Protein AF-A0A523DHH0-F1 (afdb_monomer_lite)

Sequence (484 aa):
MTRQGLTVSTLSPICWRSLSLRFAGPFLETVYRDSFADPANSFDGFRHACVVSRSNTAGMLPRHAVQGPGAASISTVLGATREFDHRLLAGPEDLRHDRSSENAHLGVVEGIPCTRWSRGPLRRRMSPSAVPADHASESRHPSPSVCGHRQGWRAGHGTGLAGPRHWVRPRHGGPPVGGQAMTSPEAEALKGKLAEMLAQLSGTEEHPVLVDEMRGLYGLFADITAEPDEVTWTEVDAGGIPAIWADPDAGATDRVVQYVHGGGYVIGNAHYYKRLTGHIAKAVGCRVLSVDYRLAPEHPHPAAVEDSTTAYRWLLGQGYAPAHLAISGDSAGGGLTLATLLALRDAGTALPAAAVPISPWVDMEATGDTMTTNADNDALVHAPMLLAMAGMFLGGHNPKDPLVAPIHADFTGIAPLYIQVGGHETLLDDAKRVAAAARRDGVDVTLEVFPEMQHVFQIGAGHVPESDDAIAKIGAFLRPCLGL

pLDDT: mean 71.78, std 32.14, range [24.0, 98.94]

Foldseek 3Di:
DDDYDDDDDDDDDDDDDDDDDDDDDDDDDDDDDDDDDDDDDDDDDDDDDDDDDDDDDDDDDDDDDDDDDDDDDDDDDDDDDDDDDDDDDDDDDDDDDDDDDDDDDDDDDDDDDDDDDDDDDDDDDDDDDDDDDDDDDDDDDDDDDDDDDDDDDDDDDDDDDDDDDDDDDDPDDDDDPDDDDDFDPLLVVVLVVQLVLQPQQQDDPVDGADLVRNQVSVLVLLVLFDADPQWDKDWDDLQVWTKIKTFGNQADALAEEEEEEADLLRHDARVSCSRLQNLLCVLQRHMYIYTGWHGWLVDAPPRRLVRSLSSVVSSVVVVRDLLRYEYEYFACRLLSSLLNLVVCVVVVHRHHLEYERELYDQQLQLPFPLLPVLQVQASHDHPVVSNVSSCGRCVPPDSLDCNNHVLNDQLAPGHAYEYEYEPSESSPVVQVSNQVRNVVNPHHYHYDYHYSGYGCSLSNHPRGVVNSVVSNVSSVVVNVSNVD

Secondary structure (DSSP, 8-state):
-----------------------------------------------------------------------------------------------------------------------------------------------------------------PPP-------PPPPPS-------HHHHHHHHHHHHHHHHHH--SSSPPPHHHHHHHHGGGGGGSPPPSSEEEEEEESSSSEEEEEEETTSEEEEEEEEE--STTTS--TTTTHHHHHHHHHHHTEEEEEE-PPPTTTS-TTHHHHHHHHHHHHHHHTT--GGGEEEEEETHHHHHHHHHHHHHHHTTPPPPSEEEEES----TT---THHHHTTTT-SS--HHHHHHHHHHHHTTS-TT-TTT-GGGS--TTPPPEEEEEETT-TTHHHHHHHHHHHHHTT--EEEEEETT--TTGGGGTTT-HHHHHHHHHHHHHHHHHHT-

Radius of gyration: 35.69 Å; chains: 1; bounding box: 144×88×125 Å

Structure (mmCIF, N/CA/C/O backbone):
data_AF-A0A523DHH0-F1
#
_entry.id   AF-A0A523DHH0-F1
#
loop_
_atom_site.group_PDB
_atom_site.id
_atom_site.type_symbol
_atom_site.label_atom_id
_atom_site.label_alt_id
_atom_site.label_comp_id
_atom_site.label_asym_id
_atom_site.label_entity_id
_atom_site.label_seq_id
_atom_site.pdbx_PDB_ins_code
_atom_site.Cartn_x
_atom_site.Cartn_y
_atom_site.Cartn_z
_atom_site.occupancy
_atom_site.B_iso_or_equiv
_atom_site.auth_seq_id
_atom_site.auth_comp_id
_atom_site.auth_asym_id
_atom_site.auth_atom_id
_atom_site.pdbx_PDB_model_num
ATOM 1 N N . MET A 1 1 ? 82.458 3.803 18.228 1.00 33.72 1 MET A N 1
ATOM 2 C CA . MET A 1 1 ? 82.601 4.800 17.136 1.00 33.72 1 MET A CA 1
ATOM 3 C C . MET A 1 1 ? 81.635 4.433 16.008 1.00 33.72 1 MET A C 1
ATOM 5 O O . MET A 1 1 ? 81.166 3.308 16.046 1.00 33.72 1 MET A O 1
ATOM 9 N N . THR A 1 2 ? 81.334 5.363 15.082 1.00 34.06 2 THR A N 1
ATOM 10 C CA . THR A 1 2 ? 80.694 5.153 13.744 1.00 34.06 2 THR A CA 1
ATOM 11 C C . THR A 1 2 ? 79.481 4.195 13.676 1.00 34.06 2 THR A C 1
ATOM 13 O O . THR A 1 2 ? 79.656 2.987 13.748 1.00 34.06 2 THR A O 1
ATOM 16 N N . ARG A 1 3 ? 78.207 4.629 13.627 1.00 31.86 3 ARG A N 1
ATOM 17 C CA . ARG A 1 3 ? 77.471 5.424 12.597 1.00 31.86 3 ARG A CA 1
ATOM 18 C C . ARG A 1 3 ? 77.528 4.884 11.154 1.00 31.86 3 ARG A C 1
ATOM 20 O O . ARG A 1 3 ? 78.590 4.954 10.556 1.00 31.86 3 ARG A O 1
ATOM 27 N N . GLN A 1 4 ? 76.323 4.620 10.614 1.00 34.38 4 GLN A N 1
ATOM 28 C CA . GLN A 1 4 ? 75.863 4.800 9.212 1.00 34.38 4 GLN A CA 1
ATOM 29 C C . GLN A 1 4 ? 76.554 3.943 8.117 1.00 34.38 4 GLN A C 1
ATOM 31 O O . GLN A 1 4 ? 77.691 3.528 8.270 1.00 34.38 4 GLN A O 1
ATOM 36 N N . GLY A 1 5 ? 75.926 3.621 6.977 1.00 29.02 5 GLY A N 1
ATOM 37 C CA . GLY A 1 5 ? 74.526 3.813 6.557 1.00 29.02 5 GLY A CA 1
ATOM 38 C C . GLY A 1 5 ? 74.383 3.885 5.023 1.00 29.02 5 GLY A C 1
ATOM 39 O O . GLY A 1 5 ? 75.006 4.738 4.403 1.00 29.02 5 GLY A O 1
ATOM 40 N N . LEU A 1 6 ? 73.552 3.022 4.425 1.00 30.48 6 LEU A N 1
ATOM 41 C CA . LEU A 1 6 ? 73.251 2.929 2.981 1.00 30.48 6 LEU A CA 1
ATOM 42 C C . LEU A 1 6 ? 71.756 2.569 2.860 1.00 30.48 6 LEU A C 1
ATOM 44 O O . LEU A 1 6 ? 71.364 1.549 3.416 1.00 30.48 6 LEU A O 1
ATOM 48 N N . THR A 1 7 ? 70.812 3.403 2.408 1.00 30.53 7 THR A N 1
ATOM 49 C CA . THR A 1 7 ? 70.562 4.144 1.139 1.00 30.53 7 THR A CA 1
ATOM 50 C C . THR A 1 7 ? 69.276 3.597 0.508 1.00 30.53 7 THR A C 1
ATOM 52 O O . THR A 1 7 ? 69.062 2.390 0.461 1.00 30.53 7 THR A O 1
ATOM 55 N N . VAL A 1 8 ? 68.406 4.499 0.053 1.00 28.12 8 VAL A N 1
ATOM 56 C CA . VAL A 1 8 ? 67.044 4.203 -0.423 1.00 28.12 8 VAL A CA 1
ATOM 57 C C . VAL A 1 8 ? 67.049 3.772 -1.894 1.00 28.12 8 VAL A C 1
ATOM 59 O O . VAL A 1 8 ? 67.819 4.307 -2.687 1.00 28.12 8 VAL A O 1
ATOM 62 N N . SER A 1 9 ? 66.140 2.867 -2.267 1.00 29.53 9 SER A N 1
ATOM 63 C CA . SER A 1 9 ? 65.702 2.675 -3.658 1.00 29.53 9 SER A CA 1
ATOM 64 C C . SER A 1 9 ? 64.204 2.986 -3.791 1.00 29.53 9 SER A C 1
ATOM 66 O O . SER A 1 9 ? 63.466 2.994 -2.805 1.00 29.53 9 SER A O 1
ATOM 68 N N . THR A 1 10 ? 63.783 3.369 -4.993 1.00 28.72 10 THR A N 1
ATOM 69 C CA . THR A 1 10 ? 62.571 4.166 -5.238 1.00 28.72 10 THR A CA 1
ATOM 70 C C . THR A 1 10 ? 61.315 3.342 -5.525 1.00 28.72 10 THR A C 1
ATOM 72 O O . THR A 1 10 ? 61.329 2.470 -6.391 1.00 28.72 10 THR A O 1
ATOM 75 N N . LEU A 1 11 ? 60.197 3.715 -4.895 1.00 27.72 11 LEU A N 1
ATOM 76 C CA . LEU A 1 11 ? 58.845 3.329 -5.320 1.00 27.72 11 LEU A CA 1
ATOM 77 C C . LEU A 1 11 ? 58.384 4.167 -6.526 1.00 27.72 11 LEU A C 1
ATOM 79 O O . LEU A 1 11 ? 58.725 5.344 -6.625 1.00 27.72 11 LEU A O 1
ATOM 83 N N . SER A 1 12 ? 57.565 3.580 -7.403 1.00 25.33 12 SER A N 1
ATOM 84 C CA . SER A 1 12 ? 56.873 4.280 -8.496 1.00 25.33 12 SER A CA 1
ATOM 85 C C . SER A 1 12 ? 55.504 3.627 -8.768 1.00 25.33 12 SER A C 1
ATOM 87 O O . SER A 1 12 ? 55.476 2.421 -9.022 1.00 25.33 12 SER A O 1
ATOM 89 N N . PRO A 1 13 ? 54.374 4.360 -8.688 1.00 32.75 13 PRO A N 1
ATOM 90 C CA . PRO A 1 13 ? 53.034 3.818 -8.925 1.00 32.75 13 PRO A CA 1
ATOM 91 C C . PRO A 1 13 ? 52.487 4.165 -10.324 1.00 32.75 13 PRO A C 1
ATOM 93 O O . PRO A 1 13 ? 52.407 5.333 -10.698 1.00 32.75 13 PRO A O 1
ATOM 96 N N . ILE A 1 14 ? 52.057 3.150 -11.081 1.00 27.97 14 ILE A N 1
ATOM 97 C CA . ILE A 1 14 ? 51.409 3.257 -12.405 1.00 27.97 14 ILE A CA 1
ATOM 98 C C . ILE A 1 14 ? 50.422 2.082 -12.533 1.00 27.97 14 ILE A C 1
ATOM 100 O O . ILE A 1 14 ? 50.801 0.962 -12.212 1.00 27.97 14 ILE A O 1
ATOM 104 N N . CYS A 1 15 ? 49.187 2.198 -13.030 1.00 25.41 15 CYS A N 1
ATOM 105 C CA . CYS A 1 15 ? 48.256 3.330 -13.144 1.00 25.41 15 CYS A CA 1
ATOM 106 C C . CYS A 1 15 ? 46.843 2.730 -13.259 1.00 25.41 15 CYS A C 1
ATOM 108 O O . CYS A 1 15 ? 46.664 1.750 -13.983 1.00 25.41 15 CYS A O 1
ATOM 110 N N . TRP A 1 16 ? 45.827 3.346 -12.652 1.00 25.09 16 TRP A N 1
ATOM 111 C CA . TRP A 1 16 ? 44.442 3.095 -13.072 1.00 25.09 16 TRP A CA 1
ATOM 112 C C . TRP A 1 16 ? 44.188 3.801 -14.412 1.00 25.09 16 TRP A C 1
ATOM 114 O O . TRP A 1 16 ? 44.635 4.931 -14.611 1.00 25.09 16 TRP A O 1
ATOM 124 N N . ARG A 1 17 ? 43.473 3.148 -15.336 1.00 25.72 17 ARG A N 1
ATOM 125 C CA . ARG A 1 17 ? 42.977 3.773 -16.572 1.00 25.72 17 ARG A CA 1
ATOM 126 C C . ARG A 1 17 ? 41.463 3.915 -16.500 1.00 25.72 17 ARG A C 1
ATOM 128 O O . ARG A 1 17 ? 40.741 2.941 -16.675 1.00 25.72 17 ARG A O 1
ATOM 135 N N . SER A 1 18 ? 41.005 5.140 -16.280 1.00 28.44 18 SER A N 1
ATOM 136 C CA . SER A 1 18 ? 39.630 5.546 -16.550 1.00 28.44 18 SER A CA 1
ATOM 137 C C . SER A 1 18 ? 39.376 5.625 -18.059 1.00 28.44 18 SER A C 1
ATOM 139 O O . SER A 1 18 ? 40.272 5.956 -18.841 1.00 28.44 18 SER A O 1
ATOM 141 N N . LEU A 1 19 ? 38.135 5.356 -18.467 1.00 25.38 19 LEU A N 1
ATOM 142 C CA . LEU A 1 19 ? 37.629 5.708 -19.789 1.00 25.38 19 LEU A CA 1
ATOM 143 C C . LEU A 1 19 ? 36.753 6.956 -19.628 1.00 25.38 19 LEU A C 1
ATOM 145 O O . LEU A 1 19 ? 35.705 6.898 -18.995 1.00 25.38 19 LEU A O 1
ATOM 149 N N . SER A 1 20 ? 37.204 8.095 -20.152 1.00 26.94 20 SER A N 1
ATOM 150 C CA . SER A 1 20 ? 36.499 9.376 -20.021 1.00 26.94 20 SER A CA 1
ATOM 151 C C . SER A 1 20 ? 35.997 9.842 -21.383 1.00 26.94 20 SER A C 1
ATOM 153 O O . SER A 1 20 ? 36.773 10.355 -22.192 1.00 26.94 20 SER A O 1
ATOM 155 N N . LEU A 1 21 ? 34.695 9.680 -21.628 1.00 27.09 21 LEU A N 1
ATOM 156 C CA . LEU A 1 21 ? 34.012 10.410 -22.695 1.00 27.09 21 LEU A CA 1
ATOM 157 C C . LEU A 1 21 ? 33.892 11.890 -22.309 1.00 27.09 21 LEU A C 1
ATOM 159 O O . LEU A 1 21 ? 33.852 12.241 -21.130 1.00 27.09 21 LEU A O 1
ATOM 163 N N . ARG A 1 22 ? 33.911 12.766 -23.316 1.00 28.34 22 ARG A N 1
ATOM 164 C CA . ARG A 1 22 ? 33.930 14.220 -23.134 1.00 28.34 22 ARG A CA 1
ATOM 165 C C . ARG A 1 22 ? 32.596 14.820 -23.548 1.00 28.34 22 ARG A C 1
ATOM 167 O O . ARG A 1 22 ? 32.214 14.663 -24.701 1.00 28.34 22 ARG A O 1
ATOM 174 N N . PHE A 1 23 ? 32.025 15.643 -22.679 1.00 26.11 23 PHE A N 1
ATOM 175 C CA . PHE A 1 23 ? 31.219 16.788 -23.091 1.00 26.11 23 PHE A CA 1
ATOM 176 C C . PHE A 1 23 ? 31.755 18.046 -22.408 1.00 26.11 23 PHE A C 1
ATOM 178 O O . PHE A 1 23 ? 32.329 17.978 -21.321 1.00 26.11 23 PHE A O 1
ATOM 185 N N . ALA A 1 24 ? 31.652 19.183 -23.094 1.00 31.75 24 ALA A N 1
ATOM 186 C CA . ALA A 1 24 ? 32.154 20.467 -22.625 1.00 31.75 24 ALA A CA 1
ATOM 187 C C . ALA A 1 24 ? 31.266 21.597 -23.163 1.00 31.75 24 ALA A C 1
ATOM 189 O O . ALA A 1 24 ? 31.124 21.753 -24.373 1.00 31.75 24 ALA A O 1
ATOM 190 N N . GLY A 1 25 ? 30.701 22.384 -22.251 1.00 26.48 25 GLY A N 1
ATOM 191 C CA . GLY A 1 25 ? 29.839 23.533 -22.525 1.00 26.48 25 GLY A CA 1
ATOM 192 C C . GLY A 1 25 ? 29.651 24.315 -21.218 1.00 26.48 25 GLY A C 1
ATOM 193 O O . GLY A 1 25 ? 29.102 23.739 -20.283 1.00 26.48 25 GLY A O 1
ATOM 194 N N . PRO A 1 26 ? 30.174 25.549 -21.080 1.00 39.91 26 PRO A N 1
ATOM 195 C CA . PRO A 1 26 ? 30.279 26.211 -19.777 1.00 39.91 26 PRO A CA 1
ATOM 196 C C . PRO A 1 26 ? 29.238 27.317 -19.554 1.00 39.91 26 PRO A C 1
ATOM 198 O O . PRO A 1 26 ? 28.957 28.082 -20.471 1.00 39.91 26 PRO A O 1
ATOM 201 N N . PHE A 1 27 ? 28.788 27.488 -18.306 1.00 27.05 27 PHE A N 1
ATOM 202 C CA . PHE A 1 27 ? 28.379 28.780 -17.728 1.00 27.05 27 PHE A CA 1
ATOM 203 C C . PHE A 1 27 ? 28.387 28.708 -16.181 1.00 27.05 27 PHE A C 1
ATOM 205 O O . PHE A 1 27 ? 28.321 27.610 -15.637 1.00 27.05 27 PHE A O 1
ATOM 212 N N . LEU A 1 28 ? 28.422 29.875 -15.509 1.00 28.69 28 LEU A N 1
ATOM 213 C CA . LEU A 1 28 ? 28.349 30.122 -14.042 1.00 28.69 28 LEU A CA 1
ATOM 214 C C . LEU A 1 28 ? 29.661 30.290 -13.231 1.00 28.69 28 LEU A C 1
ATOM 216 O O . LEU A 1 28 ? 29.879 29.644 -12.213 1.00 28.69 28 LEU A O 1
ATOM 220 N N . GLU A 1 29 ? 30.433 31.319 -13.584 1.00 28.33 29 GLU A N 1
ATOM 221 C CA . GLU A 1 29 ? 30.956 32.319 -12.626 1.00 28.33 29 GLU A CA 1
ATOM 222 C C . GLU A 1 29 ? 30.644 33.707 -13.228 1.00 28.33 29 GLU A C 1
ATOM 224 O O . GLU A 1 29 ? 30.604 33.831 -14.450 1.00 28.33 29 GLU A O 1
ATOM 229 N N . THR A 1 30 ? 30.408 34.809 -12.510 1.00 27.83 30 THR A N 1
ATOM 230 C CA . THR A 1 30 ? 30.250 35.102 -11.062 1.00 27.83 30 THR A CA 1
ATOM 231 C C . THR A 1 30 ? 28.838 35.718 -10.840 1.00 27.83 30 THR A C 1
ATOM 233 O O . THR A 1 30 ? 28.029 35.670 -11.760 1.00 27.83 30 THR A O 1
ATOM 236 N N . VAL A 1 31 ? 28.376 36.291 -9.716 1.00 28.48 31 VAL A N 1
ATOM 237 C CA . VAL A 1 31 ? 28.907 36.753 -8.400 1.00 28.48 31 VAL A CA 1
ATOM 238 C C . VAL A 1 31 ? 27.823 36.425 -7.323 1.00 28.48 31 VAL A C 1
ATOM 240 O O . VAL A 1 31 ? 26.834 35.790 -7.669 1.00 28.48 31 VAL A O 1
ATOM 243 N N . TYR A 1 32 ? 27.865 36.760 -6.023 1.00 25.28 32 TYR A N 1
ATOM 244 C CA . TYR A 1 32 ? 28.655 37.704 -5.208 1.00 25.28 32 TYR A CA 1
ATOM 245 C C . TYR A 1 32 ? 28.988 37.060 -3.844 1.00 25.28 32 TYR A C 1
ATOM 247 O O . TYR A 1 32 ? 28.343 36.096 -3.438 1.00 25.28 32 TYR A O 1
ATOM 255 N N . ARG A 1 33 ? 29.982 37.588 -3.122 1.00 26.20 33 ARG A N 1
ATOM 256 C CA . ARG A 1 33 ? 30.439 37.074 -1.817 1.00 26.20 33 ARG A CA 1
ATOM 257 C C . ARG A 1 33 ? 30.406 38.195 -0.779 1.00 26.20 33 ARG A C 1
ATOM 259 O O . ARG A 1 33 ? 31.055 39.199 -1.027 1.00 26.20 33 ARG A O 1
ATOM 266 N N . ASP A 1 34 ? 29.660 38.004 0.312 1.00 26.44 34 ASP A N 1
ATOM 267 C CA . ASP A 1 34 ? 29.692 38.704 1.619 1.00 26.44 34 ASP A CA 1
ATOM 268 C C . ASP A 1 34 ? 28.353 38.437 2.346 1.00 26.44 34 ASP A C 1
ATOM 270 O O . ASP A 1 34 ? 27.323 38.349 1.686 1.00 26.44 34 ASP A O 1
ATOM 274 N N . SER A 1 35 ? 28.253 38.289 3.672 1.00 26.50 35 SER A N 1
ATOM 275 C CA . SER A 1 35 ? 29.276 38.156 4.724 1.00 26.50 35 SER A CA 1
ATOM 276 C C . SER A 1 35 ? 28.670 37.421 5.948 1.00 26.50 35 SER A C 1
ATOM 278 O O . SER A 1 35 ? 27.452 37.293 6.051 1.00 26.50 35 SER A O 1
ATOM 280 N N . PHE A 1 36 ? 29.492 36.923 6.882 1.00 30.78 36 PHE A N 1
ATOM 281 C CA . PHE A 1 36 ? 29.018 36.276 8.125 1.00 30.78 36 PHE A CA 1
ATOM 282 C C . PHE A 1 36 ? 28.502 37.304 9.154 1.00 30.78 36 PHE A C 1
ATOM 284 O O . PHE A 1 36 ? 29.274 38.192 9.509 1.00 30.78 36 PHE A O 1
ATOM 291 N N . ALA A 1 37 ? 27.299 37.108 9.722 1.00 27.94 37 ALA A N 1
ATOM 292 C CA . ALA A 1 37 ? 26.983 37.342 11.149 1.00 27.94 37 ALA A CA 1
ATOM 293 C C . ALA A 1 37 ? 25.523 36.978 11.522 1.00 27.94 37 ALA A C 1
ATOM 295 O O . ALA A 1 37 ? 24.580 37.419 10.875 1.00 27.94 37 ALA A O 1
ATOM 296 N N . ASP A 1 38 ? 25.370 36.253 12.630 1.00 27.73 38 ASP A N 1
ATOM 297 C CA . ASP A 1 38 ? 24.177 36.171 13.503 1.00 27.73 38 ASP A CA 1
ATOM 298 C C . ASP A 1 38 ? 24.478 37.088 14.740 1.00 27.73 38 ASP A C 1
ATOM 300 O O . ASP A 1 38 ? 25.670 37.372 14.936 1.00 27.73 38 ASP A O 1
ATOM 304 N N . PRO A 1 39 ? 23.538 37.564 15.605 1.00 45.28 39 PRO A N 1
ATOM 305 C CA . PRO A 1 39 ? 22.155 37.107 15.758 1.00 45.28 39 PRO A CA 1
ATOM 306 C C . PRO A 1 39 ? 21.043 38.154 16.060 1.00 45.28 39 PRO A C 1
ATOM 308 O O . PRO A 1 39 ? 21.287 39.290 16.462 1.00 45.28 39 PRO A O 1
ATOM 311 N N . ALA A 1 40 ? 19.810 37.628 16.060 1.00 27.55 40 ALA A N 1
ATOM 312 C CA . ALA A 1 40 ? 18.680 37.951 16.953 1.00 27.55 40 ALA A CA 1
ATOM 313 C C . ALA A 1 40 ? 17.730 39.162 16.716 1.00 27.55 40 ALA A C 1
ATOM 315 O O . ALA A 1 40 ? 18.117 40.308 16.527 1.00 27.55 40 ALA A O 1
ATOM 316 N N . ASN A 1 41 ? 16.453 38.856 17.011 1.00 28.16 41 ASN A N 1
ATOM 317 C CA . ASN A 1 41 ? 15.403 39.689 17.629 1.00 28.16 41 ASN A CA 1
ATOM 318 C C . ASN A 1 41 ? 14.424 40.549 16.773 1.00 28.16 41 ASN A C 1
ATOM 320 O O . ASN A 1 41 ? 14.589 41.754 16.617 1.00 28.16 41 ASN A O 1
ATOM 324 N N . SER A 1 42 ? 13.238 39.958 16.543 1.00 27.08 42 SER A N 1
ATOM 325 C CA . SER A 1 42 ? 11.904 40.493 16.932 1.00 27.08 42 SER A CA 1
ATOM 326 C C . SER A 1 42 ? 11.106 41.489 16.051 1.00 27.08 42 SER A C 1
ATOM 328 O O . SER A 1 42 ? 11.653 42.429 15.492 1.00 27.08 42 SER A O 1
ATOM 330 N N . PHE A 1 43 ? 9.769 41.306 16.100 1.00 27.03 43 PHE A N 1
ATOM 331 C CA . PHE A 1 43 ? 8.653 42.112 15.542 1.00 27.03 43 PHE A CA 1
ATOM 332 C C . PHE A 1 43 ? 8.568 42.250 13.999 1.00 27.03 43 PHE A C 1
ATOM 334 O O . PHE A 1 43 ? 9.578 42.177 13.315 1.00 27.03 43 PHE A O 1
ATOM 341 N N . ASP A 1 44 ? 7.413 42.518 13.365 1.00 28.14 44 ASP A N 1
ATOM 342 C CA . ASP A 1 44 ? 5.990 42.167 13.615 1.00 28.14 44 ASP A CA 1
ATOM 343 C C . ASP A 1 44 ? 5.135 42.601 12.392 1.00 28.14 44 ASP A C 1
ATOM 345 O O . ASP A 1 44 ? 5.458 43.591 11.738 1.00 28.14 44 ASP A O 1
ATOM 349 N N . GLY A 1 45 ? 4.002 41.932 12.150 1.00 25.17 45 GLY A N 1
ATOM 350 C CA . GLY A 1 45 ? 2.830 42.538 11.499 1.00 25.17 45 GLY A CA 1
ATOM 351 C C . GLY A 1 45 ? 2.685 42.511 9.962 1.00 25.17 45 GLY A C 1
ATOM 352 O O . GLY A 1 45 ? 3.610 42.767 9.209 1.00 25.17 45 GLY A O 1
ATOM 353 N N . PHE A 1 46 ? 1.417 42.337 9.548 1.00 25.89 46 PHE A N 1
ATOM 354 C CA . PHE A 1 46 ? 0.790 42.609 8.232 1.00 25.89 46 PHE A CA 1
ATOM 355 C C . PHE A 1 46 ? 1.294 41.812 7.001 1.00 25.89 46 PHE A C 1
ATOM 357 O O . PHE A 1 46 ? 2.467 41.833 6.671 1.00 25.89 46 PHE A O 1
ATOM 364 N N . ARG A 1 47 ? 0.494 40.995 6.286 1.00 27.45 47 ARG A N 1
ATOM 365 C CA . ARG A 1 47 ? -0.901 41.039 5.750 1.00 27.45 47 ARG A CA 1
ATOM 366 C C . ARG A 1 47 ? -1.029 41.636 4.336 1.00 27.45 47 ARG A C 1
ATOM 368 O O . ARG A 1 47 ? -0.880 42.839 4.179 1.00 27.45 47 ARG A O 1
ATOM 375 N N . HIS A 1 48 ? -1.593 40.813 3.437 1.00 28.86 48 HIS A N 1
ATOM 376 C CA . HIS A 1 48 ? -2.276 41.166 2.173 1.00 28.86 48 HIS A CA 1
ATOM 377 C C . HIS A 1 48 ? -1.399 41.772 1.050 1.00 28.86 48 HIS A C 1
ATOM 379 O O . HIS A 1 48 ? -0.429 42.464 1.315 1.00 28.86 48 HIS A O 1
ATOM 385 N N . ALA A 1 49 ? -1.695 41.562 -0.239 1.00 27.23 49 ALA A N 1
ATOM 386 C CA . ALA A 1 49 ? -2.638 40.631 -0.883 1.00 27.23 49 ALA A CA 1
ATOM 387 C C . ALA A 1 49 ? -2.175 40.313 -2.320 1.00 27.23 49 ALA A C 1
ATOM 389 O O . ALA A 1 49 ? -1.394 41.061 -2.905 1.00 27.23 49 ALA A O 1
ATOM 390 N N . CYS A 1 50 ? -2.707 39.240 -2.914 1.00 24.00 50 CYS A N 1
ATOM 391 C CA . CYS A 1 50 ? -2.587 39.007 -4.352 1.00 24.00 50 CYS A CA 1
ATOM 392 C C . CYS A 1 50 ? -3.282 40.120 -5.151 1.00 24.00 50 CYS A C 1
ATOM 394 O O . CYS A 1 50 ? -4.421 40.481 -4.855 1.00 24.00 50 CYS A O 1
ATOM 396 N N . VAL A 1 51 ? -2.637 40.576 -6.225 1.00 25.19 51 VAL A N 1
ATOM 397 C CA . VAL A 1 51 ? -3.278 41.332 -7.307 1.00 25.19 51 VAL A CA 1
ATOM 398 C C . VAL A 1 51 ? -2.958 40.621 -8.614 1.00 25.19 51 VAL A C 1
ATOM 400 O O . VAL A 1 51 ? -1.809 40.587 -9.045 1.00 25.19 51 VAL A O 1
ATOM 403 N N . VAL A 1 52 ? -3.980 40.044 -9.245 1.00 27.42 52 VAL A N 1
ATOM 404 C CA . VAL A 1 52 ? -3.878 39.503 -10.605 1.00 27.42 52 VAL A CA 1
ATOM 405 C C . VAL A 1 52 ? -4.023 40.660 -11.588 1.00 27.42 52 VAL A C 1
ATOM 407 O O . VAL A 1 52 ? -5.059 41.324 -11.606 1.00 27.42 52 VAL A O 1
ATOM 410 N N . SER A 1 53 ? -3.024 40.880 -12.442 1.00 24.50 53 SER A N 1
ATOM 411 C CA . SER A 1 53 ? -3.122 41.796 -13.579 1.00 24.50 53 SER A CA 1
ATOM 412 C C . SER A 1 53 ? -3.205 41.017 -14.896 1.00 24.50 53 SER A C 1
ATOM 414 O O . SER A 1 53 ? -2.273 40.333 -15.308 1.00 24.50 53 SER A O 1
ATOM 416 N N . ARG A 1 54 ? -4.334 41.155 -15.599 1.00 27.89 54 ARG A N 1
ATOM 417 C CA . ARG A 1 54 ? -4.402 40.932 -17.050 1.00 27.89 54 ARG A CA 1
ATOM 418 C C . ARG A 1 54 ? -4.298 42.287 -17.741 1.00 27.89 54 ARG A C 1
ATOM 420 O O . ARG A 1 54 ? -5.045 43.198 -17.395 1.00 27.89 54 ARG A O 1
ATOM 427 N N . SER A 1 55 ? -3.458 42.400 -18.764 1.00 29.06 55 SER A N 1
ATOM 428 C CA . SER A 1 55 ? -3.467 43.548 -19.677 1.00 29.06 55 SER A CA 1
ATOM 429 C C . SER A 1 55 ? -3.079 43.111 -21.085 1.00 29.06 55 SER A C 1
ATOM 431 O O . SER A 1 55 ? -1.961 42.652 -21.304 1.00 29.06 55 SER A O 1
ATOM 433 N N . ASN A 1 56 ? -4.001 43.270 -22.036 1.00 28.08 56 ASN A N 1
ATOM 434 C CA . ASN A 1 56 ? -3.714 43.080 -23.456 1.00 28.08 56 ASN A CA 1
ATOM 435 C C . ASN A 1 56 ? -2.766 44.173 -23.963 1.00 28.08 56 ASN A C 1
ATOM 437 O O . ASN A 1 56 ? -2.975 45.349 -23.668 1.00 28.08 56 ASN A O 1
ATOM 441 N N . THR A 1 57 ? -1.884 43.810 -24.889 1.00 30.31 57 THR A N 1
ATOM 442 C CA . THR A 1 57 ? -1.452 44.697 -25.976 1.00 30.31 57 THR A CA 1
ATOM 443 C C . THR A 1 57 ? -1.351 43.889 -27.266 1.00 30.31 57 THR A C 1
ATOM 445 O O . THR A 1 57 ? -0.885 42.755 -27.268 1.00 30.31 57 THR A O 1
ATOM 448 N N . ALA A 1 58 ? -1.818 44.470 -28.370 1.00 28.56 58 ALA A N 1
ATOM 449 C CA . ALA A 1 58 ? -1.709 43.898 -29.709 1.00 28.56 58 ALA A CA 1
ATOM 450 C C . ALA A 1 58 ? -0.783 44.776 -30.560 1.00 28.56 58 ALA A C 1
ATOM 452 O O . ALA A 1 58 ? -0.808 45.999 -30.418 1.00 28.56 58 ALA A O 1
ATOM 453 N N . GLY A 1 59 ? 0.002 44.184 -31.467 1.00 26.69 59 GLY A N 1
ATOM 454 C CA . GLY A 1 59 ? 0.876 44.970 -32.338 1.00 26.69 59 GLY A CA 1
ATOM 455 C C . GLY A 1 59 ? 1.662 44.179 -33.387 1.00 26.69 59 GLY A C 1
ATOM 456 O O . GLY A 1 59 ? 2.506 43.365 -33.048 1.00 26.69 59 GLY A O 1
ATOM 457 N N . MET A 1 60 ? 1.426 44.536 -34.654 1.00 27.53 60 MET A N 1
ATOM 458 C CA . MET A 1 60 ? 2.366 44.478 -35.789 1.00 27.53 60 MET A CA 1
ATOM 459 C C . MET A 1 60 ? 2.907 43.111 -36.268 1.00 27.53 60 MET A C 1
ATOM 461 O O . MET A 1 60 ? 3.938 42.615 -35.828 1.00 27.53 60 MET A O 1
ATOM 465 N N . LEU A 1 61 ? 2.293 42.621 -37.352 1.00 31.69 61 LEU A N 1
ATOM 466 C CA . LEU A 1 61 ? 2.976 41.848 -38.401 1.00 31.69 61 LEU A CA 1
ATOM 467 C C . LEU A 1 61 ? 3.961 42.739 -39.187 1.00 31.69 61 LEU A C 1
ATOM 469 O O . LEU A 1 61 ? 3.741 43.949 -39.298 1.00 31.69 61 LEU A O 1
ATOM 473 N N . PRO A 1 62 ? 4.904 42.123 -39.915 1.00 40.56 62 PRO A N 1
ATOM 474 C CA . PRO A 1 62 ? 5.073 42.450 -41.332 1.00 40.56 62 PRO A CA 1
ATOM 475 C C . PRO A 1 62 ? 4.781 41.246 -42.245 1.00 40.56 62 PRO A C 1
ATOM 477 O O . PRO A 1 62 ? 4.866 40.087 -41.846 1.00 40.56 62 PRO A O 1
ATOM 480 N N . ARG A 1 63 ? 4.421 41.529 -43.502 1.00 29.52 63 ARG A N 1
ATOM 481 C CA . ARG A 1 63 ? 4.173 40.522 -44.548 1.00 29.52 63 ARG A CA 1
ATOM 482 C C . ARG A 1 63 ? 5.433 40.297 -45.379 1.00 29.52 63 ARG A C 1
ATOM 484 O O . ARG A 1 63 ? 6.063 41.274 -45.764 1.00 29.52 63 ARG A O 1
ATOM 491 N N . HIS A 1 64 ? 5.658 39.067 -45.830 1.00 31.23 64 HIS A N 1
ATOM 492 C CA . HIS A 1 64 ? 6.266 38.812 -47.139 1.00 31.23 6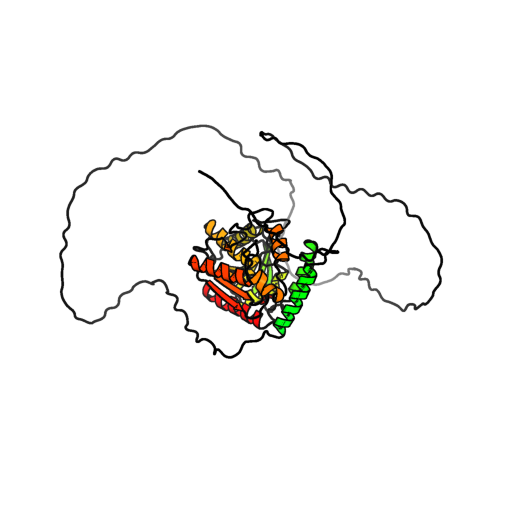4 HIS A CA 1
ATOM 493 C C . HIS A 1 64 ? 5.536 37.660 -47.833 1.00 31.23 64 HIS A C 1
ATOM 495 O O . HIS A 1 64 ? 5.077 36.726 -47.183 1.00 31.23 64 HIS A O 1
ATOM 501 N N . ALA A 1 65 ? 5.400 37.756 -49.155 1.00 28.62 65 ALA A N 1
ATOM 502 C CA . ALA A 1 65 ? 4.776 36.745 -49.997 1.00 28.62 65 ALA A CA 1
ATOM 503 C C . ALA A 1 65 ? 5.534 36.654 -51.327 1.00 28.62 65 ALA A C 1
ATOM 505 O O . ALA A 1 65 ? 5.890 37.680 -51.907 1.00 28.62 65 ALA A O 1
ATOM 506 N N . VAL A 1 66 ? 5.752 35.430 -51.802 1.00 32.91 66 VAL A N 1
ATOM 507 C CA . VAL A 1 66 ? 6.272 35.096 -53.135 1.00 32.91 66 VAL A CA 1
ATOM 508 C C . VAL A 1 66 ? 5.410 33.949 -53.677 1.00 32.91 66 VAL A C 1
ATOM 510 O O . VAL A 1 66 ? 4.833 33.186 -52.903 1.00 32.91 66 VAL A O 1
ATOM 513 N N . GLN A 1 67 ? 5.230 33.889 -54.994 1.00 29.31 67 GLN A N 1
ATOM 514 C CA . GLN A 1 67 ? 4.259 33.011 -55.658 1.00 29.31 67 GLN A CA 1
ATOM 515 C C . GLN A 1 67 ? 4.826 31.598 -55.927 1.00 29.31 67 GLN A C 1
ATOM 517 O O . GLN A 1 67 ? 6.034 31.393 -55.854 1.00 29.31 67 GLN A O 1
ATOM 522 N N . GLY A 1 68 ? 3.939 30.630 -56.209 1.00 26.52 68 GLY A N 1
ATOM 523 C CA . GLY A 1 68 ? 4.284 29.225 -56.508 1.00 26.52 68 GLY A CA 1
ATOM 524 C C . GLY A 1 68 ? 4.752 28.993 -57.963 1.00 26.52 68 GLY A C 1
ATOM 525 O O . GLY A 1 68 ? 5.526 29.816 -58.451 1.00 26.52 68 GLY A O 1
ATOM 526 N N . PRO A 1 69 ? 4.309 27.939 -58.696 1.00 45.34 69 PRO A N 1
ATOM 527 C CA . PRO A 1 69 ? 3.085 27.142 -58.500 1.00 45.34 69 PRO A CA 1
ATOM 528 C C . PRO A 1 69 ? 3.287 25.606 -58.438 1.00 45.34 69 PRO A C 1
ATOM 530 O O . PRO A 1 69 ? 4.340 25.074 -58.771 1.00 45.34 69 PRO A O 1
ATOM 533 N N . GLY A 1 70 ? 2.213 24.883 -58.104 1.00 27.06 70 GLY A N 1
ATOM 534 C CA . GLY A 1 70 ? 2.073 23.428 -58.259 1.00 27.06 70 GLY A CA 1
ATOM 535 C C . GLY A 1 70 ? 0.641 23.015 -57.901 1.00 27.06 70 GLY A C 1
ATOM 536 O O . GLY A 1 70 ? 0.114 23.512 -56.910 1.00 27.06 70 GLY A O 1
ATOM 537 N N . ALA A 1 71 ? -0.027 22.196 -58.722 1.00 27.95 71 ALA A N 1
ATOM 538 C CA . ALA A 1 71 ? -1.482 22.015 -58.643 1.00 27.95 71 ALA A CA 1
ATOM 539 C C . ALA A 1 71 ? -1.935 20.548 -58.652 1.00 27.95 71 ALA A C 1
ATOM 541 O O . ALA A 1 71 ? -1.480 19.759 -59.475 1.00 27.95 71 ALA A O 1
ATOM 542 N N . ALA A 1 72 ? -2.922 20.241 -57.807 1.00 29.41 72 ALA A N 1
ATOM 543 C CA . ALA A 1 72 ? -3.902 19.170 -57.989 1.00 29.41 72 ALA A CA 1
ATOM 544 C C . ALA A 1 72 ? -5.156 19.504 -57.158 1.00 29.41 72 ALA A C 1
ATOM 546 O O . ALA A 1 72 ? -5.037 20.052 -56.063 1.00 29.41 72 ALA A O 1
ATOM 547 N N . SER A 1 73 ? -6.351 19.195 -57.665 1.00 27.20 73 SER A N 1
ATOM 548 C CA . SER A 1 73 ? -7.623 19.461 -56.982 1.00 27.20 73 SER A CA 1
ATOM 549 C C . SER A 1 73 ? -8.557 18.254 -57.039 1.00 27.20 73 SER A C 1
ATOM 551 O O . SER A 1 73 ? -8.678 17.599 -58.071 1.00 27.20 73 SER A O 1
ATOM 553 N N . ILE A 1 74 ? -9.272 18.004 -55.941 1.00 27.34 74 ILE A N 1
ATOM 554 C CA . ILE A 1 74 ? -10.522 17.231 -55.910 1.00 27.34 74 ILE A CA 1
ATOM 555 C C . ILE A 1 74 ? -11.508 18.020 -55.039 1.00 27.34 74 ILE A C 1
ATOM 557 O O . ILE A 1 74 ? -11.101 18.660 -54.071 1.00 27.34 74 ILE A O 1
ATOM 561 N N . SER A 1 75 ? -12.791 18.026 -55.411 1.00 29.14 75 SER A N 1
ATOM 562 C CA . SER A 1 75 ? -13.824 18.847 -54.772 1.00 29.14 75 SER A CA 1
ATOM 563 C C . SER A 1 75 ? -15.112 18.058 -54.522 1.00 29.14 75 SER A C 1
ATOM 565 O O . SER A 1 75 ? -15.661 17.471 -55.447 1.00 29.14 75 SER A O 1
ATOM 567 N N . THR A 1 76 ? -15.576 18.124 -53.272 1.00 28.56 76 THR A N 1
ATOM 568 C CA . THR A 1 76 ? -16.979 18.267 -52.830 1.00 28.56 76 THR A CA 1
ATOM 569 C C . THR A 1 76 ? -18.086 17.387 -53.438 1.00 28.56 76 THR A C 1
ATOM 571 O O . THR A 1 76 ? -18.504 17.596 -54.573 1.00 28.56 76 THR A O 1
ATOM 574 N N . VAL A 1 77 ? -18.754 16.606 -52.574 1.00 28.42 77 VAL A N 1
ATOM 575 C CA . VAL A 1 77 ? -20.223 16.413 -52.602 1.00 28.42 77 VAL A CA 1
ATOM 576 C C . VAL A 1 77 ? -20.778 16.565 -51.171 1.00 28.42 77 VAL A C 1
ATOM 578 O O . VAL A 1 77 ? -20.076 16.306 -50.198 1.00 28.42 77 VAL A O 1
ATOM 581 N N . LEU A 1 78 ? -22.023 17.046 -51.069 1.00 28.45 78 LEU A N 1
ATOM 582 C CA . LEU A 1 78 ? -22.806 17.309 -49.847 1.00 28.45 78 LEU A CA 1
ATOM 583 C C . LEU A 1 78 ? -23.042 16.043 -48.982 1.00 28.45 78 LEU A C 1
ATOM 585 O O . LEU A 1 78 ? -22.944 14.933 -49.491 1.00 28.45 78 LEU A O 1
ATOM 589 N N . GLY A 1 79 ? -23.425 16.106 -47.698 1.00 25.72 79 GLY A N 1
ATOM 590 C CA . GLY A 1 79 ? -23.705 17.256 -46.821 1.00 25.72 79 GLY A CA 1
ATOM 591 C C . GLY A 1 79 ? -25.108 17.206 -46.183 1.00 25.72 79 GLY A C 1
ATOM 592 O O . GLY A 1 79 ? -26.098 17.153 -46.906 1.00 25.72 79 GLY A O 1
ATOM 593 N N . ALA A 1 80 ? -25.195 17.253 -44.844 1.00 27.48 80 ALA A N 1
ATOM 594 C CA . ALA A 1 80 ? -26.432 17.481 -44.079 1.00 27.48 80 ALA A CA 1
ATOM 595 C C . ALA A 1 80 ? -26.128 17.828 -42.605 1.00 27.48 80 ALA A C 1
ATOM 597 O O . ALA A 1 80 ? -25.543 17.017 -41.890 1.00 27.48 80 ALA A O 1
ATOM 598 N N . THR A 1 81 ? -26.565 18.995 -42.129 1.00 29.39 81 THR A N 1
ATOM 599 C CA . THR A 1 81 ? -26.659 19.326 -40.694 1.00 29.39 81 THR A CA 1
ATOM 600 C C . THR A 1 81 ? -28.110 19.213 -40.221 1.00 29.39 81 THR A C 1
ATOM 602 O O . THR A 1 81 ? -29.045 19.365 -41.009 1.00 29.39 81 THR A O 1
ATOM 605 N N . ARG A 1 82 ? -28.317 18.961 -38.923 1.00 29.09 82 ARG A N 1
ATOM 606 C CA . ARG A 1 82 ? -29.619 19.121 -38.259 1.00 29.09 82 ARG A CA 1
ATOM 607 C C . ARG A 1 82 ? -29.449 19.833 -36.926 1.00 29.09 82 ARG A C 1
ATOM 609 O O . ARG A 1 82 ? -28.859 19.289 -35.999 1.00 29.09 82 ARG A O 1
ATOM 616 N N . GLU A 1 83 ? -30.007 21.030 -36.854 1.00 28.66 83 GLU A N 1
ATOM 617 C CA . GLU A 1 83 ? -30.331 21.707 -35.602 1.00 28.66 83 GLU A CA 1
ATOM 618 C C . GLU A 1 83 ? -31.598 21.074 -34.994 1.00 28.66 83 GLU A C 1
ATOM 620 O O . GLU A 1 83 ? -32.394 20.452 -35.705 1.00 28.66 83 GLU A O 1
ATOM 625 N N . PHE A 1 84 ? -31.804 21.253 -33.689 1.00 26.62 84 PHE A N 1
ATOM 626 C CA . PHE A 1 84 ? -33.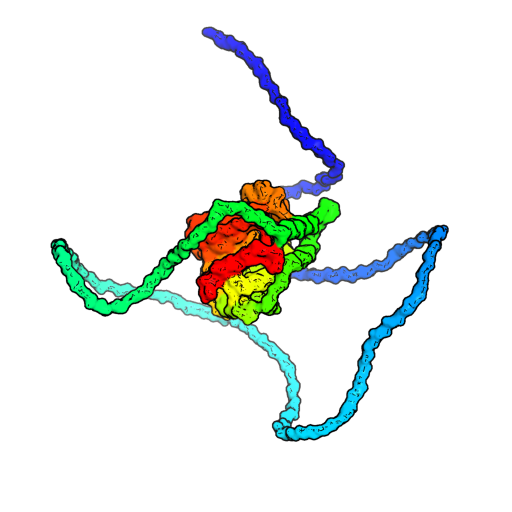071 20.966 -33.012 1.00 26.62 84 PHE A CA 1
ATOM 627 C C . PHE A 1 84 ? -33.599 22.266 -32.394 1.00 26.62 84 PHE A C 1
ATOM 629 O O . PHE A 1 84 ? -32.915 22.877 -31.577 1.00 26.62 84 PHE A O 1
ATOM 636 N N . ASP A 1 85 ? -34.802 22.683 -32.798 1.00 28.81 85 ASP A N 1
ATOM 637 C CA . ASP A 1 85 ? -35.484 23.884 -32.293 1.00 28.81 85 ASP A CA 1
ATOM 638 C C . ASP A 1 85 ? -36.562 23.517 -31.254 1.00 28.81 85 ASP A C 1
ATOM 640 O O . ASP A 1 85 ? -37.167 22.443 -31.304 1.00 28.81 85 ASP A O 1
ATOM 644 N N . HIS A 1 86 ? -36.825 24.431 -30.320 1.00 32.50 86 HIS A N 1
ATOM 645 C CA . HIS A 1 86 ? -37.890 24.318 -29.325 1.00 32.50 86 HIS A CA 1
ATOM 646 C C . HIS A 1 86 ? -39.207 24.906 -29.852 1.00 32.50 86 HIS A C 1
ATOM 648 O O . HIS A 1 86 ? -39.231 26.040 -30.329 1.00 32.50 86 HIS A O 1
ATOM 654 N N . ARG A 1 87 ? -40.344 24.236 -29.604 1.00 29.00 87 ARG A N 1
ATOM 655 C CA . ARG A 1 87 ? -41.657 24.906 -29.474 1.00 29.00 87 ARG A CA 1
ATOM 656 C C . ARG A 1 87 ? -42.672 24.094 -28.673 1.00 29.00 87 ARG A C 1
ATOM 658 O O . ARG A 1 87 ? -42.655 22.869 -28.680 1.00 29.00 87 ARG A O 1
ATOM 665 N N . LEU A 1 88 ? -43.563 24.821 -27.997 1.00 30.52 88 LEU A N 1
ATOM 666 C CA . LEU A 1 88 ? -44.707 24.287 -27.257 1.00 30.52 88 LEU A CA 1
ATOM 667 C C . LEU A 1 88 ? -45.934 24.124 -28.166 1.00 30.52 88 LEU A C 1
ATOM 669 O O . LEU A 1 88 ? -46.135 24.939 -29.064 1.00 30.52 88 LEU A O 1
ATOM 673 N N . LEU A 1 89 ? -46.820 23.191 -27.810 1.00 29.69 89 LEU A N 1
ATOM 674 C CA . LEU A 1 89 ? -48.283 23.310 -27.931 1.00 29.69 89 LEU A CA 1
ATOM 675 C C . LEU A 1 89 ? -48.940 22.592 -26.733 1.00 29.69 89 LEU A C 1
ATOM 677 O O . LEU A 1 89 ? -48.258 21.848 -26.028 1.00 29.69 89 LEU A O 1
ATOM 681 N N . ALA A 1 90 ? -50.223 22.857 -26.450 1.00 28.83 90 ALA A N 1
ATOM 682 C CA . ALA A 1 90 ? -50.837 22.525 -25.157 1.00 28.83 90 ALA A CA 1
ATOM 683 C C . ALA A 1 90 ? -52.296 22.024 -25.225 1.00 28.83 90 ALA A C 1
ATOM 685 O O . ALA A 1 90 ? -53.115 22.618 -25.922 1.00 28.83 90 ALA A O 1
ATOM 686 N N . GLY A 1 91 ? -52.604 21.027 -24.379 1.00 25.59 91 GLY A N 1
ATOM 687 C CA . GLY A 1 91 ? -53.943 20.663 -23.874 1.00 25.59 91 GLY A CA 1
ATOM 688 C C . GLY A 1 91 ? -54.951 20.043 -24.863 1.00 25.59 91 GLY A C 1
ATOM 689 O O . GLY A 1 91 ? -54.635 19.909 -26.046 1.00 25.59 91 GLY A O 1
ATOM 690 N N . PRO A 1 92 ? -56.179 19.706 -24.399 1.00 48.56 92 PRO A N 1
ATOM 691 C CA . PRO A 1 92 ? -56.686 19.772 -23.012 1.00 48.56 92 PRO A CA 1
ATOM 692 C C . PRO A 1 92 ? -57.370 18.467 -22.499 1.00 48.56 92 PRO A C 1
ATOM 694 O O . PRO A 1 92 ? -57.488 17.502 -23.244 1.00 48.56 92 PRO A O 1
ATOM 697 N N . GLU A 1 93 ? -57.894 18.521 -21.258 1.00 31.81 93 GLU A N 1
ATOM 698 C CA . GLU A 1 93 ? -59.024 17.712 -20.716 1.00 31.81 93 GLU A CA 1
ATOM 699 C C . GLU A 1 93 ? -58.804 16.180 -20.470 1.00 31.81 93 GLU A C 1
ATOM 701 O O . GLU A 1 93 ? -57.958 15.550 -21.092 1.00 31.81 93 GLU A O 1
ATOM 706 N N . ASP A 1 94 ? -59.468 15.501 -19.510 1.00 28.20 94 ASP A N 1
ATOM 707 C CA . ASP A 1 94 ? -60.548 15.922 -18.589 1.00 28.20 94 ASP A CA 1
ATOM 708 C C . ASP A 1 94 ? -60.608 15.114 -17.252 1.00 28.20 94 ASP A C 1
ATOM 710 O O . ASP A 1 94 ? -60.273 13.934 -17.250 1.00 28.20 94 ASP A O 1
ATOM 714 N N . LEU A 1 95 ? -61.157 15.726 -16.175 1.00 29.86 95 LEU A N 1
ATOM 715 C CA . LEU A 1 95 ? -61.707 15.144 -14.903 1.00 29.86 95 LEU A CA 1
ATOM 716 C C . LEU A 1 95 ? -60.797 14.237 -14.016 1.00 29.86 95 LEU A C 1
ATOM 718 O O . LEU A 1 95 ? -59.992 13.472 -14.519 1.00 29.86 95 LEU A O 1
ATOM 722 N N . ARG A 1 96 ? -60.878 14.120 -12.672 1.00 29.45 96 ARG A N 1
ATOM 723 C CA . ARG A 1 96 ? -61.598 14.669 -11.471 1.00 29.45 96 ARG A CA 1
ATOM 724 C C . ARG A 1 96 ? -60.843 14.082 -10.235 1.00 29.45 96 ARG A C 1
ATOM 726 O O . ARG A 1 96 ? -60.006 13.214 -10.445 1.00 29.45 96 ARG A O 1
ATOM 733 N N . HIS A 1 97 ? -61.023 14.351 -8.933 1.00 30.70 97 HIS A N 1
ATOM 734 C CA . HIS A 1 97 ? -61.800 15.185 -7.977 1.00 30.70 97 HIS A CA 1
ATOM 735 C C . HIS A 1 97 ? -60.970 15.074 -6.648 1.00 30.70 97 HIS A C 1
ATOM 737 O O . HIS A 1 97 ? -60.307 14.056 -6.475 1.00 30.70 97 HIS A O 1
ATOM 743 N N . ASP A 1 98 ? -60.949 15.937 -5.622 1.00 28.38 98 ASP A N 1
ATOM 744 C CA . ASP A 1 98 ? -61.470 17.285 -5.323 1.00 28.38 98 ASP A CA 1
ATOM 745 C C . ASP A 1 98 ? -60.734 17.794 -4.027 1.00 28.38 98 ASP A C 1
ATOM 747 O O . ASP A 1 98 ? -59.714 17.226 -3.648 1.00 28.38 98 ASP A O 1
ATOM 751 N N . ARG A 1 99 ? -61.249 18.842 -3.361 1.00 30.20 99 ARG A N 1
ATOM 752 C CA . ARG A 1 99 ? -61.136 19.281 -1.935 1.00 30.20 99 ARG A CA 1
ATOM 753 C C . ARG A 1 99 ? -60.332 18.420 -0.927 1.00 30.20 99 ARG A C 1
ATOM 755 O O . ARG A 1 99 ? -60.497 17.209 -0.879 1.00 30.20 99 ARG A O 1
ATOM 762 N N . SER A 1 100 ? -59.586 18.989 0.037 1.00 29.03 100 SER A N 1
ATOM 763 C CA . SER A 1 100 ? -59.493 20.375 0.581 1.00 29.03 100 SER A CA 1
ATOM 764 C C . SER A 1 100 ? -58.157 20.569 1.354 1.00 29.03 100 SER A C 1
ATOM 766 O O . SER A 1 100 ? -57.502 19.571 1.625 1.00 29.03 100 SER A O 1
ATOM 768 N N . SER A 1 101 ? -57.696 21.750 1.798 1.00 32.31 101 SER A N 1
ATOM 769 C CA . SER A 1 101 ? -58.334 23.070 1.987 1.00 32.31 101 SER A CA 1
ATOM 770 C C . SER A 1 101 ? -57.356 24.246 1.788 1.00 32.31 101 SER A C 1
ATOM 772 O O . SER A 1 101 ? -56.144 24.068 1.733 1.00 32.31 101 SER A O 1
ATOM 774 N N . GLU A 1 102 ? -57.903 25.462 1.754 1.00 30.42 102 GLU A N 1
ATOM 775 C CA . GLU A 1 102 ? -57.190 26.750 1.831 1.00 30.42 102 GLU A CA 1
ATOM 776 C C . GLU A 1 102 ? -56.503 26.926 3.223 1.00 30.42 102 GLU A C 1
ATOM 778 O O . GLU A 1 102 ? -56.742 26.123 4.127 1.00 30.42 102 GLU A O 1
ATOM 783 N N . ASN A 1 103 ? -55.653 27.926 3.506 1.00 30.16 103 ASN A N 1
ATOM 784 C CA . ASN A 1 103 ? -55.424 29.214 2.833 1.00 30.16 103 ASN A CA 1
ATOM 785 C C . ASN A 1 103 ? -53.982 29.740 3.061 1.00 30.16 103 ASN A C 1
ATOM 787 O O . ASN A 1 103 ? -53.280 29.250 3.945 1.00 30.16 103 ASN A O 1
ATOM 791 N N . ALA A 1 104 ? -53.554 30.766 2.319 1.00 29.95 104 ALA A N 1
ATOM 792 C CA . ALA A 1 104 ? -52.236 31.405 2.464 1.00 29.95 104 ALA A CA 1
ATOM 793 C C . ALA A 1 104 ? -52.345 32.939 2.537 1.00 29.95 104 ALA A C 1
ATOM 795 O O . ALA A 1 104 ? -53.314 33.488 2.032 1.00 29.95 104 ALA A O 1
ATOM 796 N N . HIS A 1 105 ? -51.345 33.609 3.136 1.00 29.25 105 HIS A N 1
ATOM 797 C CA . HIS A 1 105 ? -50.751 34.901 2.713 1.00 29.25 105 HIS A CA 1
ATOM 798 C C . HIS A 1 105 ? -49.719 35.384 3.763 1.00 29.25 105 HIS A C 1
ATOM 800 O O . HIS A 1 105 ? -50.012 35.459 4.949 1.00 29.25 105 HIS A O 1
ATOM 806 N N . LEU A 1 106 ? -48.444 35.498 3.366 1.00 30.19 106 LEU A N 1
ATOM 807 C CA . LEU A 1 106 ? -47.697 36.750 3.117 1.00 30.19 106 LEU A CA 1
ATOM 808 C C . LEU A 1 106 ? -47.342 37.602 4.356 1.00 30.19 106 LEU A C 1
ATOM 810 O O . LEU A 1 106 ? -48.197 38.230 4.970 1.00 30.19 106 LEU A O 1
ATOM 814 N N . GLY A 1 107 ? -46.034 37.722 4.618 1.00 25.56 107 GLY A N 1
ATOM 815 C CA . GLY A 1 107 ? -45.437 38.662 5.572 1.00 25.56 107 GLY A CA 1
ATOM 816 C C . GLY A 1 107 ? -43.905 38.634 5.484 1.00 25.56 107 GLY A C 1
ATOM 817 O O . GLY A 1 107 ? -43.293 37.612 5.773 1.00 25.56 107 GLY A O 1
ATOM 818 N N . VAL A 1 108 ? -43.294 39.735 5.041 1.00 28.48 108 VAL A N 1
ATOM 819 C CA . VAL A 1 108 ? -41.831 39.915 4.894 1.00 28.48 108 VAL A CA 1
ATOM 820 C C . VAL A 1 108 ? -41.260 40.587 6.148 1.00 28.48 108 VAL A C 1
ATOM 822 O O . VAL A 1 108 ? -41.955 41.427 6.711 1.00 28.48 108 VAL A O 1
ATOM 825 N N . VAL A 1 109 ? -40.010 40.285 6.539 1.00 28.98 109 VAL A N 1
ATOM 826 C CA . VAL A 1 109 ? -39.014 41.251 7.079 1.00 28.98 109 VAL A CA 1
ATOM 827 C C . VAL A 1 109 ? -37.632 40.589 7.252 1.00 28.98 109 VAL A C 1
ATOM 829 O O . VAL A 1 109 ? -37.506 39.366 7.247 1.00 28.98 109 VAL A O 1
ATOM 832 N N . GLU A 1 110 ? -36.592 41.421 7.305 1.00 27.88 110 GLU A N 1
ATOM 833 C CA . GLU A 1 110 ? -35.164 41.083 7.234 1.00 27.88 110 GLU A CA 1
ATOM 834 C C . GLU A 1 110 ? -34.551 40.620 8.577 1.00 27.88 110 GLU A C 1
ATOM 836 O O . GLU A 1 110 ? -35.145 40.766 9.645 1.00 27.88 110 GLU A O 1
ATOM 841 N N . GLY A 1 111 ? -33.334 40.060 8.531 1.00 26.91 111 GLY A N 1
ATOM 842 C CA . GLY A 1 111 ? -32.591 39.601 9.716 1.00 26.91 111 GLY A CA 1
ATOM 843 C C . GLY A 1 111 ? -31.629 40.638 10.318 1.00 26.91 111 GLY A C 1
ATOM 844 O O . GLY A 1 111 ? -31.398 41.694 9.738 1.00 26.91 111 GLY A O 1
ATOM 845 N N . ILE A 1 112 ? -31.021 40.308 11.468 1.00 30.39 112 ILE A N 1
ATOM 846 C CA . ILE A 1 112 ? -29.833 40.966 12.062 1.00 30.39 112 ILE A CA 1
ATOM 847 C C . ILE A 1 112 ? -29.218 40.031 13.148 1.00 30.39 112 ILE A C 1
ATOM 849 O O . ILE A 1 112 ? -29.926 39.137 13.617 1.00 30.39 112 ILE A O 1
ATOM 853 N N . PRO A 1 113 ? -27.906 40.109 13.483 1.00 42.31 113 PRO A N 1
ATOM 854 C CA . PRO A 1 113 ? -27.139 38.899 13.833 1.00 42.31 113 PRO A CA 1
ATOM 855 C C . PRO A 1 113 ? -26.760 38.705 15.320 1.00 42.31 113 PRO A C 1
ATOM 857 O O . PRO A 1 113 ? -26.983 39.555 16.180 1.00 42.31 113 PRO A O 1
ATOM 860 N N . CYS A 1 114 ? -26.105 37.567 15.593 1.00 28.94 114 CYS A N 1
ATOM 861 C CA . CYS A 1 114 ? -25.526 37.178 16.883 1.00 28.94 114 CYS A CA 1
ATOM 862 C C . CYS A 1 114 ? -24.597 38.238 17.503 1.00 28.94 114 CYS A C 1
ATOM 864 O O . CYS A 1 114 ? -23.743 38.815 16.827 1.00 28.94 114 CYS A O 1
ATOM 866 N N . THR A 1 115 ? -24.678 38.403 18.827 1.00 30.31 115 THR A N 1
ATOM 867 C CA . THR A 1 115 ? -23.775 39.255 19.618 1.00 30.31 115 THR A CA 1
ATOM 868 C C . THR A 1 115 ? -22.770 38.445 20.450 1.00 30.31 115 THR A C 1
ATOM 870 O O . THR A 1 115 ? -22.834 37.221 20.561 1.00 30.31 115 THR A O 1
ATOM 873 N N . ARG A 1 116 ? -21.744 39.140 20.953 1.00 27.52 116 ARG A N 1
ATOM 874 C CA . ARG A 1 116 ? -20.425 38.594 21.311 1.00 27.52 116 ARG A CA 1
ATOM 875 C C . ARG A 1 116 ? -20.219 38.547 22.830 1.00 27.52 116 ARG A C 1
ATOM 877 O O . ARG A 1 116 ? -20.570 39.497 23.522 1.00 27.52 116 ARG A O 1
ATOM 884 N N . TRP A 1 117 ? -19.580 37.490 23.337 1.00 28.42 117 TRP A N 1
ATOM 885 C CA . TRP A 1 117 ? -19.193 37.384 24.754 1.00 28.42 117 TRP A CA 1
ATOM 886 C C . TRP A 1 117 ? -18.177 38.466 25.174 1.00 28.42 117 TRP A C 1
ATOM 888 O O . TRP A 1 117 ? -17.271 38.814 24.413 1.00 28.42 117 TRP A O 1
ATOM 898 N N . SER A 1 118 ? -18.285 38.938 26.420 1.00 28.19 118 SER A N 1
ATOM 899 C CA . SER A 1 118 ? -17.369 39.886 27.078 1.00 28.19 118 SER A CA 1
ATOM 900 C C . SER A 1 118 ? -16.870 39.334 28.432 1.00 28.19 118 SER A C 1
ATOM 902 O O . SER A 1 118 ? -17.413 38.360 28.951 1.00 28.19 118 SER A O 1
ATOM 904 N N . ARG A 1 119 ? -15.760 39.868 28.976 1.00 31.92 119 ARG A N 1
ATOM 905 C CA . ARG A 1 119 ? -14.956 39.205 30.033 1.00 31.92 119 ARG A CA 1
ATOM 906 C C . ARG A 1 119 ? -15.021 39.854 31.432 1.00 31.92 119 ARG A C 1
ATOM 908 O O . ARG A 1 119 ? -14.554 40.975 31.598 1.00 31.92 119 ARG A O 1
ATOM 915 N N . GLY A 1 120 ? -15.328 39.026 32.441 1.00 25.81 120 GLY A N 1
ATOM 916 C CA . GLY A 1 120 ? -14.765 39.067 33.811 1.00 25.81 120 GLY A CA 1
ATOM 917 C C . GLY A 1 120 ? -15.299 40.133 34.791 1.00 25.81 120 GLY A C 1
ATOM 918 O O . GLY A 1 120 ? -16.257 40.822 34.453 1.00 25.81 120 GLY A O 1
ATOM 919 N N . PRO A 1 121 ? -14.661 40.321 35.978 1.00 49.81 121 PRO A N 1
ATOM 920 C CA . PRO A 1 121 ? -13.520 39.553 36.526 1.00 49.81 121 PRO A CA 1
ATOM 921 C C . PRO A 1 121 ? -13.523 39.288 38.077 1.00 49.81 121 PRO A C 1
ATOM 923 O O . PRO A 1 121 ? -14.389 39.752 38.803 1.00 49.81 121 PRO A O 1
ATOM 926 N N . LEU A 1 122 ? -12.446 38.640 38.580 1.00 31.39 122 LEU A N 1
ATOM 927 C CA . LEU A 1 122 ? -11.873 38.665 39.964 1.00 31.39 122 LEU A CA 1
ATOM 928 C C . LEU A 1 122 ? -12.328 37.696 41.110 1.00 31.39 122 LEU A C 1
ATOM 930 O O . LEU A 1 122 ? -13.240 37.985 41.869 1.00 31.39 122 LEU A O 1
ATOM 934 N N . ARG A 1 123 ? -11.401 36.757 41.423 1.00 29.84 123 ARG A N 1
ATOM 935 C CA . ARG A 1 123 ? -10.694 36.522 42.730 1.00 29.84 123 ARG A CA 1
ATOM 936 C C . ARG A 1 123 ? -11.177 35.509 43.812 1.00 29.84 123 ARG A C 1
ATOM 938 O O . ARG A 1 123 ? -12.056 35.816 44.600 1.00 29.84 123 ARG A O 1
ATOM 945 N N . ARG A 1 124 ? -10.250 34.552 44.078 1.00 30.28 124 ARG A N 1
ATOM 946 C CA . ARG A 1 124 ? -9.832 33.936 45.384 1.00 30.28 124 ARG A CA 1
ATOM 947 C C . ARG A 1 124 ? -10.813 32.919 46.032 1.00 30.28 124 ARG A C 1
ATOM 949 O O . ARG A 1 124 ? -12.010 33.094 45.919 1.00 30.28 124 ARG A O 1
ATOM 956 N N . ARG A 1 125 ? -10.373 31.857 46.744 1.00 28.89 125 ARG A N 1
ATOM 957 C CA . ARG A 1 125 ? -9.015 31.327 47.076 1.00 28.89 125 ARG A CA 1
ATOM 958 C C . ARG A 1 125 ? -9.065 29.802 47.384 1.00 28.89 125 ARG A C 1
ATOM 960 O O . ARG A 1 125 ? -10.121 29.297 47.728 1.00 28.89 125 ARG A O 1
ATOM 967 N N . MET A 1 126 ? -7.916 29.116 47.315 1.00 29.08 126 MET A N 1
ATOM 968 C CA . MET A 1 126 ? -7.650 27.757 47.867 1.00 29.08 126 MET A CA 1
ATOM 969 C C . MET A 1 126 ? -7.435 27.836 49.419 1.00 29.08 126 MET A C 1
ATOM 971 O O . MET A 1 126 ? -7.420 28.958 49.933 1.00 29.08 126 MET A O 1
ATOM 975 N N . SER A 1 127 ? -7.280 26.788 50.260 1.00 35.31 127 SER A N 1
ATOM 976 C CA . SER A 1 127 ? -6.608 25.466 50.106 1.00 35.31 127 SER A CA 1
ATOM 977 C C . SER A 1 127 ? -7.194 24.348 51.062 1.00 35.31 127 SER A C 1
ATOM 979 O O . SER A 1 127 ? -8.419 24.326 51.148 1.00 35.31 127 SER A O 1
ATOM 981 N N . PRO A 1 128 ? -6.479 23.354 51.683 1.00 47.97 128 PRO A N 1
ATOM 982 C CA . PRO A 1 128 ? -6.851 21.931 51.493 1.00 47.97 128 PRO A CA 1
ATOM 983 C C . PRO A 1 128 ? -6.920 20.998 52.750 1.00 47.97 128 PRO A C 1
ATOM 985 O O . PRO A 1 128 ? -6.654 21.409 53.871 1.00 47.97 128 PRO A O 1
ATOM 988 N N . SER A 1 129 ? -7.241 19.714 52.502 1.00 31.11 129 SER A N 1
ATOM 989 C CA . SER A 1 129 ? -6.764 18.451 53.142 1.00 31.11 129 SER A CA 1
ATOM 990 C C . SER A 1 129 ? -6.418 18.341 54.647 1.00 31.11 129 SER A C 1
ATOM 992 O O . SER A 1 129 ? -5.503 19.017 55.110 1.00 31.11 129 SER A O 1
ATOM 994 N N . ALA A 1 130 ? -6.926 17.286 55.313 1.00 30.62 130 ALA A N 1
ATOM 995 C CA . ALA A 1 130 ? -6.140 16.391 56.195 1.00 30.62 130 ALA A CA 1
ATOM 996 C C . ALA A 1 130 ? -6.904 15.092 56.569 1.00 30.62 130 ALA A C 1
ATOM 998 O O . ALA A 1 130 ? -8.132 15.064 56.554 1.00 30.62 130 ALA A O 1
ATOM 999 N N . VAL A 1 131 ? -6.159 14.045 56.949 1.00 36.25 131 VAL A N 1
ATOM 1000 C CA . VAL A 1 131 ? -6.617 12.770 57.548 1.00 36.25 131 VAL A CA 1
ATOM 1001 C C . VAL A 1 131 ? -5.763 12.503 58.799 1.00 36.25 131 VAL A C 1
ATOM 1003 O O . VAL A 1 131 ? -4.581 12.847 58.777 1.00 36.25 131 VAL A O 1
ATOM 1006 N N . PRO A 1 132 ? -6.298 11.860 59.852 1.00 43.66 132 PRO A N 1
ATOM 1007 C CA . PRO A 1 132 ? -5.498 11.079 60.796 1.00 43.66 132 PRO A CA 1
ATOM 1008 C C . PRO A 1 132 ? -5.875 9.583 60.777 1.00 43.66 132 PRO A C 1
ATOM 1010 O O . PRO A 1 132 ? -6.985 9.217 60.394 1.00 43.66 132 PRO A O 1
ATOM 1013 N N . ALA A 1 133 ? -4.955 8.721 61.212 1.00 33.50 133 ALA A N 1
ATOM 1014 C CA . ALA A 1 133 ? -5.128 7.270 61.278 1.00 33.50 133 ALA A CA 1
ATOM 1015 C C . ALA A 1 133 ? -4.457 6.697 62.537 1.00 33.50 133 ALA A C 1
ATOM 1017 O O . ALA A 1 133 ? -3.466 7.259 62.986 1.00 33.50 133 ALA A O 1
ATOM 1018 N N . ASP A 1 134 ? -4.993 5.588 63.055 1.00 31.98 134 ASP A N 1
ATOM 1019 C CA . ASP A 1 134 ? -4.419 4.663 64.052 1.00 31.98 134 ASP A CA 1
ATOM 1020 C C . ASP A 1 134 ? -5.357 3.431 64.136 1.00 31.98 134 ASP A C 1
ATOM 1022 O O . ASP A 1 134 ? -6.520 3.536 63.748 1.00 31.98 134 ASP A O 1
ATOM 1026 N N . HIS A 1 135 ? -4.978 2.222 64.566 1.00 31.41 135 HIS A N 1
ATOM 1027 C CA . HIS A 1 135 ? -3.734 1.678 65.144 1.00 31.41 135 HIS A CA 1
ATOM 1028 C C . HIS A 1 135 ? -3.564 0.206 64.659 1.00 31.41 135 HIS A C 1
ATOM 1030 O O . HIS A 1 135 ? -4.459 -0.333 64.007 1.00 31.41 135 HIS A O 1
ATOM 1036 N N . ALA A 1 136 ? -2.453 -0.472 64.985 1.00 31.38 136 ALA A N 1
ATOM 1037 C CA . ALA A 1 136 ? -2.140 -1.834 64.507 1.00 31.38 136 ALA A CA 1
ATOM 1038 C C . ALA A 1 136 ? -2.117 -2.921 65.610 1.00 31.38 136 ALA A C 1
ATOM 1040 O O . ALA A 1 136 ? -1.926 -2.616 66.786 1.00 31.38 136 ALA A O 1
ATOM 1041 N N . SER A 1 137 ? -2.213 -4.199 65.215 1.00 29.23 137 SER A N 1
ATOM 1042 C CA . SER A 1 137 ? -1.737 -5.358 65.996 1.00 29.23 137 SER A CA 1
ATOM 1043 C C . SER A 1 137 ? -1.401 -6.564 65.092 1.00 29.23 137 SER A C 1
ATOM 1045 O O . SER A 1 137 ? -1.798 -6.616 63.928 1.00 29.23 137 SER A O 1
ATOM 1047 N N . GLU A 1 138 ? -0.600 -7.507 65.599 1.00 30.14 138 GLU A N 1
ATOM 1048 C CA . GLU A 1 138 ? 0.032 -8.597 64.833 1.00 30.14 138 GLU A CA 1
ATOM 1049 C C . GLU A 1 138 ? -0.647 -9.968 65.054 1.00 30.14 138 GLU A C 1
ATOM 1051 O O . GLU A 1 138 ? -1.196 -10.204 66.129 1.00 30.14 138 GLU A O 1
ATOM 1056 N N . SER A 1 139 ? -0.478 -10.942 64.136 1.00 28.16 139 SER A N 1
ATOM 1057 C CA . SER A 1 139 ? 0.296 -12.183 64.432 1.00 28.16 139 SER A CA 1
ATOM 1058 C C . SER A 1 139 ? 0.260 -13.313 63.366 1.00 28.16 139 SER A C 1
ATOM 1060 O O . SER A 1 139 ? -0.779 -13.854 63.019 1.00 28.16 139 SER A O 1
ATOM 1062 N N . ARG A 1 140 ? 1.472 -13.722 62.947 1.00 28.78 140 ARG A N 1
ATOM 1063 C CA . ARG A 1 140 ? 2.019 -15.102 62.798 1.00 28.78 140 ARG A CA 1
ATOM 1064 C C . ARG A 1 140 ? 1.248 -16.212 62.033 1.00 28.78 140 ARG A C 1
ATOM 1066 O O . ARG A 1 140 ? 0.240 -16.734 62.489 1.00 28.78 140 ARG A O 1
ATOM 1073 N N . HIS A 1 141 ? 1.904 -16.739 60.986 1.00 30.12 141 HIS A N 1
ATOM 1074 C CA . HIS A 1 141 ? 1.732 -18.115 60.470 1.00 30.12 141 HIS A CA 1
ATOM 1075 C C . HIS A 1 141 ? 2.121 -19.192 61.521 1.00 30.12 141 HIS A C 1
ATOM 1077 O O . HIS A 1 141 ? 2.859 -18.877 62.461 1.00 30.12 141 HIS A O 1
ATOM 1083 N N . PRO A 1 142 ? 1.700 -20.468 61.350 1.00 43.19 142 PRO A N 1
ATOM 1084 C CA . PRO A 1 142 ? 2.528 -21.422 60.586 1.00 43.19 142 PRO A CA 1
ATOM 1085 C C . PRO A 1 142 ? 1.752 -22.386 59.653 1.00 43.19 142 PRO A C 1
ATOM 1087 O O . PRO A 1 142 ? 0.579 -22.682 59.862 1.00 43.19 142 PRO A O 1
ATOM 1090 N N . SER A 1 143 ? 2.452 -22.935 58.654 1.00 30.69 143 SER A N 1
ATOM 1091 C CA . SER A 1 143 ? 2.017 -24.097 57.850 1.00 30.69 143 SER A CA 1
ATOM 1092 C C . SER A 1 143 ? 2.266 -25.426 58.587 1.00 30.69 143 SER A C 1
ATOM 1094 O O . SER A 1 143 ? 3.065 -25.462 59.525 1.00 30.69 143 SER A O 1
ATOM 1096 N N . PRO A 1 144 ? 1.683 -26.546 58.114 1.00 41.22 144 PRO A N 1
ATOM 1097 C CA . PRO A 1 144 ? 2.536 -27.722 57.874 1.00 41.22 144 PRO A CA 1
ATOM 1098 C C . PRO A 1 144 ? 2.173 -28.548 56.618 1.00 41.22 144 PRO A C 1
ATOM 1100 O O . PRO A 1 144 ? 1.218 -28.270 55.897 1.00 41.22 144 PRO A O 1
ATOM 1103 N N . SER A 1 145 ? 2.963 -29.597 56.383 1.00 29.64 145 SER A N 1
ATOM 1104 C CA . SER A 1 145 ? 2.875 -30.601 55.307 1.00 29.64 145 SER A CA 1
ATOM 1105 C C . SER A 1 145 ? 3.357 -31.968 55.869 1.00 29.64 145 SER A C 1
ATOM 1107 O O . SER A 1 145 ? 3.742 -32.027 57.034 1.00 29.64 145 SER A O 1
ATOM 1109 N N . VAL A 1 146 ? 3.323 -33.129 55.197 1.00 31.16 146 VAL A N 1
ATOM 1110 C CA . VAL A 1 146 ? 3.268 -33.480 53.761 1.00 31.16 146 VAL A CA 1
ATOM 1111 C C . VAL A 1 146 ? 2.540 -34.836 53.567 1.00 31.16 146 VAL A C 1
ATOM 1113 O O . VAL A 1 146 ? 2.408 -35.595 54.521 1.00 31.16 146 VAL A O 1
ATOM 1116 N N . CYS A 1 147 ? 2.275 -35.205 52.303 1.00 26.27 147 CYS A N 1
ATOM 1117 C CA . CYS A 1 147 ? 2.183 -36.593 51.788 1.00 26.27 147 CYS A CA 1
ATOM 1118 C C . CYS A 1 147 ? 0.827 -37.335 51.910 1.00 26.27 147 CYS A C 1
ATOM 1120 O O . CYS A 1 147 ? 0.079 -37.110 52.853 1.00 26.27 147 CYS A O 1
ATOM 1122 N N . GLY A 1 148 ? 0.526 -38.259 50.968 1.00 26.27 148 GLY A N 1
ATOM 1123 C CA . GLY A 1 148 ? -0.609 -39.193 51.144 1.00 26.27 148 GLY A CA 1
ATOM 1124 C C . GLY A 1 148 ? -1.326 -39.861 49.944 1.00 26.27 148 GLY A C 1
ATOM 1125 O O . GLY A 1 148 ? -2.544 -39.961 49.990 1.00 26.27 148 GLY A O 1
ATOM 1126 N N . HIS A 1 149 ? -0.632 -40.426 48.943 1.00 29.14 149 HIS A N 1
ATOM 1127 C CA . HIS A 1 149 ? -1.174 -41.477 48.033 1.00 29.14 149 HIS A CA 1
ATOM 1128 C C . HIS A 1 149 ? -2.330 -41.158 47.031 1.00 29.14 149 HIS A C 1
ATOM 1130 O O . HIS A 1 149 ? -2.665 -40.011 46.762 1.00 29.14 149 HIS A O 1
ATOM 1136 N N . ARG A 1 150 ? -2.783 -42.207 46.309 1.00 31.03 150 ARG A N 1
ATOM 1137 C CA . ARG A 1 150 ? -3.561 -42.209 45.045 1.00 31.03 150 ARG A CA 1
ATOM 1138 C C . ARG A 1 150 ? -4.939 -42.894 45.195 1.00 31.03 150 ARG A C 1
ATOM 1140 O O . ARG A 1 150 ? -5.144 -43.623 46.158 1.00 31.03 150 ARG A O 1
ATOM 1147 N N . GLN A 1 151 ? -5.734 -42.828 44.112 1.00 30.59 151 GLN A N 1
ATOM 1148 C CA . GLN A 1 151 ? -7.079 -43.407 43.861 1.00 30.59 151 GLN A CA 1
ATOM 1149 C C . GLN A 1 151 ? -8.238 -42.490 44.311 1.00 30.59 151 GLN A C 1
ATOM 1151 O O . GLN A 1 151 ? -8.138 -41.855 45.349 1.00 30.59 151 GLN A O 1
ATOM 1156 N N . GLY A 1 152 ? -9.351 -42.363 43.573 1.00 27.53 152 GLY A N 1
ATOM 1157 C CA . GLY A 1 152 ? -9.635 -42.850 42.213 1.00 27.53 152 GLY A CA 1
ATOM 1158 C C . GLY A 1 152 ? -11.077 -42.550 41.749 1.00 27.53 152 GLY A C 1
ATOM 1159 O O . GLY A 1 152 ? -11.997 -42.626 42.548 1.00 27.53 152 GLY A O 1
ATOM 1160 N N . TRP A 1 153 ? -11.249 -42.215 40.460 1.00 28.44 153 TRP A N 1
ATOM 1161 C CA . TRP A 1 153 ? -12.493 -42.228 39.654 1.00 28.44 153 TRP A CA 1
ATOM 1162 C C . TRP A 1 153 ? -13.871 -42.085 40.354 1.00 28.44 153 TRP A C 1
ATOM 1164 O O . TRP A 1 153 ? -14.430 -43.078 40.818 1.00 28.44 153 TRP A O 1
ATOM 1174 N N . ARG A 1 154 ? -14.545 -40.936 40.154 1.00 28.95 154 ARG A N 1
ATOM 1175 C CA . ARG A 1 154 ? -15.780 -40.827 39.327 1.00 28.95 154 ARG A CA 1
ATOM 1176 C C . ARG A 1 154 ? -16.205 -39.361 39.114 1.00 28.95 154 ARG A C 1
ATOM 1178 O O . ARG A 1 154 ? -15.554 -38.453 39.616 1.00 28.95 154 ARG A O 1
ATOM 1185 N N . ALA A 1 155 ? -17.207 -39.148 38.258 1.00 32.12 155 ALA A N 1
ATOM 1186 C CA . ALA A 1 155 ? -17.519 -37.861 37.629 1.00 32.12 155 ALA A CA 1
ATOM 1187 C C . ALA A 1 155 ? -18.593 -37.023 38.353 1.00 32.12 155 ALA A C 1
ATOM 1189 O O . ALA A 1 155 ? -19.434 -37.559 39.071 1.00 32.12 155 ALA A O 1
ATOM 1190 N N . GLY A 1 156 ? -18.603 -35.719 38.060 1.00 27.27 156 GLY A N 1
ATOM 1191 C CA . GLY A 1 156 ? -19.661 -34.758 38.385 1.00 27.27 156 GLY A CA 1
ATOM 1192 C C . GLY A 1 156 ? -19.573 -33.545 37.448 1.00 27.27 156 GLY A C 1
ATOM 1193 O O . GLY A 1 156 ? -18.477 -33.180 37.026 1.00 27.27 156 GLY A O 1
ATOM 1194 N N . HIS A 1 157 ? -20.711 -32.955 37.070 1.00 31.62 157 HIS A N 1
ATOM 1195 C CA . HIS A 1 157 ? -20.759 -31.810 36.147 1.00 31.62 157 HIS A CA 1
ATOM 1196 C C . HIS A 1 157 ? -20.440 -30.485 36.862 1.00 31.62 157 HIS A C 1
ATOM 1198 O O . HIS A 1 157 ? -20.866 -30.282 37.997 1.00 31.62 157 HIS A O 1
ATOM 1204 N N . GLY A 1 158 ? -19.762 -29.558 36.176 1.00 27.31 158 GLY A N 1
ATOM 1205 C CA . GLY A 1 158 ? -19.478 -28.214 36.689 1.00 27.31 158 GLY A CA 1
ATOM 1206 C C . GLY A 1 158 ? -19.041 -27.243 35.588 1.00 27.31 158 GLY A C 1
ATOM 1207 O O . GLY A 1 158 ? -18.099 -27.510 34.851 1.00 27.31 158 GLY A O 1
ATOM 1208 N N . THR A 1 159 ? -19.753 -26.125 35.474 1.00 32.84 159 THR A N 1
ATOM 1209 C CA . THR A 1 159 ? -19.522 -25.000 34.549 1.00 32.84 159 THR A CA 1
ATOM 1210 C C . THR A 1 159 ? -18.143 -24.343 34.701 1.00 32.84 159 THR A C 1
ATOM 1212 O O . THR A 1 159 ? -17.725 -24.099 35.832 1.00 32.84 159 THR A O 1
ATOM 1215 N N . GLY A 1 160 ? -17.499 -23.918 33.603 1.00 26.86 160 GLY A N 1
ATOM 1216 C CA . GLY A 1 160 ? -16.272 -23.111 33.693 1.00 26.86 160 GLY A CA 1
ATOM 1217 C C . GLY A 1 160 ? -15.730 -22.544 32.373 1.00 26.86 160 GLY A C 1
ATOM 1218 O O . GLY A 1 160 ? -15.071 -23.263 31.640 1.00 26.86 160 GLY A O 1
ATOM 1219 N N . LEU A 1 161 ? -15.988 -21.246 32.152 1.00 32.69 161 LEU A N 1
ATOM 1220 C CA . LEU A 1 161 ? -15.158 -20.212 31.492 1.00 32.69 161 LEU A CA 1
ATOM 1221 C C . LEU A 1 161 ? -14.403 -20.517 30.174 1.00 32.69 161 LEU A C 1
ATOM 1223 O O . LEU A 1 161 ? -13.610 -21.446 30.058 1.00 32.69 161 LEU A O 1
ATOM 1227 N N . ALA A 1 162 ? -14.542 -19.608 29.202 1.00 35.19 162 ALA A N 1
ATOM 1228 C CA . ALA A 1 162 ? -13.743 -19.610 27.977 1.00 35.19 162 ALA A CA 1
ATOM 1229 C C . ALA A 1 162 ? -12.298 -19.136 28.234 1.00 35.19 162 ALA A C 1
ATOM 1231 O O . ALA A 1 162 ? -12.081 -18.018 28.699 1.00 35.19 162 ALA A O 1
ATOM 1232 N N . GLY A 1 163 ? -11.316 -19.970 27.881 1.00 31.19 163 GLY A N 1
ATOM 1233 C CA . GLY A 1 163 ? -9.916 -19.559 27.729 1.00 31.19 163 GLY A CA 1
ATOM 1234 C C . GLY A 1 163 ? -9.632 -18.955 26.342 1.00 31.19 163 GLY A C 1
ATOM 1235 O O . GLY A 1 163 ? -10.459 -19.091 25.434 1.00 31.19 163 GLY A O 1
ATOM 1236 N N . PRO A 1 164 ? -8.468 -18.306 26.146 1.00 34.97 164 PRO A N 1
ATOM 1237 C CA . PRO A 1 164 ? -8.081 -17.756 24.849 1.00 34.97 164 PRO A CA 1
ATOM 1238 C C . PRO A 1 164 ? -7.954 -18.864 23.794 1.00 34.97 164 PRO A C 1
ATOM 1240 O O . PRO A 1 164 ? -7.385 -19.929 24.045 1.00 34.97 164 PRO A O 1
ATOM 1243 N N . ARG A 1 165 ? -8.479 -18.612 22.589 1.00 35.34 165 ARG A N 1
ATOM 1244 C CA . ARG A 1 165 ? -8.385 -19.556 21.468 1.00 35.34 165 ARG A CA 1
ATOM 1245 C C . ARG A 1 165 ? -6.957 -19.561 20.921 1.00 35.34 165 ARG A C 1
ATOM 1247 O O . ARG A 1 165 ? -6.576 -18.663 20.178 1.00 35.34 165 ARG A O 1
ATOM 1254 N N . HIS A 1 166 ? -6.176 -20.583 21.266 1.00 31.91 166 HIS A N 1
ATOM 1255 C CA . HIS A 1 166 ? -4.903 -20.833 20.593 1.00 31.91 166 HIS A CA 1
ATOM 1256 C C . HIS A 1 166 ? -5.140 -21.114 19.103 1.00 31.91 166 HIS A C 1
ATOM 1258 O O . HIS A 1 166 ? -5.915 -22.004 18.751 1.00 31.91 166 HIS A O 1
ATOM 1264 N N . TRP A 1 167 ? -4.441 -20.377 18.238 1.00 35.75 167 TRP A N 1
ATOM 1265 C CA . TRP A 1 167 ? -4.437 -20.605 16.796 1.00 35.75 167 TRP A CA 1
ATOM 1266 C C . TRP A 1 167 ? -3.819 -21.970 16.469 1.00 35.75 167 TRP A C 1
ATOM 1268 O O . TRP A 1 167 ? -2.603 -22.159 16.533 1.00 35.75 167 TRP A O 1
ATOM 1278 N N . VAL A 1 168 ? -4.658 -22.933 16.088 1.00 33.00 168 VAL A N 1
ATOM 1279 C CA . VAL A 1 168 ? -4.203 -24.209 15.526 1.00 33.00 168 VAL A CA 1
ATOM 1280 C C . VAL A 1 168 ? -4.023 -24.016 14.023 1.00 33.00 168 VAL A C 1
ATOM 1282 O O . VAL A 1 168 ? -4.998 -24.049 13.276 1.00 33.00 168 VAL A O 1
ATOM 1285 N N . ARG A 1 169 ? -2.775 -23.813 13.577 1.00 37.56 169 ARG A N 1
ATOM 1286 C CA . ARG A 1 169 ? -2.437 -23.768 12.143 1.00 37.56 169 ARG A CA 1
ATOM 1287 C C . ARG A 1 169 ? -2.977 -25.019 11.428 1.00 37.56 169 ARG A C 1
ATOM 1289 O O . ARG A 1 169 ? -2.604 -26.128 11.828 1.00 37.56 169 ARG A O 1
ATOM 1296 N N . PRO A 1 170 ? -3.769 -24.880 10.349 1.00 31.72 170 PRO A N 1
ATOM 1297 C CA . PRO A 1 170 ? -4.080 -26.003 9.478 1.00 31.72 170 PRO A CA 1
ATOM 1298 C C . PRO A 1 170 ? -2.787 -26.580 8.892 1.00 31.72 170 PRO A C 1
ATOM 1300 O O . PRO A 1 170 ? -1.950 -25.854 8.353 1.00 31.72 170 PRO A O 1
ATOM 1303 N N . ARG A 1 171 ? -2.604 -27.901 8.986 1.00 32.94 171 ARG A N 1
ATOM 1304 C CA . ARG A 1 171 ? -1.518 -28.592 8.279 1.00 32.94 171 ARG A CA 1
ATOM 1305 C C . ARG A 1 171 ? -1.910 -28.791 6.818 1.00 32.94 171 ARG A C 1
ATOM 1307 O O . ARG A 1 171 ? -2.341 -29.877 6.439 1.00 32.94 171 ARG A O 1
ATOM 1314 N N . HIS A 1 172 ? -1.744 -27.753 6.006 1.00 39.19 172 HIS A N 1
ATOM 1315 C CA . HIS A 1 172 ? -1.731 -27.926 4.557 1.00 39.19 172 HIS A CA 1
ATOM 1316 C C . HIS A 1 172 ? -0.549 -28.828 4.184 1.00 39.19 172 HIS A C 1
ATOM 1318 O O . HIS A 1 172 ? 0.592 -28.565 4.571 1.00 39.19 172 HIS A O 1
ATOM 1324 N N . GLY A 1 173 ? -0.826 -29.921 3.472 1.00 32.25 173 GLY A N 1
ATOM 1325 C CA . GLY A 1 173 ? 0.224 -30.693 2.816 1.00 32.25 173 GLY A CA 1
ATOM 1326 C C . GLY A 1 173 ? 0.816 -29.841 1.699 1.00 32.25 173 GLY A C 1
ATOM 1327 O O . GLY A 1 173 ? 0.063 -29.310 0.885 1.00 32.25 173 GLY A O 1
ATOM 1328 N N . GLY A 1 174 ? 2.139 -29.677 1.682 1.00 33.59 174 GLY A N 1
ATOM 1329 C CA . GLY A 1 174 ? 2.804 -28.926 0.619 1.00 33.59 174 GLY A CA 1
ATOM 1330 C C . GLY A 1 174 ? 2.587 -29.585 -0.751 1.00 33.59 174 GLY A C 1
ATOM 1331 O O . GLY A 1 174 ? 2.501 -30.817 -0.814 1.00 33.59 174 GLY A O 1
ATOM 1332 N N . PRO A 1 175 ? 2.503 -28.801 -1.841 1.00 39.56 175 PRO A N 1
ATOM 1333 C CA . PRO A 1 175 ? 2.442 -29.349 -3.191 1.00 39.56 175 PRO A CA 1
ATOM 1334 C C . PRO A 1 175 ? 3.719 -30.149 -3.515 1.00 39.56 175 PRO A C 1
ATOM 1336 O O . PRO A 1 175 ? 4.765 -29.931 -2.893 1.00 39.56 175 PRO A O 1
ATOM 1339 N N . PRO A 1 176 ? 3.668 -31.084 -4.481 1.00 35.38 176 PRO A N 1
ATOM 1340 C CA . PRO A 1 176 ? 4.851 -31.823 -4.902 1.00 35.38 176 PRO A CA 1
ATOM 1341 C C . PRO A 1 176 ? 5.901 -30.871 -5.489 1.00 35.38 176 PRO A C 1
ATOM 1343 O O . PRO A 1 176 ? 5.613 -30.088 -6.391 1.00 35.38 176 PRO A O 1
ATOM 1346 N N . VAL A 1 177 ? 7.141 -30.970 -5.005 1.00 45.66 177 VAL A N 1
ATOM 1347 C CA . VAL A 1 177 ? 8.282 -30.233 -5.564 1.00 45.66 177 VAL A CA 1
ATOM 1348 C C . VAL A 1 177 ? 8.662 -30.877 -6.900 1.00 45.66 177 VAL A C 1
ATOM 1350 O O . VAL A 1 177 ? 9.374 -31.880 -6.928 1.00 45.66 177 VAL A O 1
ATOM 1353 N N . GLY A 1 178 ? 8.147 -30.337 -8.006 1.00 37.53 178 GLY A N 1
ATOM 1354 C CA . GLY A 1 178 ? 8.329 -30.924 -9.334 1.00 37.53 178 GLY A CA 1
ATOM 1355 C C . GLY A 1 178 ? 7.796 -30.047 -10.464 1.00 37.53 178 GLY A C 1
ATOM 1356 O O . GLY A 1 178 ? 6.694 -30.275 -10.950 1.00 37.53 178 GLY A O 1
ATOM 1357 N N . GLY A 1 179 ? 8.611 -29.080 -10.889 1.00 35.91 179 GLY A N 1
ATOM 1358 C CA . GLY A 1 179 ? 8.307 -28.127 -11.960 1.00 35.91 179 GLY A CA 1
ATOM 1359 C C . GLY A 1 179 ? 8.447 -26.686 -11.475 1.00 35.91 179 GLY A C 1
ATOM 1360 O O . GLY A 1 179 ? 7.835 -26.309 -10.479 1.00 35.91 179 GLY A O 1
ATOM 1361 N N . GLN A 1 180 ? 9.255 -25.883 -12.170 1.00 46.31 180 GLN A N 1
ATOM 1362 C CA . GLN A 1 180 ? 9.132 -24.429 -12.080 1.00 46.31 180 GLN A CA 1
ATOM 1363 C C . GLN A 1 180 ? 7.857 -24.048 -12.835 1.00 46.31 180 GLN A C 1
ATOM 1365 O O . GLN A 1 180 ? 7.695 -24.437 -13.993 1.00 46.31 180 GLN A O 1
ATOM 1370 N N . ALA A 1 181 ? 6.944 -23.340 -12.173 1.00 56.72 181 ALA A N 1
ATOM 1371 C CA . ALA A 1 181 ? 5.867 -22.658 -12.872 1.00 56.72 181 ALA A CA 1
ATOM 1372 C C . ALA A 1 181 ? 6.498 -21.476 -13.614 1.00 56.72 181 ALA A C 1
ATOM 1374 O O . ALA A 1 181 ? 7.041 -20.589 -12.963 1.00 56.72 181 ALA A O 1
ATOM 1375 N N . MET A 1 182 ? 6.480 -21.533 -14.945 1.00 72.00 182 MET A N 1
ATOM 1376 C CA . MET A 1 182 ? 6.837 -20.407 -15.810 1.00 72.00 182 MET A CA 1
ATOM 1377 C C . MET A 1 182 ? 5.779 -19.307 -15.664 1.00 72.00 182 MET A C 1
ATOM 1379 O O . MET A 1 182 ? 4.597 -19.650 -15.554 1.00 72.00 182 MET A O 1
ATOM 1383 N N . THR A 1 183 ? 6.175 -18.035 -15.766 1.00 86.62 183 THR A N 1
ATOM 1384 C CA . THR A 1 183 ? 5.262 -16.897 -15.990 1.00 86.62 183 THR A CA 1
ATOM 1385 C C . THR A 1 183 ? 4.170 -17.224 -17.023 1.00 86.62 183 THR A C 1
ATOM 1387 O O . THR A 1 183 ? 4.462 -17.797 -18.081 1.00 86.62 183 THR A O 1
ATOM 1390 N N . SER A 1 184 ? 2.917 -16.830 -16.770 1.00 94.62 184 SER A N 1
ATOM 1391 C CA . SER A 1 184 ? 1.863 -16.896 -17.788 1.00 94.62 184 SER A CA 1
ATOM 1392 C C . SER A 1 184 ? 2.160 -15.966 -18.982 1.00 94.62 184 SER A C 1
ATOM 13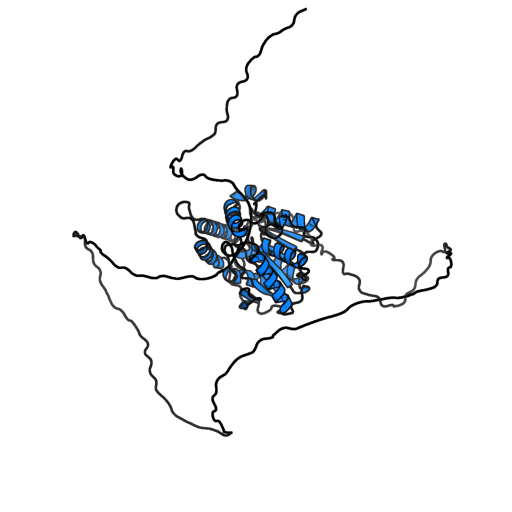94 O O . SER A 1 184 ? 2.775 -14.906 -18.814 1.00 94.62 184 SER A O 1
ATOM 1396 N N . PRO A 1 185 ? 1.712 -16.304 -20.210 1.00 96.44 185 PRO A N 1
ATOM 1397 C CA . PRO A 1 185 ? 1.769 -15.382 -21.349 1.00 96.44 185 PRO A CA 1
ATOM 1398 C C . PRO A 1 185 ? 1.121 -14.022 -21.054 1.00 96.44 185 PRO A C 1
ATOM 1400 O O . PRO A 1 185 ? 1.565 -12.994 -21.563 1.00 96.44 185 PRO A O 1
ATOM 1403 N N . GLU A 1 186 ? 0.090 -14.015 -20.212 1.00 96.88 186 GLU A N 1
ATOM 1404 C CA . GLU A 1 186 ? -0.635 -12.836 -19.755 1.00 96.88 186 GLU A CA 1
ATOM 1405 C C . GLU A 1 186 ? 0.216 -11.963 -18.811 1.00 96.88 186 GLU A C 1
ATOM 1407 O O . GLU A 1 186 ? 0.229 -10.739 -18.959 1.00 96.88 186 GLU A O 1
ATOM 1412 N N . ALA A 1 187 ? 0.987 -12.561 -17.896 1.00 96.50 187 ALA A N 1
ATOM 1413 C CA . ALA A 1 187 ? 1.914 -11.840 -17.021 1.00 96.50 187 ALA A CA 1
ATOM 1414 C C . ALA A 1 187 ? 3.167 -11.326 -17.765 1.00 96.50 187 ALA A C 1
ATOM 1416 O O . ALA A 1 187 ? 3.622 -10.214 -17.487 1.00 96.50 187 ALA A O 1
ATOM 1417 N N . GLU A 1 188 ? 3.680 -12.042 -18.773 1.00 95.56 188 GLU A N 1
ATOM 1418 C CA . GLU A 1 188 ? 4.710 -11.494 -19.680 1.00 95.56 188 GLU A CA 1
ATOM 1419 C C . GLU A 1 188 ? 4.153 -10.348 -20.551 1.00 95.56 188 GLU A C 1
ATOM 1421 O O . GLU A 1 188 ? 4.831 -9.344 -20.784 1.00 95.56 188 GLU A O 1
ATOM 1426 N N . ALA A 1 189 ? 2.887 -10.420 -20.981 1.00 95.69 189 ALA A N 1
ATOM 1427 C CA . ALA A 1 189 ? 2.227 -9.306 -21.666 1.00 95.69 189 ALA A CA 1
ATOM 1428 C C . ALA A 1 189 ? 2.018 -8.090 -20.738 1.00 95.69 189 ALA A C 1
ATOM 1430 O O . ALA A 1 189 ? 2.185 -6.948 -21.174 1.00 95.69 189 ALA A O 1
ATOM 1431 N N . LEU A 1 190 ? 1.713 -8.312 -19.453 1.00 95.88 190 LEU A N 1
ATOM 1432 C CA . LEU A 1 190 ? 1.689 -7.258 -18.434 1.00 95.88 190 LEU A CA 1
ATOM 1433 C C . LEU A 1 190 ? 3.078 -6.626 -18.253 1.00 95.88 190 LEU A C 1
ATOM 1435 O O . LEU A 1 190 ? 3.177 -5.401 -18.225 1.00 95.88 190 LEU A O 1
ATOM 1439 N N . LYS A 1 191 ? 4.150 -7.427 -18.212 1.00 95.62 191 LYS A N 1
ATOM 1440 C CA . LYS A 1 191 ? 5.535 -6.928 -18.168 1.00 95.62 191 LYS A CA 1
ATOM 1441 C C . LYS A 1 191 ? 5.845 -5.986 -19.340 1.00 95.62 191 LYS A C 1
ATOM 1443 O O . LYS A 1 191 ? 6.455 -4.939 -19.132 1.00 95.62 191 LYS A O 1
ATOM 1448 N N . GLY A 1 192 ? 5.363 -6.305 -20.544 1.00 94.69 192 GLY A N 1
ATOM 1449 C CA . GLY A 1 192 ? 5.441 -5.413 -21.708 1.00 94.69 192 GLY A CA 1
ATOM 1450 C C . GLY A 1 192 ? 4.761 -4.056 -21.474 1.00 94.69 192 GLY A C 1
ATOM 1451 O O . GLY A 1 192 ? 5.399 -3.017 -21.633 1.00 94.69 192 GLY A O 1
ATOM 1452 N N . LYS A 1 193 ? 3.502 -4.057 -21.009 1.00 93.81 193 LYS A N 1
ATOM 1453 C CA . LYS A 1 193 ? 2.758 -2.823 -20.677 1.00 93.81 193 LYS A CA 1
ATOM 1454 C C . LYS A 1 193 ? 3.453 -1.983 -19.596 1.00 93.81 193 LYS A C 1
ATOM 1456 O O . LYS A 1 193 ? 3.446 -0.759 -19.674 1.00 93.81 193 LYS A O 1
ATOM 1461 N N . LEU A 1 194 ? 4.061 -2.630 -18.599 1.00 94.19 194 LEU A N 1
ATOM 1462 C CA . LEU A 1 194 ? 4.802 -1.959 -17.526 1.00 94.19 194 LEU A CA 1
ATOM 1463 C C . LEU A 1 194 ? 6.075 -1.263 -18.040 1.00 94.19 194 LEU A C 1
ATOM 1465 O O . LEU A 1 194 ? 6.355 -0.138 -17.629 1.00 94.19 194 LEU A O 1
ATOM 1469 N N . ALA A 1 195 ? 6.787 -1.869 -18.996 1.00 93.50 195 ALA A N 1
ATOM 1470 C CA . ALA A 1 195 ? 7.929 -1.231 -19.654 1.00 93.50 195 ALA A CA 1
ATOM 1471 C C . ALA A 1 195 ? 7.506 -0.027 -20.520 1.00 93.50 195 ALA A C 1
ATOM 1473 O O . ALA A 1 195 ? 8.171 1.010 -20.511 1.00 93.50 195 ALA A O 1
ATOM 1474 N N . GLU A 1 196 ? 6.377 -0.127 -21.233 1.00 91.44 196 GLU A N 1
ATOM 1475 C CA . GLU A 1 196 ? 5.791 0.999 -21.980 1.00 91.44 196 GLU A CA 1
ATOM 1476 C C . GLU A 1 196 ? 5.370 2.149 -21.046 1.00 91.44 196 GLU A C 1
ATOM 1478 O O . GLU A 1 196 ? 5.613 3.317 -21.354 1.00 91.44 196 GLU A O 1
ATOM 1483 N N . MET A 1 197 ? 4.797 1.822 -19.885 1.00 90.44 197 MET A N 1
ATOM 1484 C CA . MET A 1 197 ? 4.437 2.768 -18.826 1.00 90.44 197 MET A CA 1
ATOM 1485 C C . MET A 1 197 ? 5.661 3.493 -18.256 1.00 90.44 197 MET A C 1
ATOM 1487 O O . MET A 1 197 ? 5.659 4.723 -18.181 1.00 90.44 197 MET A O 1
ATOM 1491 N N . LEU A 1 198 ? 6.732 2.770 -17.915 1.00 89.44 198 LEU A N 1
ATOM 1492 C CA . LEU A 1 198 ? 7.982 3.376 -17.450 1.00 89.44 198 LEU A CA 1
ATOM 1493 C C . LEU A 1 198 ? 8.598 4.303 -18.506 1.00 89.44 198 LEU A C 1
ATOM 1495 O O . LEU A 1 198 ? 9.029 5.410 -18.175 1.00 89.44 198 LEU A O 1
ATOM 1499 N N . ALA A 1 199 ? 8.620 3.879 -19.772 1.00 88.31 199 ALA A N 1
ATOM 1500 C CA . ALA A 1 199 ? 9.169 4.674 -20.868 1.00 88.31 199 ALA A CA 1
ATOM 1501 C C . ALA A 1 199 ? 8.397 5.991 -21.073 1.00 88.31 199 ALA A C 1
ATOM 1503 O O . ALA A 1 199 ? 9.011 7.030 -21.309 1.00 88.31 199 ALA A O 1
ATOM 1504 N N . GLN A 1 200 ? 7.067 5.969 -20.931 1.00 85.94 200 GLN A N 1
ATOM 1505 C CA . GLN A 1 200 ? 6.229 7.170 -21.004 1.00 85.94 200 GLN A CA 1
ATOM 1506 C C . GLN A 1 200 ? 6.413 8.090 -19.791 1.00 85.94 200 GLN A C 1
ATOM 1508 O O . GLN A 1 200 ? 6.517 9.299 -19.968 1.00 85.94 200 GLN A O 1
ATOM 1513 N N . LEU A 1 201 ? 6.490 7.543 -18.573 1.00 85.25 201 LEU A N 1
ATOM 1514 C CA . LEU A 1 201 ? 6.642 8.333 -17.343 1.00 85.25 201 LEU A CA 1
ATOM 1515 C C . LEU A 1 201 ? 8.049 8.935 -17.171 1.00 85.25 201 LEU A C 1
ATOM 1517 O O . LEU A 1 201 ? 8.189 9.965 -16.517 1.00 85.25 201 LEU A O 1
ATOM 1521 N N . SER A 1 202 ? 9.085 8.321 -17.754 1.00 81.69 202 SER A N 1
ATOM 1522 C CA . SER A 1 202 ? 10.478 8.787 -17.628 1.00 81.69 202 SER A CA 1
ATOM 1523 C C . SER A 1 202 ? 10.837 9.945 -18.568 1.00 81.69 202 SER A C 1
ATOM 1525 O O . SER A 1 202 ? 11.710 10.750 -18.243 1.00 81.69 202 SER A O 1
ATOM 1527 N N . GLY A 1 203 ? 10.192 10.032 -19.737 1.00 75.38 203 GLY A N 1
ATOM 1528 C CA . GLY A 1 203 ? 10.526 11.012 -20.778 1.00 75.38 203 GLY A CA 1
ATOM 1529 C C . GLY A 1 203 ? 11.929 10.831 -21.366 1.00 75.38 203 GLY A C 1
ATOM 1530 O O . GLY A 1 203 ? 12.452 9.719 -21.456 1.00 75.38 203 GLY A O 1
ATOM 1531 N N . THR A 1 204 ? 12.546 11.937 -21.789 1.00 74.12 204 THR A N 1
ATOM 1532 C CA . THR A 1 204 ? 13.931 11.977 -22.293 1.00 74.12 204 THR A CA 1
ATOM 1533 C C . THR A 1 204 ? 14.698 13.173 -21.719 1.00 74.12 204 THR A C 1
ATOM 1535 O O . THR A 1 204 ? 14.098 14.094 -21.169 1.00 74.12 204 THR A O 1
ATOM 1538 N N . GLU A 1 205 ? 16.026 13.216 -21.883 1.00 72.44 205 GLU A N 1
ATOM 1539 C CA . GLU A 1 205 ? 16.831 14.391 -21.489 1.00 72.44 205 GLU A CA 1
ATOM 1540 C C . GLU A 1 205 ? 16.423 15.679 -22.236 1.00 72.44 205 GLU A C 1
ATOM 1542 O O . GLU A 1 205 ? 16.576 16.778 -21.705 1.00 72.44 205 GLU A O 1
ATOM 1547 N N . GLU A 1 206 ? 15.884 15.557 -23.455 1.00 71.88 206 GLU A N 1
ATOM 1548 C CA . GLU A 1 206 ? 15.379 16.688 -24.250 1.00 71.88 206 GLU A CA 1
ATOM 1549 C C . GLU A 1 206 ? 13.941 17.081 -23.855 1.00 71.88 206 GLU A C 1
ATOM 1551 O O . GLU A 1 206 ? 13.557 18.249 -23.975 1.00 71.88 206 GLU A O 1
ATOM 1556 N N . HIS A 1 207 ? 13.151 16.118 -23.368 1.00 72.38 207 HIS A N 1
ATOM 1557 C CA . HIS A 1 207 ? 11.743 16.259 -22.990 1.00 72.38 207 HIS A CA 1
ATOM 1558 C C . HIS A 1 207 ? 11.458 15.546 -21.649 1.00 72.38 207 HIS A C 1
ATOM 1560 O O . HIS A 1 207 ? 10.907 14.440 -21.640 1.00 72.38 207 HIS A O 1
ATOM 1566 N N . PRO A 1 208 ? 11.842 16.153 -20.507 1.00 76.50 208 PRO A N 1
ATOM 1567 C CA . PRO A 1 208 ? 11.521 15.625 -19.184 1.00 76.50 208 PRO A CA 1
ATOM 1568 C C . PRO A 1 208 ? 10.036 15.839 -18.861 1.00 76.50 208 PRO A C 1
ATOM 1570 O O . PRO A 1 208 ? 9.527 16.956 -18.976 1.00 76.50 208 PRO A O 1
ATOM 1573 N N . VAL A 1 209 ? 9.358 14.777 -18.422 1.00 76.88 209 VAL A N 1
ATOM 1574 C CA . VAL A 1 209 ? 7.923 14.802 -18.091 1.00 76.88 209 VAL A CA 1
ATOM 1575 C C . VAL A 1 209 ? 7.687 15.626 -16.824 1.00 76.88 209 VAL A C 1
ATOM 1577 O O . VAL A 1 209 ? 8.354 15.433 -15.804 1.00 76.88 209 VAL A O 1
ATOM 1580 N N . LEU A 1 210 ? 6.724 16.549 -16.865 1.00 86.69 210 LEU A N 1
ATOM 1581 C CA . LEU A 1 210 ? 6.332 17.329 -15.685 1.00 86.69 210 LEU A CA 1
ATOM 1582 C C . LEU A 1 210 ? 5.357 16.540 -14.799 1.00 86.69 210 LEU A C 1
ATOM 1584 O O . LEU A 1 210 ? 4.665 15.644 -15.272 1.00 86.69 210 LEU A O 1
ATOM 1588 N N . VAL A 1 211 ? 5.251 16.887 -13.511 1.00 89.75 211 VAL A N 1
ATOM 1589 C CA . VAL A 1 211 ? 4.424 16.129 -12.547 1.00 89.75 211 VAL A CA 1
ATOM 1590 C C . VAL A 1 211 ? 2.964 15.981 -13.001 1.00 89.75 211 VAL A C 1
ATOM 1592 O O . VAL A 1 211 ? 2.427 14.878 -12.953 1.00 89.75 211 VAL A O 1
ATOM 1595 N N . ASP A 1 212 ? 2.339 17.040 -13.519 1.00 87.81 212 ASP A N 1
ATOM 1596 C CA . ASP A 1 212 ? 0.954 16.975 -14.015 1.00 87.81 212 ASP A CA 1
ATOM 1597 C C . ASP A 1 212 ? 0.803 16.130 -15.292 1.00 87.81 212 ASP A C 1
ATOM 1599 O O . ASP A 1 212 ? -0.240 15.515 -15.517 1.00 87.81 212 ASP A O 1
ATOM 1603 N N . GLU A 1 213 ? 1.856 16.040 -16.105 1.00 87.81 213 GLU A N 1
ATOM 1604 C CA . GLU A 1 213 ? 1.898 15.177 -17.286 1.00 87.81 213 GLU A CA 1
ATOM 1605 C C . GLU A 1 213 ? 2.107 13.710 -16.883 1.00 87.81 213 GLU A C 1
ATOM 1607 O O . GLU A 1 213 ? 1.385 12.845 -17.375 1.00 87.81 213 GLU A O 1
ATOM 1612 N N . MET A 1 214 ? 2.969 13.426 -15.895 1.00 89.00 214 MET A N 1
ATOM 1613 C CA . MET A 1 214 ? 3.074 12.094 -15.283 1.00 89.00 214 MET A CA 1
ATOM 1614 C C . MET A 1 214 ? 1.736 11.655 -14.672 1.00 89.00 214 MET A C 1
ATOM 1616 O O . MET A 1 214 ? 1.334 10.512 -14.864 1.00 89.00 214 MET A O 1
ATOM 1620 N N . ARG A 1 215 ? 1.009 12.549 -13.982 1.00 91.75 215 ARG A N 1
ATOM 1621 C CA . ARG A 1 215 ? -0.338 12.269 -13.442 1.00 91.75 215 ARG A CA 1
ATOM 1622 C C . ARG A 1 215 ? -1.336 11.926 -14.551 1.00 91.75 215 ARG A C 1
ATOM 1624 O O . ARG A 1 215 ? -2.084 10.962 -14.407 1.00 91.75 215 ARG A O 1
ATOM 1631 N N . GLY A 1 216 ? -1.319 12.672 -15.659 1.00 86.75 216 GLY A N 1
ATOM 1632 C CA . GLY A 1 216 ? -2.164 12.410 -16.828 1.00 86.75 216 GLY A CA 1
ATOM 1633 C C . GLY A 1 216 ? -1.847 11.082 -17.524 1.00 86.75 216 GLY A C 1
ATOM 1634 O O . GLY A 1 216 ? -2.758 10.297 -17.783 1.00 86.75 216 GLY A O 1
ATOM 1635 N N . LEU A 1 217 ? -0.563 10.803 -17.773 1.00 85.06 217 LEU A N 1
ATOM 1636 C CA . LEU A 1 217 ? -0.087 9.545 -18.361 1.00 85.06 217 LEU A CA 1
ATOM 1637 C C . LEU A 1 217 ? -0.411 8.345 -17.468 1.00 85.06 217 LEU A C 1
ATOM 1639 O O . LEU A 1 217 ? -0.885 7.327 -17.961 1.00 85.06 217 LEU A O 1
ATOM 1643 N N . TYR A 1 218 ? -0.224 8.473 -16.152 1.00 83.88 218 TYR A N 1
ATOM 1644 C CA . TYR A 1 218 ? -0.519 7.408 -15.192 1.00 83.88 218 TYR A CA 1
ATOM 1645 C C . TYR A 1 218 ? -1.990 6.955 -15.251 1.00 83.88 218 TYR A C 1
ATOM 1647 O O . TYR A 1 218 ? -2.283 5.767 -15.120 1.00 83.88 218 TYR A O 1
ATOM 1655 N N . GLY A 1 219 ? -2.913 7.878 -15.544 1.00 80.19 219 GLY A N 1
ATOM 1656 C CA . GLY A 1 219 ? -4.329 7.566 -15.737 1.00 80.19 219 GLY A CA 1
ATOM 1657 C C . GLY A 1 219 ? -4.642 6.642 -16.916 1.00 80.19 219 GLY A C 1
ATOM 1658 O O . GLY A 1 219 ? -5.651 5.942 -16.873 1.00 80.19 219 GLY A O 1
ATOM 1659 N N . LEU A 1 220 ? -3.775 6.576 -17.933 1.00 77.06 220 LEU A N 1
ATOM 1660 C CA . LEU A 1 220 ? -3.935 5.667 -19.077 1.00 77.06 220 LEU A CA 1
ATOM 1661 C C . LEU A 1 220 ? -3.770 4.191 -18.679 1.00 77.06 220 LEU A C 1
ATOM 1663 O O . LEU A 1 220 ? -4.251 3.302 -19.378 1.00 77.06 220 LEU A O 1
ATOM 1667 N N . PHE A 1 221 ? -3.122 3.919 -17.542 1.00 77.62 221 PHE A N 1
ATOM 1668 C CA . PHE A 1 221 ? -2.855 2.564 -17.058 1.00 77.62 221 PHE A CA 1
ATOM 1669 C C . PHE A 1 221 ? -3.932 2.033 -16.099 1.00 77.62 221 PHE A C 1
ATOM 1671 O O . PHE A 1 221 ? -3.896 0.860 -15.731 1.00 77.62 221 PHE A O 1
ATOM 1678 N N . ALA A 1 222 ? -4.962 2.832 -15.786 1.00 81.31 222 ALA A N 1
ATOM 1679 C CA . ALA A 1 222 ? -6.181 2.346 -15.130 1.00 81.31 222 ALA A CA 1
ATOM 1680 C C . ALA A 1 222 ? -6.913 1.271 -15.971 1.00 81.31 222 ALA A C 1
ATOM 1682 O O . ALA A 1 222 ? -7.572 0.388 -15.423 1.00 81.31 222 ALA A O 1
ATOM 1683 N N . ASP A 1 223 ? -6.734 1.297 -17.299 1.00 85.25 223 ASP A N 1
ATOM 1684 C CA . ASP A 1 223 ? -7.227 0.276 -18.235 1.00 85.25 223 ASP A CA 1
ATOM 1685 C C . ASP A 1 223 ? -6.340 -0.989 -18.325 1.00 85.25 223 ASP A C 1
ATOM 1687 O O . ASP A 1 223 ? -6.595 -1.869 -19.149 1.00 85.25 223 ASP A O 1
ATOM 1691 N N . ILE A 1 224 ? -5.317 -1.145 -17.468 1.00 92.12 224 ILE A N 1
ATOM 1692 C CA . ILE A 1 224 ? -4.635 -2.443 -17.300 1.00 92.12 224 ILE A CA 1
ATOM 1693 C C . ILE A 1 224 ? -5.534 -3.440 -16.553 1.00 92.12 224 ILE A C 1
ATOM 1695 O O . ILE A 1 224 ? -5.541 -4.621 -16.906 1.00 92.12 224 ILE A O 1
ATOM 1699 N N . THR A 1 225 ? -6.295 -2.973 -15.558 1.00 95.81 225 THR A N 1
ATOM 1700 C CA . THR A 1 225 ? -7.208 -3.811 -14.769 1.00 95.81 225 THR A CA 1
ATOM 1701 C C . THR A 1 225 ? -8.541 -3.994 -15.488 1.00 95.81 225 THR A C 1
ATOM 1703 O O . THR A 1 225 ? -9.139 -3.016 -15.950 1.00 95.81 225 THR A O 1
ATOM 1706 N N . ALA A 1 226 ? -9.046 -5.230 -15.519 1.00 96.62 226 ALA A N 1
ATOM 1707 C CA . ALA A 1 226 ? -10.397 -5.518 -15.990 1.00 96.62 226 ALA A CA 1
ATOM 1708 C C . ALA A 1 226 ? -11.435 -4.839 -15.086 1.00 96.62 226 ALA A C 1
ATOM 1710 O O . ALA A 1 226 ? -11.242 -4.755 -13.871 1.00 96.62 226 ALA A O 1
ATOM 1711 N N . GLU A 1 227 ? -12.557 -4.386 -15.642 1.00 95.75 227 GLU A N 1
ATOM 1712 C CA . GLU A 1 227 ? -13.649 -3.849 -14.826 1.00 95.75 227 GLU A CA 1
ATOM 1713 C C . GLU A 1 227 ? -14.372 -4.997 -14.097 1.00 95.75 227 GLU A C 1
ATOM 1715 O O . GLU A 1 227 ? -14.815 -5.934 -14.762 1.00 95.75 227 GLU A O 1
ATOM 1720 N N . PRO A 1 228 ? -14.460 -4.990 -12.752 1.00 95.12 228 PRO A N 1
ATOM 1721 C CA . PRO A 1 228 ? -15.140 -6.053 -12.021 1.00 95.12 228 PRO A CA 1
ATOM 1722 C C . PRO A 1 228 ? -16.662 -5.875 -12.094 1.00 95.12 228 PRO A C 1
ATOM 1724 O O . PRO A 1 228 ? -17.186 -4.838 -11.687 1.00 95.12 228 PRO A O 1
ATOM 1727 N N . ASP A 1 229 ? -17.378 -6.910 -12.544 1.00 93.00 229 ASP A N 1
ATOM 1728 C CA . ASP A 1 229 ? -18.845 -6.970 -12.461 1.00 93.00 229 ASP A CA 1
ATOM 1729 C C . ASP A 1 229 ? -19.335 -6.818 -11.007 1.00 93.00 229 ASP A C 1
ATOM 1731 O O . ASP A 1 229 ? -18.610 -7.166 -10.075 1.00 93.00 229 ASP A O 1
ATOM 1735 N N . GLU A 1 230 ? -20.599 -6.442 -10.792 1.00 95.69 230 GLU A N 1
ATOM 1736 C CA . GLU A 1 230 ? -21.262 -6.482 -9.466 1.00 95.69 230 GLU A CA 1
ATOM 1737 C C . GLU A 1 230 ? -20.563 -5.624 -8.384 1.00 95.69 230 GLU A C 1
ATOM 1739 O O . GLU A 1 230 ? -20.510 -5.999 -7.207 1.00 95.69 230 GLU A O 1
ATOM 1744 N N . VAL A 1 231 ? -19.990 -4.482 -8.785 1.00 97.81 231 VAL A N 1
ATOM 1745 C CA . VAL A 1 231 ? -19.427 -3.457 -7.893 1.00 97.81 231 VAL A CA 1
ATOM 1746 C C . VAL A 1 231 ? -20.036 -2.094 -8.223 1.00 97.81 231 VAL A C 1
ATOM 1748 O O . VAL A 1 231 ? -20.066 -1.668 -9.375 1.00 97.81 231 VAL A O 1
ATOM 1751 N N . THR A 1 232 ? -20.486 -1.383 -7.192 1.00 97.69 232 THR A N 1
ATOM 1752 C CA . THR A 1 232 ? -20.952 0.004 -7.265 1.00 97.69 232 THR A CA 1
ATOM 1753 C C . THR A 1 232 ? -19.888 0.943 -6.695 1.00 97.69 232 THR A C 1
ATOM 1755 O O . THR A 1 232 ? -19.395 0.723 -5.589 1.00 97.69 232 THR A O 1
ATOM 1758 N N . TRP A 1 233 ? -19.563 2.027 -7.408 1.00 98.00 233 TRP A N 1
ATOM 1759 C CA . TRP A 1 233 ? -18.620 3.046 -6.929 1.00 98.00 233 TRP A CA 1
ATOM 1760 C C . TRP A 1 233 ? -19.322 4.332 -6.491 1.00 98.00 233 TRP A C 1
ATOM 1762 O O . TRP A 1 233 ? -20.065 4.925 -7.270 1.00 98.00 233 TRP A O 1
ATOM 1772 N N . THR A 1 234 ? -19.050 4.794 -5.266 1.00 98.31 234 THR A N 1
ATOM 1773 C CA . THR A 1 234 ? -19.652 6.014 -4.693 1.00 98.31 234 THR A CA 1
ATOM 1774 C C . THR A 1 234 ? -18.586 6.927 -4.089 1.00 98.31 234 THR A C 1
ATOM 1776 O O . THR A 1 234 ? -17.893 6.543 -3.150 1.00 98.31 234 THR A O 1
ATOM 1779 N N . GLU A 1 235 ? -18.472 8.152 -4.599 1.00 98.62 235 GLU A N 1
ATOM 1780 C CA . GLU A 1 235 ? -17.599 9.195 -4.042 1.00 98.62 235 GLU A CA 1
ATOM 1781 C C . GLU A 1 235 ? -18.118 9.701 -2.682 1.00 98.62 235 GLU A C 1
ATOM 1783 O O . GLU A 1 235 ? -19.326 9.815 -2.460 1.00 98.62 235 GLU A O 1
ATOM 1788 N N . VAL A 1 236 ? -17.204 9.975 -1.747 1.00 98.69 236 VAL A N 1
ATOM 1789 C CA . VAL A 1 236 ? -17.509 10.345 -0.359 1.00 98.69 236 VAL A CA 1
ATOM 1790 C C . VAL A 1 236 ? -16.463 11.306 0.217 1.00 98.69 236 VAL A C 1
ATOM 1792 O O . VAL A 1 236 ? -15.286 11.255 -0.131 1.00 98.69 236 VAL A O 1
ATOM 1795 N N . ASP A 1 237 ? -16.893 12.163 1.143 1.00 98.62 237 ASP A N 1
ATOM 1796 C CA . ASP A 1 237 ? -16.008 12.922 2.031 1.00 98.62 237 ASP A CA 1
ATOM 1797 C C . ASP A 1 237 ? -15.697 12.067 3.276 1.00 98.62 237 ASP A C 1
ATOM 1799 O O . ASP A 1 237 ? -16.572 11.815 4.113 1.00 98.62 237 ASP A O 1
ATOM 1803 N N . ALA A 1 238 ? -14.446 11.614 3.389 1.00 98.50 238 ALA A N 1
ATOM 1804 C CA . ALA A 1 238 ? -13.925 10.806 4.489 1.00 98.50 238 ALA A CA 1
ATOM 1805 C C . ALA A 1 238 ? -13.311 11.651 5.629 1.00 98.50 238 ALA A C 1
ATOM 1807 O O . ALA A 1 238 ? -12.321 11.258 6.247 1.00 98.50 238 ALA A O 1
ATOM 1808 N N . GLY A 1 239 ? -13.889 12.821 5.926 1.00 97.81 239 GLY A N 1
ATOM 1809 C CA . GLY A 1 239 ? -13.481 13.689 7.039 1.00 97.81 239 GLY A CA 1
ATOM 1810 C C . GLY A 1 239 ? -12.593 14.862 6.617 1.00 97.81 239 GLY A C 1
ATOM 1811 O O . GLY A 1 239 ? -11.641 15.194 7.319 1.00 97.81 239 GLY A O 1
ATOM 1812 N N . GLY A 1 240 ? -12.898 15.470 5.471 1.00 98.25 240 GLY A N 1
ATOM 1813 C CA . GLY A 1 240 ? -12.084 16.457 4.761 1.00 98.25 240 GLY A CA 1
ATOM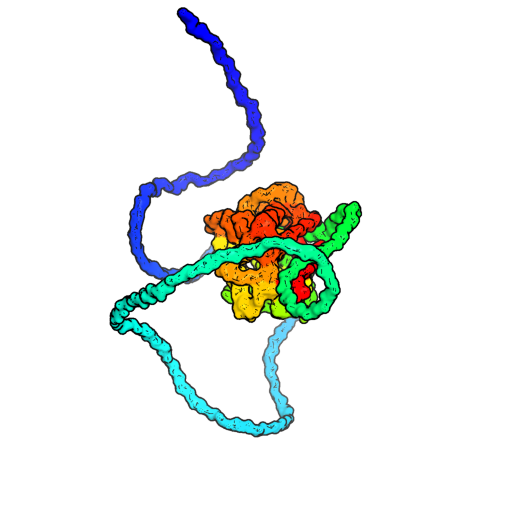 1814 C C . GLY A 1 240 ? -11.199 15.852 3.666 1.00 98.25 240 GLY A C 1
ATOM 1815 O O . GLY A 1 240 ? -10.551 16.601 2.940 1.00 98.25 240 GLY A O 1
ATOM 1816 N N . ILE A 1 241 ? -11.176 14.520 3.542 1.00 98.69 241 ILE A N 1
ATOM 1817 C CA . ILE A 1 241 ? -10.371 13.774 2.567 1.00 98.69 241 ILE A CA 1
ATOM 1818 C C . ILE A 1 241 ? -11.311 13.195 1.500 1.00 98.69 241 ILE A C 1
ATOM 1820 O O . ILE A 1 241 ? -12.247 12.483 1.878 1.00 98.69 241 ILE A O 1
ATOM 1824 N N . PRO A 1 242 ? -11.118 13.460 0.195 1.00 98.75 242 PRO A N 1
ATOM 1825 C CA . PRO A 1 242 ? -11.895 12.792 -0.840 1.00 98.75 242 PRO A CA 1
ATOM 1826 C C . PRO A 1 242 ? -11.591 11.289 -0.838 1.00 98.75 242 PRO A C 1
ATOM 1828 O O . PRO A 1 242 ? -10.457 10.856 -0.630 1.00 98.75 242 PRO A O 1
ATOM 1831 N N . ALA A 1 243 ? -12.616 10.471 -1.028 1.00 98.81 243 ALA A N 1
ATOM 1832 C CA . ALA A 1 243 ? -12.477 9.025 -1.085 1.00 98.81 243 ALA A CA 1
ATOM 1833 C C . ALA A 1 243 ? -13.597 8.407 -1.925 1.00 98.81 243 ALA A C 1
ATOM 1835 O O . ALA A 1 243 ? -14.580 9.062 -2.279 1.00 98.81 243 ALA A O 1
ATOM 1836 N N . ILE A 1 244 ? -13.449 7.127 -2.252 1.00 98.75 244 ILE A N 1
ATOM 1837 C CA . ILE A 1 244 ? -14.369 6.399 -3.119 1.00 98.75 244 ILE A CA 1
ATOM 1838 C C . ILE A 1 244 ? -14.642 5.033 -2.504 1.00 98.75 244 ILE A C 1
ATOM 1840 O O . ILE A 1 244 ? -13.731 4.226 -2.320 1.00 98.75 244 ILE A O 1
ATOM 1844 N N . TRP A 1 245 ? -15.908 4.770 -2.202 1.00 98.75 245 TRP A N 1
ATOM 1845 C CA . TRP A 1 245 ? -16.385 3.429 -1.898 1.00 98.75 245 TRP A CA 1
ATOM 1846 C C . TRP A 1 245 ? -16.381 2.578 -3.165 1.00 98.75 245 TRP A C 1
ATOM 1848 O O . TRP A 1 245 ? -16.931 3.006 -4.178 1.00 98.75 245 TRP A O 1
ATOM 1858 N N . ALA A 1 246 ? -15.813 1.379 -3.090 1.00 98.44 246 ALA A N 1
ATOM 1859 C CA . ALA A 1 246 ? -16.102 0.266 -3.984 1.00 98.44 246 ALA A CA 1
ATOM 1860 C C . ALA A 1 246 ? -16.921 -0.762 -3.188 1.00 98.44 246 ALA A C 1
ATOM 1862 O O . ALA A 1 246 ? -16.406 -1.416 -2.275 1.00 98.44 246 ALA A O 1
ATOM 1863 N N . ASP A 1 247 ? -18.210 -0.853 -3.505 1.00 98.25 247 ASP A N 1
ATOM 1864 C CA . ASP A 1 247 ? -19.202 -1.643 -2.779 1.00 98.25 247 ASP A CA 1
ATOM 1865 C C . ASP A 1 247 ? -19.654 -2.829 -3.642 1.00 98.25 247 ASP A C 1
ATOM 1867 O O . ASP A 1 247 ? -20.309 -2.609 -4.660 1.00 98.25 247 ASP A O 1
ATOM 1871 N N . PRO A 1 248 ? -19.315 -4.080 -3.284 1.00 97.38 248 PRO A N 1
ATOM 1872 C CA . PRO A 1 248 ? -19.708 -5.248 -4.058 1.00 97.38 248 PRO A CA 1
ATOM 1873 C C . PRO A 1 248 ? -21.138 -5.664 -3.688 1.00 97.38 248 PRO A C 1
ATOM 1875 O O . PRO A 1 248 ? -21.476 -5.728 -2.503 1.00 97.38 248 PRO A O 1
ATOM 1878 N N . ASP A 1 249 ? -21.963 -6.000 -4.682 1.00 93.44 249 ASP A N 1
ATOM 1879 C CA . ASP A 1 249 ? -23.424 -6.163 -4.531 1.00 93.44 249 ASP A CA 1
ATOM 1880 C C . ASP A 1 249 ? -23.841 -7.215 -3.480 1.00 93.44 249 ASP A C 1
ATOM 1882 O O . ASP A 1 249 ? -24.922 -7.135 -2.894 1.00 93.44 249 ASP A O 1
ATOM 1886 N N . ALA A 1 250 ? -22.972 -8.198 -3.214 1.00 89.44 250 ALA A N 1
ATOM 1887 C CA . ALA A 1 250 ? -23.162 -9.268 -2.229 1.00 89.44 250 ALA A CA 1
ATOM 1888 C C . ALA A 1 250 ? -22.200 -9.183 -1.017 1.00 89.44 250 ALA A C 1
ATOM 1890 O O . ALA A 1 250 ? -21.915 -10.197 -0.375 1.00 89.44 250 ALA A O 1
ATOM 1891 N N . GLY A 1 251 ? -21.658 -7.997 -0.717 1.00 93.06 251 GLY A N 1
ATOM 1892 C CA . GLY A 1 251 ? -20.694 -7.775 0.365 1.00 93.06 251 GLY A CA 1
ATOM 1893 C C . GLY A 1 251 ? -21.292 -7.456 1.740 1.00 93.06 251 GLY A C 1
ATOM 1894 O O . GLY A 1 251 ? -22.408 -6.958 1.873 1.00 93.06 251 GLY A O 1
ATOM 1895 N N . ALA A 1 252 ? -20.497 -7.673 2.790 1.00 96.56 252 ALA A N 1
ATOM 1896 C CA . ALA A 1 252 ? -20.787 -7.166 4.128 1.00 96.56 252 ALA A CA 1
ATOM 1897 C C . ALA A 1 252 ? -20.595 -5.641 4.186 1.00 96.56 252 ALA A C 1
ATOM 1899 O O . ALA A 1 252 ? -19.496 -5.131 3.953 1.00 96.56 252 ALA A O 1
ATOM 1900 N N . THR A 1 253 ? -21.657 -4.909 4.532 1.00 95.31 253 THR A N 1
ATOM 1901 C CA . THR A 1 253 ? -21.651 -3.437 4.595 1.00 95.31 253 THR A CA 1
ATOM 1902 C C . THR A 1 253 ? -21.092 -2.876 5.905 1.00 95.31 253 THR A C 1
ATOM 1904 O O . THR A 1 253 ? -20.850 -1.679 5.995 1.00 95.31 253 THR A O 1
ATOM 1907 N N . ASP A 1 254 ? -20.903 -3.719 6.923 1.00 97.38 254 ASP A N 1
ATOM 1908 C CA . ASP A 1 254 ? -20.370 -3.391 8.252 1.00 97.38 254 ASP A CA 1
ATOM 1909 C C . ASP A 1 254 ? -18.917 -3.883 8.449 1.00 97.38 254 ASP A C 1
ATOM 1911 O O . ASP A 1 254 ? -18.444 -4.010 9.584 1.00 97.38 254 ASP A O 1
ATOM 1915 N N . ARG A 1 255 ? -18.213 -4.162 7.342 1.00 98.62 255 ARG A N 1
ATOM 1916 C CA . ARG A 1 255 ? -16.760 -4.388 7.238 1.00 98.62 255 ARG A CA 1
ATOM 1917 C C . ARG A 1 255 ? -16.180 -3.475 6.161 1.00 98.62 255 ARG A C 1
ATOM 1919 O O . ARG A 1 255 ? -16.841 -3.239 5.150 1.00 98.62 255 ARG A O 1
ATOM 1926 N N . VAL A 1 256 ? -14.956 -2.991 6.365 1.00 98.88 256 VAL A N 1
ATOM 1927 C CA . VAL A 1 256 ? -14.270 -2.102 5.413 1.00 98.88 256 VAL A CA 1
ATOM 1928 C C . VAL A 1 256 ? -12.785 -2.439 5.324 1.00 98.88 256 VAL A C 1
ATOM 1930 O O . VAL A 1 256 ? -12.114 -2.556 6.348 1.00 98.88 256 VAL A O 1
ATOM 1933 N N . VAL A 1 257 ? -12.249 -2.500 4.105 1.00 98.94 257 VAL A N 1
ATOM 1934 C CA . VAL A 1 257 ? -10.808 -2.323 3.870 1.00 98.94 257 VAL A CA 1
ATOM 1935 C C . VAL A 1 257 ? -10.571 -0.871 3.459 1.00 98.94 257 VAL A C 1
ATOM 1937 O O . VAL A 1 257 ? -11.115 -0.419 2.456 1.00 98.94 257 VAL A O 1
ATOM 1940 N N . GLN A 1 258 ? -9.776 -0.115 4.210 1.00 98.94 258 GLN A N 1
ATOM 1941 C CA . GLN A 1 258 ? -9.246 1.155 3.718 1.00 98.94 258 GLN A CA 1
ATOM 1942 C C . GLN A 1 258 ? -8.142 0.856 2.703 1.00 98.94 258 GLN A C 1
ATOM 1944 O O . GLN A 1 258 ? -7.236 0.083 3.008 1.00 98.94 258 GLN A O 1
ATOM 1949 N N . TYR A 1 259 ? -8.202 1.461 1.520 1.00 98.94 259 TYR A N 1
ATOM 1950 C CA . TYR A 1 259 ? -7.168 1.341 0.500 1.00 98.94 259 TYR A CA 1
ATOM 1951 C C . TYR A 1 259 ? -6.458 2.678 0.295 1.00 98.94 259 TYR A C 1
ATOM 1953 O O . TYR A 1 259 ? -7.107 3.706 0.099 1.00 98.94 259 TYR A O 1
ATOM 1961 N N . VAL A 1 260 ? -5.129 2.662 0.334 1.00 98.81 260 VAL A N 1
ATOM 1962 C CA . VAL A 1 260 ? -4.269 3.798 -0.019 1.00 98.81 260 VAL A CA 1
ATOM 1963 C C . VAL A 1 260 ? -3.408 3.407 -1.214 1.00 98.81 260 VAL A C 1
ATOM 1965 O O . VAL A 1 260 ? -2.712 2.399 -1.173 1.00 98.81 260 VAL A O 1
ATOM 1968 N N . HIS A 1 261 ? -3.502 4.171 -2.295 1.00 98.62 261 HIS A N 1
ATOM 1969 C CA . HIS A 1 261 ? -2.932 3.791 -3.585 1.00 98.62 261 HIS A CA 1
ATOM 1970 C C . HIS A 1 261 ? -1.410 3.997 -3.693 1.00 98.62 261 HIS A C 1
ATOM 1972 O O . HIS A 1 261 ? -0.801 4.720 -2.907 1.00 98.62 261 HIS A O 1
ATOM 1978 N N . GLY A 1 262 ? -0.801 3.369 -4.698 1.00 98.00 262 GLY A N 1
ATOM 1979 C CA . GLY A 1 262 ? 0.581 3.573 -5.121 1.00 98.00 262 GLY A CA 1
ATOM 1980 C C . GLY A 1 262 ? 0.812 4.871 -5.899 1.00 98.00 262 GLY A C 1
ATOM 1981 O O . GLY A 1 262 ? 0.081 5.848 -5.757 1.00 98.00 262 GLY A O 1
ATOM 1982 N N . GLY A 1 263 ? 1.877 4.904 -6.708 1.00 96.50 263 GLY A N 1
ATOM 1983 C CA . GLY A 1 263 ? 2.278 6.106 -7.458 1.00 96.50 263 GLY A CA 1
ATOM 1984 C C . GLY A 1 263 ? 3.294 7.007 -6.739 1.00 96.50 263 GLY A C 1
ATOM 1985 O O . GLY A 1 263 ? 3.300 8.225 -6.915 1.00 96.50 263 GLY A O 1
ATOM 1986 N N . GLY A 1 264 ? 4.168 6.434 -5.904 1.00 97.19 264 GLY A N 1
ATOM 1987 C CA . GLY A 1 264 ? 5.352 7.138 -5.385 1.00 97.19 264 GLY A CA 1
ATOM 1988 C C . GLY A 1 264 ? 5.079 8.358 -4.493 1.00 97.19 264 GLY A C 1
ATOM 1989 O O . GLY A 1 264 ? 5.966 9.191 -4.343 1.00 97.19 264 GLY A O 1
ATOM 1990 N N . TYR A 1 265 ? 3.865 8.491 -3.942 1.00 98.56 265 TYR A N 1
ATOM 1991 C CA . TYR A 1 265 ? 3.348 9.695 -3.262 1.00 98.56 265 TYR A CA 1
ATOM 1992 C C . TYR A 1 265 ? 3.246 10.963 -4.140 1.00 98.56 265 TYR A C 1
ATOM 1994 O O . TYR A 1 265 ? 3.022 12.049 -3.607 1.00 98.56 265 TYR A O 1
ATOM 2002 N N . VAL A 1 266 ? 3.395 10.851 -5.466 1.00 97.88 266 VAL A N 1
ATOM 2003 C CA . VAL A 1 266 ? 3.457 11.990 -6.411 1.00 97.88 266 VAL A CA 1
ATOM 2004 C C . VAL A 1 266 ? 2.394 11.894 -7.513 1.00 97.88 266 VAL A C 1
ATOM 2006 O O . VAL A 1 266 ? 1.864 12.915 -7.968 1.00 97.88 266 VAL A O 1
ATOM 2009 N N . ILE A 1 267 ? 2.060 10.668 -7.924 1.00 95.88 267 ILE A N 1
ATOM 2010 C CA . ILE A 1 267 ? 1.061 10.333 -8.946 1.00 95.88 267 ILE A CA 1
ATOM 2011 C C . ILE A 1 267 ? 0.055 9.303 -8.403 1.00 95.88 267 ILE A C 1
ATOM 2013 O O . ILE A 1 267 ? 0.166 8.864 -7.260 1.00 95.88 267 ILE A O 1
ATOM 2017 N N . GLY A 1 268 ? -0.936 8.933 -9.217 1.00 95.00 268 GLY A N 1
ATOM 2018 C CA . GLY A 1 268 ? -2.093 8.148 -8.777 1.00 95.00 268 GLY A CA 1
ATOM 2019 C C . GLY A 1 268 ? -3.259 9.022 -8.302 1.00 95.00 268 GLY A C 1
ATOM 2020 O O . GLY A 1 268 ? -3.135 10.241 -8.210 1.00 95.00 268 GLY A O 1
ATOM 2021 N N . ASN A 1 269 ? -4.408 8.382 -8.086 1.00 96.31 269 ASN A N 1
ATOM 2022 C CA . ASN A 1 269 ? -5.592 8.899 -7.391 1.00 96.31 269 ASN A CA 1
ATOM 2023 C C . ASN A 1 269 ? -6.570 7.729 -7.153 1.00 96.31 269 ASN A C 1
ATOM 2025 O O . ASN A 1 269 ? -6.450 6.659 -7.763 1.00 96.31 269 ASN A O 1
ATOM 2029 N N . ALA A 1 270 ? -7.584 7.930 -6.316 1.00 97.00 270 ALA A N 1
ATOM 2030 C CA . ALA A 1 270 ? -8.608 6.930 -6.030 1.00 97.00 270 ALA A CA 1
ATOM 2031 C C . ALA A 1 270 ? -9.482 6.567 -7.252 1.00 97.00 270 ALA A C 1
ATOM 2033 O O . ALA A 1 270 ? -10.082 5.492 -7.267 1.00 97.00 270 ALA A O 1
ATOM 2034 N N . HIS A 1 271 ? -9.550 7.413 -8.292 1.00 95.81 271 HIS A N 1
ATOM 2035 C CA . HIS A 1 271 ? -10.310 7.112 -9.512 1.00 95.81 271 HIS A CA 1
ATOM 2036 C C . HIS A 1 271 ? -9.632 6.032 -10.365 1.00 95.81 271 HIS A C 1
ATOM 2038 O O . HIS A 1 271 ? -10.306 5.100 -10.803 1.00 95.81 271 HIS A O 1
ATOM 2044 N N . TYR A 1 272 ? -8.314 6.112 -10.564 1.00 94.25 272 TYR A N 1
ATOM 2045 C CA . TYR A 1 272 ? -7.548 5.117 -11.324 1.00 94.25 272 TYR A CA 1
ATOM 2046 C C . TYR A 1 272 ? -7.554 3.742 -10.639 1.00 94.25 272 TYR A C 1
ATOM 2048 O O . TYR A 1 272 ? -7.554 2.709 -11.303 1.00 94.25 272 TYR A O 1
ATOM 2056 N N . TYR A 1 273 ? -7.658 3.723 -9.308 1.00 95.94 273 TYR A N 1
ATOM 2057 C CA . TYR A 1 273 ? -7.685 2.504 -8.501 1.00 95.94 273 TYR A CA 1
ATOM 2058 C C . TYR A 1 273 ? -9.088 1.893 -8.298 1.00 95.94 273 TYR A C 1
ATOM 2060 O O . TYR A 1 273 ? -9.199 0.846 -7.650 1.00 95.94 273 TYR A O 1
ATOM 2068 N N . LYS A 1 274 ? -10.165 2.466 -8.875 1.00 95.06 274 LYS A N 1
ATOM 2069 C CA . LYS A 1 274 ? -11.554 1.957 -8.737 1.00 95.06 274 LYS A CA 1
ATOM 2070 C C . LYS A 1 274 ? -11.686 0.467 -9.090 1.00 95.06 274 LYS A C 1
ATOM 2072 O O . LYS A 1 274 ? -12.345 -0.276 -8.363 1.00 95.06 274 LYS A O 1
ATOM 2077 N N . ARG A 1 275 ? -11.038 0.002 -10.165 1.00 97.12 275 ARG A N 1
ATOM 2078 C CA . ARG A 1 275 ? -11.130 -1.403 -10.608 1.00 97.12 275 ARG A CA 1
ATOM 2079 C C . ARG A 1 275 ? -10.384 -2.368 -9.687 1.00 97.12 275 ARG A C 1
ATOM 2081 O O . ARG A 1 275 ? -10.984 -3.337 -9.230 1.00 97.12 275 ARG A O 1
ATOM 2088 N N . LEU A 1 276 ? -9.124 -2.079 -9.347 1.00 97.81 276 LEU A N 1
ATOM 2089 C CA . LEU A 1 276 ? -8.338 -2.904 -8.418 1.00 97.81 276 LEU A CA 1
ATOM 2090 C C . LEU A 1 276 ? -9.016 -3.005 -7.042 1.00 97.81 276 LEU A C 1
ATOM 2092 O O . LEU A 1 276 ? -9.155 -4.095 -6.490 1.00 97.81 276 LEU A O 1
ATOM 2096 N N . THR A 1 277 ? -9.511 -1.882 -6.514 1.00 98.44 277 THR A N 1
ATOM 2097 C CA . THR A 1 277 ? -10.254 -1.866 -5.245 1.00 98.44 277 THR A CA 1
ATOM 2098 C C . THR A 1 277 ? -11.585 -2.614 -5.329 1.00 98.44 277 THR A C 1
ATOM 2100 O O . THR A 1 277 ? -11.941 -3.285 -4.365 1.00 98.44 277 THR A O 1
ATOM 2103 N N . GLY A 1 278 ? -12.270 -2.611 -6.478 1.00 98.44 278 GLY A N 1
ATOM 2104 C CA . GLY A 1 278 ? -13.439 -3.461 -6.731 1.00 98.44 278 GLY A CA 1
ATOM 2105 C C . GLY A 1 278 ? -13.121 -4.964 -6.731 1.00 98.44 278 GLY A C 1
ATOM 2106 O O . GLY A 1 278 ? -13.836 -5.738 -6.097 1.00 98.44 278 GLY A O 1
ATOM 2107 N N . HIS A 1 279 ? -12.014 -5.391 -7.350 1.00 98.62 279 HIS A N 1
ATOM 2108 C CA . HIS A 1 279 ? -11.555 -6.791 -7.289 1.00 98.62 279 HIS A CA 1
ATOM 2109 C C . HIS A 1 279 ? -11.224 -7.230 -5.854 1.00 98.62 279 HIS A C 1
ATOM 2111 O O . HIS A 1 279 ? -11.669 -8.293 -5.413 1.00 98.62 279 HIS A O 1
ATOM 2117 N N . ILE A 1 280 ? -10.532 -6.381 -5.083 1.00 98.75 280 ILE A N 1
ATOM 2118 C CA . ILE A 1 280 ? -10.289 -6.607 -3.646 1.00 98.75 280 ILE A CA 1
ATOM 2119 C C . ILE A 1 280 ? -11.621 -6.693 -2.881 1.00 98.75 280 ILE A C 1
ATOM 2121 O O . ILE A 1 280 ? -11.800 -7.601 -2.068 1.00 98.75 280 ILE A O 1
ATOM 2125 N N . ALA A 1 281 ? -12.577 -5.804 -3.167 1.00 98.75 281 ALA A N 1
ATOM 2126 C CA . ALA A 1 281 ? -13.892 -5.791 -2.531 1.00 98.75 281 ALA A CA 1
ATOM 2127 C C . ALA A 1 281 ? -14.644 -7.116 -2.738 1.00 98.75 281 ALA A C 1
ATOM 2129 O O . ALA A 1 281 ? -15.140 -7.696 -1.768 1.00 98.75 281 ALA A O 1
ATOM 2130 N N . LYS A 1 282 ? -14.663 -7.650 -3.970 1.00 98.25 282 LYS A N 1
ATOM 2131 C CA . LYS A 1 282 ? -15.262 -8.964 -4.274 1.00 98.25 282 LYS A CA 1
ATOM 2132 C C . LYS A 1 282 ? -14.538 -10.112 -3.565 1.00 98.25 282 LYS A C 1
ATOM 2134 O O . LYS A 1 282 ? -15.199 -10.967 -2.977 1.00 98.25 282 LYS A O 1
ATOM 2139 N N . ALA A 1 283 ? -13.203 -10.128 -3.575 1.00 98.38 283 ALA A N 1
ATOM 2140 C CA . ALA A 1 283 ? -12.411 -11.207 -2.977 1.00 98.38 283 ALA A CA 1
ATOM 2141 C C . ALA A 1 283 ? -12.521 -11.264 -1.442 1.00 98.38 283 ALA A C 1
ATOM 2143 O O . ALA A 1 283 ? -12.638 -12.346 -0.859 1.00 98.38 283 ALA A O 1
ATOM 2144 N N . VAL A 1 284 ? -12.525 -10.108 -0.772 1.00 98.62 284 VAL A N 1
ATOM 2145 C CA . VAL A 1 284 ? -12.763 -10.026 0.678 1.00 98.62 284 VAL A CA 1
ATOM 2146 C C . VAL A 1 284 ? -14.253 -10.217 0.994 1.00 98.62 284 VAL A C 1
ATOM 2148 O O . VAL A 1 284 ? -14.597 -10.849 1.989 1.00 98.62 284 VAL A O 1
ATOM 2151 N N . GLY A 1 285 ? -15.155 -9.759 0.126 1.00 98.25 285 GLY A N 1
ATOM 2152 C CA . GLY A 1 285 ? -16.603 -9.801 0.340 1.00 98.25 285 GLY A CA 1
ATOM 2153 C C . GLY A 1 285 ? -17.104 -8.677 1.250 1.00 98.25 285 GLY A C 1
ATOM 2154 O O . GLY A 1 285 ? -18.011 -8.898 2.052 1.00 98.25 285 GLY A O 1
ATOM 2155 N N . CYS A 1 286 ? -16.509 -7.487 1.160 1.00 98.69 286 CYS A N 1
ATOM 2156 C CA . CYS A 1 286 ? -16.938 -6.293 1.890 1.00 98.69 286 CYS A CA 1
ATOM 2157 C C . CYS A 1 286 ? -16.581 -5.003 1.145 1.00 98.69 286 CYS A C 1
ATOM 2159 O O . CYS A 1 286 ? -15.929 -5.035 0.105 1.00 98.69 286 CYS A O 1
ATOM 2161 N N . ARG A 1 287 ? -16.993 -3.863 1.707 1.00 98.44 287 ARG A N 1
ATOM 2162 C CA . ARG A 1 287 ? -16.697 -2.527 1.172 1.00 98.44 287 ARG A CA 1
ATOM 2163 C C . ARG A 1 287 ? -15.191 -2.247 1.155 1.00 98.44 287 ARG A C 1
ATOM 2165 O O . ARG A 1 287 ? -14.479 -2.628 2.090 1.00 98.44 287 ARG A O 1
ATOM 2172 N N . VAL A 1 288 ? -14.726 -1.495 0.162 1.00 98.88 288 VAL A N 1
ATOM 2173 C CA . VAL A 1 288 ? -13.378 -0.903 0.146 1.00 98.88 288 VAL A CA 1
ATOM 2174 C C . VAL A 1 288 ? -13.496 0.618 0.076 1.00 98.88 288 VAL A C 1
ATOM 2176 O O . VAL A 1 288 ? -14.238 1.132 -0.754 1.00 98.88 288 VAL A O 1
ATOM 2179 N N . LEU A 1 289 ? -12.783 1.344 0.940 1.00 98.88 289 LEU A N 1
ATOM 2180 C CA . LEU A 1 289 ? -12.684 2.807 0.900 1.00 98.88 289 LEU A CA 1
ATOM 2181 C C . LEU A 1 289 ? -11.338 3.200 0.283 1.00 98.88 289 LEU A C 1
ATOM 2183 O O . LEU A 1 289 ? -10.329 3.211 0.984 1.00 98.88 289 LEU A O 1
ATOM 2187 N N . SER A 1 290 ? -11.319 3.528 -1.008 1.00 98.69 290 SER A N 1
ATOM 2188 C CA . SER A 1 290 ? -10.132 4.061 -1.682 1.00 98.69 290 SER A CA 1
ATOM 2189 C C . SER A 1 290 ? -9.946 5.532 -1.319 1.00 98.69 290 SER A C 1
ATOM 2191 O O . SER A 1 290 ? -10.794 6.356 -1.656 1.00 98.69 290 SER A O 1
ATOM 2193 N N . VAL A 1 291 ? -8.860 5.868 -0.626 1.00 98.75 291 VAL A N 1
ATOM 2194 C CA . VAL A 1 291 ? -8.570 7.227 -0.140 1.00 98.75 291 VAL A CA 1
ATOM 2195 C C . VAL A 1 291 ? -7.776 8.005 -1.188 1.00 98.75 291 VAL A C 1
ATOM 2197 O O . VAL A 1 291 ? -6.749 7.521 -1.662 1.00 98.75 291 VAL A O 1
ATOM 2200 N N . ASP A 1 292 ? -8.235 9.212 -1.517 1.00 98.50 292 ASP A N 1
ATOM 2201 C CA . ASP A 1 292 ? -7.593 10.137 -2.456 1.00 98.50 292 ASP A CA 1
ATOM 2202 C C . ASP A 1 292 ? -6.733 11.136 -1.661 1.00 98.50 292 ASP A C 1
ATOM 2204 O O . ASP A 1 292 ? -7.151 12.247 -1.324 1.00 98.50 292 ASP A O 1
ATOM 2208 N N . TYR A 1 293 ? -5.561 10.676 -1.220 1.00 98.75 293 TYR A N 1
ATOM 2209 C CA . TYR A 1 293 ? -4.717 11.414 -0.277 1.00 98.75 293 TYR A CA 1
ATOM 2210 C C . TYR A 1 293 ? -3.857 12.481 -0.977 1.00 98.75 293 TYR A C 1
ATOM 2212 O O . TYR A 1 293 ? -3.488 12.356 -2.144 1.00 98.75 293 TYR A O 1
ATOM 2220 N N . ARG A 1 294 ? -3.498 13.545 -0.250 1.00 98.75 294 ARG A N 1
ATOM 2221 C CA . ARG A 1 294 ? -2.686 14.656 -0.766 1.00 98.75 294 ARG A CA 1
ATOM 2222 C C . ARG A 1 294 ? -1.299 14.195 -1.236 1.00 98.75 294 ARG A C 1
ATOM 2224 O O . ARG A 1 294 ? -0.570 13.540 -0.490 1.00 98.75 294 ARG A O 1
ATOM 2231 N N . LEU A 1 295 ? -0.926 14.608 -2.449 1.00 98.69 295 LEU A N 1
ATOM 2232 C CA . LEU A 1 295 ? 0.314 14.217 -3.128 1.00 98.69 295 LEU A CA 1
ATOM 2233 C C . LEU A 1 295 ? 1.404 15.296 -3.070 1.00 98.69 295 LEU A C 1
ATOM 2235 O O . LEU A 1 295 ? 1.136 16.498 -3.026 1.00 98.69 295 LEU A O 1
ATOM 2239 N N . ALA A 1 296 ? 2.651 14.845 -3.138 1.00 98.19 296 ALA A N 1
ATOM 2240 C CA . AL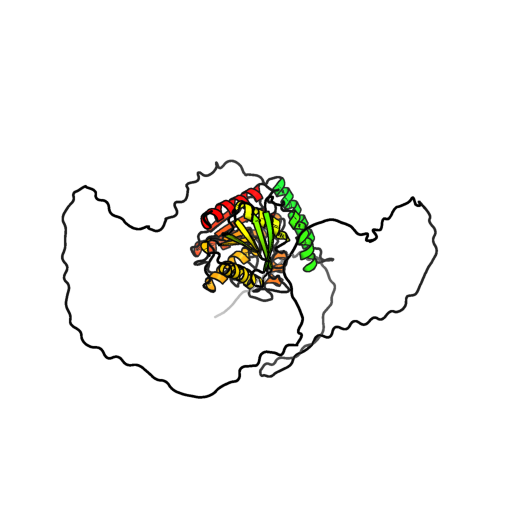A A 1 296 ? 3.825 15.673 -3.365 1.00 98.19 296 ALA A CA 1
ATOM 2241 C C . ALA A 1 296 ? 3.962 16.047 -4.863 1.00 98.19 296 ALA A C 1
ATOM 2243 O O . ALA A 1 296 ? 3.450 15.320 -5.719 1.00 98.19 296 ALA A O 1
ATOM 2244 N N . PRO A 1 297 ? 4.689 17.129 -5.215 1.00 96.88 297 PRO A N 1
ATOM 2245 C CA . PRO A 1 297 ? 5.443 18.040 -4.343 1.00 96.88 297 PRO A CA 1
ATOM 2246 C C . PRO A 1 297 ? 4.613 19.146 -3.665 1.00 96.88 297 PRO A C 1
ATOM 2248 O O . PRO A 1 297 ? 5.155 19.878 -2.840 1.00 96.88 297 PRO A O 1
ATOM 2251 N N . GLU A 1 298 ? 3.326 19.298 -3.979 1.00 97.94 298 GLU A N 1
ATOM 2252 C CA . GLU A 1 298 ? 2.451 20.325 -3.390 1.00 97.94 298 GLU A CA 1
ATOM 2253 C C . GLU A 1 298 ? 2.200 20.076 -1.899 1.00 97.94 298 GLU A C 1
ATOM 2255 O O . GLU A 1 298 ? 2.103 21.012 -1.096 1.00 97.94 298 GLU A O 1
ATOM 2260 N N . HIS A 1 299 ? 2.096 18.800 -1.530 1.00 98.44 299 HIS A N 1
ATOM 2261 C CA . HIS A 1 299 ? 1.845 18.325 -0.180 1.00 98.44 299 HIS A CA 1
ATOM 2262 C C . HIS A 1 299 ? 2.839 17.200 0.169 1.00 98.44 299 HIS A C 1
ATOM 2264 O O . HIS A 1 299 ? 2.492 16.020 0.105 1.00 98.44 299 HIS A O 1
ATOM 2270 N N . PRO A 1 300 ? 4.096 17.541 0.516 1.00 98.44 300 PRO A N 1
ATOM 2271 C CA . PRO A 1 300 ? 5.076 16.562 0.979 1.00 98.44 300 PRO A CA 1
ATOM 2272 C C . PRO A 1 300 ? 4.658 15.941 2.323 1.00 98.44 300 PRO A C 1
ATOM 2274 O O . PRO A 1 300 ? 3.670 16.339 2.952 1.00 98.44 300 PRO A O 1
ATOM 2277 N N . HIS A 1 301 ? 5.441 14.970 2.794 1.00 98.06 301 HIS A N 1
ATOM 2278 C CA . HIS A 1 301 ? 5.323 14.419 4.141 1.00 98.06 301 HIS A CA 1
ATOM 2279 C C . HIS A 1 301 ? 5.185 15.546 5.195 1.00 98.06 301 HIS A C 1
ATOM 2281 O O . HIS A 1 301 ? 5.936 16.524 5.124 1.00 98.06 301 HIS A O 1
ATOM 2287 N N . PRO A 1 302 ? 4.253 15.447 6.168 1.00 98.25 302 PRO A N 1
ATOM 2288 C CA . PRO A 1 302 ? 3.455 14.270 6.539 1.00 98.25 302 PRO A CA 1
ATOM 2289 C C . PRO A 1 302 ? 2.090 14.106 5.846 1.00 98.25 302 PRO A C 1
ATOM 2291 O O . PRO A 1 302 ? 1.352 13.198 6.226 1.00 98.25 302 PRO A O 1
ATOM 2294 N N . ALA A 1 303 ? 1.734 14.923 4.846 1.00 98.81 303 ALA A N 1
ATOM 2295 C CA . ALA A 1 303 ? 0.353 15.069 4.353 1.00 98.81 303 ALA A CA 1
ATOM 2296 C C . ALA A 1 303 ? -0.399 13.747 4.077 1.00 98.81 303 ALA A C 1
ATOM 2298 O O . ALA A 1 303 ? -1.492 13.538 4.600 1.00 98.81 303 ALA A O 1
ATOM 2299 N N . ALA A 1 304 ? 0.209 12.813 3.341 1.00 98.75 304 ALA A N 1
ATOM 2300 C CA . ALA A 1 304 ? -0.393 11.509 3.044 1.00 98.75 304 ALA A CA 1
ATOM 2301 C C . ALA A 1 304 ? -0.720 10.673 4.307 1.00 98.75 304 ALA A C 1
ATOM 2303 O O . ALA A 1 304 ? -1.738 9.979 4.362 1.00 98.75 304 ALA A O 1
ATOM 2304 N N . VAL A 1 305 ? 0.117 10.762 5.351 1.00 98.88 305 VAL A N 1
ATOM 2305 C CA . VAL A 1 305 ? -0.075 10.067 6.640 1.00 98.88 305 VAL A CA 1
ATOM 2306 C C . VAL A 1 305 ? -1.160 10.758 7.473 1.00 98.88 305 VAL A C 1
ATOM 2308 O O . VAL A 1 305 ? -1.976 10.085 8.109 1.00 98.88 305 VAL A O 1
ATOM 2311 N N . GLU A 1 306 ? -1.227 12.092 7.439 1.00 98.88 306 GLU A N 1
ATOM 2312 C CA . GLU A 1 306 ? -2.330 12.854 8.041 1.00 98.88 306 GLU A CA 1
ATOM 2313 C C . GLU A 1 306 ? -3.678 12.433 7.436 1.00 98.88 306 GLU A C 1
ATOM 2315 O O . GLU A 1 306 ? -4.622 12.158 8.177 1.00 98.88 306 GLU A O 1
ATOM 2320 N N . ASP A 1 307 ? -3.750 12.317 6.109 1.00 98.94 307 ASP A N 1
ATOM 2321 C CA . ASP A 1 307 ? -4.980 12.006 5.375 1.00 98.94 307 ASP A CA 1
ATOM 2322 C C . ASP A 1 307 ? -5.424 10.560 5.590 1.00 98.94 307 ASP A C 1
ATOM 2324 O O . ASP A 1 307 ? -6.562 10.316 5.991 1.00 98.94 307 ASP A O 1
ATOM 2328 N N . SER A 1 308 ? -4.511 9.597 5.429 1.00 98.88 308 SER A N 1
ATOM 2329 C CA . SER A 1 308 ? -4.795 8.177 5.664 1.00 98.88 308 SER A CA 1
ATOM 2330 C C . SER A 1 308 ? -5.248 7.911 7.108 1.00 98.88 308 SER A C 1
ATOM 2332 O O . SER A 1 308 ? -6.237 7.210 7.343 1.00 98.88 308 SER A O 1
ATOM 2334 N N . THR A 1 309 ? -4.594 8.528 8.102 1.00 98.94 309 THR A N 1
ATOM 2335 C CA . THR A 1 309 ? -5.026 8.405 9.506 1.00 98.94 309 THR A CA 1
ATOM 2336 C C . THR A 1 309 ? -6.321 9.171 9.801 1.00 98.94 309 THR A C 1
ATOM 2338 O O . THR A 1 309 ? -7.032 8.824 10.747 1.00 98.94 309 THR A O 1
ATOM 2341 N N . THR A 1 310 ? -6.668 10.189 9.009 1.00 98.94 310 THR A N 1
ATOM 2342 C CA . THR A 1 310 ? -7.935 10.930 9.122 1.00 98.94 310 THR A CA 1
ATOM 2343 C C . THR A 1 310 ? -9.100 10.140 8.538 1.00 98.94 310 THR A C 1
ATOM 2345 O O . THR A 1 310 ? -10.084 9.955 9.252 1.00 98.94 310 THR A O 1
ATOM 2348 N N . ALA A 1 311 ? -8.957 9.560 7.343 1.00 98.94 311 ALA A N 1
ATOM 2349 C CA . ALA A 1 311 ? -9.940 8.642 6.762 1.00 98.94 311 ALA A CA 1
ATOM 2350 C C . ALA A 1 311 ? -10.213 7.436 7.685 1.00 98.94 311 ALA A C 1
ATOM 2352 O O . ALA A 1 311 ? -11.369 7.085 7.937 1.00 98.94 311 ALA A O 1
ATOM 2353 N N . TYR A 1 312 ? -9.169 6.873 8.306 1.00 98.94 312 TYR A N 1
ATOM 2354 C CA . TYR A 1 312 ? -9.328 5.786 9.275 1.00 98.94 312 TYR A CA 1
ATOM 2355 C C . TYR A 1 312 ? -10.094 6.224 10.537 1.00 98.94 312 TYR A C 1
ATOM 2357 O O . TYR A 1 312 ? -10.997 5.531 11.013 1.00 98.94 312 TYR A O 1
ATOM 2365 N N . ARG A 1 313 ? -9.781 7.405 11.090 1.00 98.94 313 ARG A N 1
ATOM 2366 C CA . ARG A 1 313 ? -10.522 7.959 12.239 1.00 98.94 313 ARG A CA 1
ATOM 2367 C C . ARG A 1 313 ? -11.956 8.354 11.871 1.00 98.94 313 ARG A C 1
ATOM 2369 O O . ARG A 1 313 ? -12.835 8.244 12.723 1.00 98.94 313 ARG A O 1
ATOM 2376 N N . TRP A 1 314 ? -12.217 8.741 10.623 1.00 98.88 314 TRP A N 1
ATOM 2377 C CA . TRP A 1 314 ? -13.569 8.940 10.103 1.00 98.88 314 TRP A CA 1
ATOM 2378 C C . TRP A 1 314 ? -14.345 7.620 10.039 1.00 98.88 314 TRP A C 1
ATOM 2380 O O . TRP A 1 314 ? -15.480 7.596 10.503 1.00 98.88 314 TRP A O 1
ATOM 2390 N N . LEU A 1 315 ? -13.737 6.509 9.598 1.00 98.88 315 LEU A N 1
ATOM 2391 C CA . LEU A 1 315 ? -14.365 5.178 9.648 1.00 98.88 315 LEU A CA 1
ATOM 2392 C C . LEU A 1 315 ? -14.767 4.789 11.082 1.00 98.88 315 LEU A C 1
ATOM 2394 O O . LEU A 1 315 ? -15.912 4.401 11.317 1.00 98.88 315 LEU A O 1
ATOM 2398 N N . LEU A 1 316 ? -13.880 4.976 12.066 1.00 98.81 316 LEU A N 1
ATOM 2399 C CA . LEU A 1 316 ? -14.241 4.790 13.480 1.00 98.81 316 LEU A CA 1
ATOM 2400 C C . LEU A 1 316 ? -15.388 5.728 13.915 1.00 98.81 316 LEU A C 1
ATOM 2402 O O . LEU A 1 316 ? -16.274 5.319 14.665 1.00 98.81 316 LEU A O 1
ATOM 2406 N N . GLY A 1 317 ? -15.408 6.967 13.413 1.00 98.56 317 GLY A N 1
ATOM 2407 C CA . GLY A 1 317 ? -16.478 7.946 13.634 1.00 98.56 317 GLY A CA 1
ATOM 2408 C C . GLY A 1 317 ? -17.829 7.579 13.001 1.00 98.56 317 GLY A C 1
ATOM 2409 O O . GLY A 1 317 ? -18.864 7.926 13.566 1.00 98.56 317 GLY A O 1
ATOM 2410 N N . GLN A 1 318 ? -17.839 6.828 11.893 1.00 98.50 318 GLN A N 1
ATOM 2411 C CA . GLN A 1 318 ? -19.051 6.236 11.301 1.00 98.50 318 GLN A CA 1
ATOM 2412 C C . GLN A 1 318 ? -19.572 5.020 12.095 1.00 98.50 318 GLN A C 1
ATOM 2414 O O . GLN A 1 318 ? -20.630 4.481 11.776 1.00 98.50 318 GLN A O 1
ATOM 2419 N N . GLY A 1 319 ? -18.855 4.579 13.135 1.00 98.38 319 GLY A N 1
ATOM 2420 C CA . GLY A 1 319 ? -19.256 3.466 13.997 1.00 98.38 319 GLY A CA 1
ATOM 2421 C C . GLY A 1 319 ? -18.764 2.088 13.549 1.00 98.38 319 GLY A C 1
ATOM 2422 O O . GLY A 1 319 ? -19.163 1.090 14.152 1.00 98.38 319 GLY A O 1
ATOM 2423 N N . TYR A 1 320 ? -17.884 1.999 12.544 1.00 98.69 320 TYR A N 1
ATOM 2424 C CA . TYR A 1 320 ? -17.199 0.741 12.241 1.00 98.69 320 TYR A CA 1
ATOM 2425 C C . TYR A 1 320 ? -16.290 0.351 13.418 1.00 98.69 320 TYR A C 1
ATOM 2427 O O . TYR A 1 320 ? -15.480 1.149 13.891 1.00 98.69 320 TYR A O 1
ATOM 2435 N N . ALA A 1 321 ? -16.413 -0.885 13.906 1.00 98.62 321 ALA A N 1
ATOM 2436 C CA . ALA A 1 321 ? -15.544 -1.384 14.968 1.00 98.62 321 ALA A CA 1
ATOM 2437 C C . ALA A 1 321 ? -14.102 -1.570 14.444 1.00 98.62 321 ALA A C 1
ATOM 2439 O O . ALA A 1 321 ? -13.937 -1.999 13.307 1.00 98.62 321 ALA A O 1
ATOM 2440 N N . PRO A 1 322 ? -13.043 -1.368 15.250 1.00 98.62 322 PRO A N 1
ATOM 2441 C CA . PRO A 1 322 ? -11.662 -1.584 14.793 1.00 98.62 322 PRO A CA 1
ATOM 2442 C C . PRO A 1 322 ? -11.411 -3.018 14.286 1.00 98.62 322 PRO A C 1
ATOM 2444 O O . PRO A 1 322 ? -10.771 -3.225 13.262 1.00 98.62 322 PRO A O 1
ATOM 2447 N N . ALA A 1 323 ? -12.031 -4.017 14.928 1.00 98.62 323 ALA A N 1
ATOM 2448 C CA . ALA A 1 323 ? -12.005 -5.419 14.493 1.00 98.62 323 ALA A CA 1
ATOM 2449 C C . ALA A 1 323 ? -12.779 -5.698 13.180 1.00 98.62 323 ALA A C 1
ATOM 2451 O O . ALA A 1 323 ? -12.765 -6.818 12.681 1.00 98.62 323 ALA A O 1
ATOM 2452 N N . HIS A 1 324 ? -13.489 -4.703 12.645 1.00 98.75 324 HIS A N 1
ATOM 2453 C CA . HIS A 1 324 ? -14.216 -4.742 11.373 1.00 98.75 324 HIS A CA 1
ATOM 2454 C C . HIS A 1 324 ? -13.503 -3.937 10.270 1.00 98.75 324 HIS A C 1
ATOM 2456 O O . HIS A 1 324 ? -14.019 -3.839 9.154 1.00 98.75 324 HIS A O 1
ATOM 2462 N N . LEU A 1 325 ? -12.338 -3.359 10.582 1.00 98.94 325 LEU A N 1
ATOM 2463 C CA . LEU A 1 325 ? -11.508 -2.597 9.659 1.00 98.94 325 LEU A CA 1
ATOM 2464 C C . LEU A 1 325 ? -10.245 -3.381 9.294 1.00 98.94 325 LEU A C 1
ATOM 2466 O O . LEU A 1 325 ? -9.634 -4.033 10.140 1.00 98.94 325 LEU A O 1
ATOM 2470 N N . ALA A 1 326 ? -9.824 -3.255 8.042 1.00 98.94 326 ALA A N 1
ATOM 2471 C CA . ALA A 1 326 ? -8.488 -3.594 7.564 1.00 98.94 326 ALA A CA 1
ATOM 2472 C C . ALA A 1 326 ? -7.900 -2.398 6.800 1.00 98.94 326 ALA A C 1
ATOM 2474 O O . ALA A 1 326 ? -8.635 -1.485 6.422 1.00 98.94 326 ALA A O 1
ATOM 2475 N N . ILE A 1 327 ? -6.591 -2.397 6.552 1.00 98.94 327 ILE A N 1
ATOM 2476 C CA . ILE A 1 327 ? -5.943 -1.406 5.680 1.00 98.94 327 ILE A CA 1
ATOM 2477 C C . ILE A 1 327 ? -5.006 -2.085 4.678 1.00 98.94 327 ILE A C 1
ATOM 2479 O O . ILE A 1 327 ? -4.297 -3.029 5.016 1.00 98.94 327 ILE A O 1
ATOM 2483 N N . SER A 1 328 ? -5.022 -1.634 3.431 1.00 98.94 328 SER A N 1
ATOM 2484 C CA . SER A 1 328 ? -4.204 -2.161 2.345 1.00 98.94 328 SER A CA 1
ATOM 2485 C C . SER A 1 328 ? -3.737 -1.031 1.432 1.00 98.94 328 SER A C 1
ATOM 2487 O O . SER A 1 328 ? -4.282 0.072 1.459 1.00 98.94 328 SER A O 1
ATOM 2489 N N . GLY A 1 329 ? -2.718 -1.310 0.633 1.00 98.81 329 GLY A N 1
ATOM 2490 C CA . GLY A 1 329 ? -2.175 -0.368 -0.324 1.00 98.81 329 GLY A CA 1
ATOM 2491 C C . GLY A 1 329 ? -0.959 -0.935 -1.025 1.00 98.81 329 GLY A C 1
ATOM 2492 O O . GLY A 1 329 ? -0.303 -1.842 -0.505 1.00 98.81 329 GLY A O 1
ATOM 2493 N N . ASP A 1 330 ? -0.666 -0.409 -2.203 1.00 98.81 330 ASP A N 1
ATOM 2494 C CA . ASP A 1 330 ? 0.392 -0.877 -3.087 1.00 98.81 330 ASP A CA 1
ATOM 2495 C C . ASP A 1 330 ? 1.551 0.115 -3.201 1.00 98.81 330 ASP A C 1
ATOM 2497 O O . ASP A 1 330 ? 1.346 1.320 -3.105 1.00 98.81 330 ASP A O 1
ATOM 2501 N N . SER A 1 331 ? 2.781 -0.356 -3.422 1.00 98.69 331 SER A N 1
ATOM 2502 C CA . SER A 1 331 ? 3.930 0.523 -3.685 1.00 98.69 331 SER A CA 1
ATOM 2503 C C . SER A 1 331 ? 4.138 1.547 -2.547 1.00 98.69 331 SER A C 1
ATOM 2505 O O . SER A 1 331 ? 4.279 1.161 -1.382 1.00 98.69 331 SER A O 1
ATOM 2507 N N . ALA A 1 332 ? 4.106 2.849 -2.850 1.00 98.81 332 ALA A N 1
ATOM 2508 C CA . ALA A 1 332 ? 4.021 3.938 -1.871 1.00 98.81 332 ALA A CA 1
ATOM 2509 C C . ALA A 1 332 ? 2.848 3.781 -0.883 1.00 98.81 332 ALA A C 1
ATOM 2511 O O . ALA A 1 332 ? 3.044 3.933 0.318 1.00 98.81 332 ALA A O 1
ATOM 2512 N N . GLY A 1 333 ? 1.663 3.394 -1.355 1.00 98.81 333 GLY A N 1
ATOM 2513 C CA . GLY A 1 333 ? 0.502 3.022 -0.545 1.00 98.81 333 GLY A CA 1
ATOM 2514 C C . GLY A 1 333 ? 0.756 1.822 0.374 1.00 98.81 333 GLY A C 1
ATOM 2515 O O . GLY A 1 333 ? 0.225 1.756 1.483 1.00 98.81 333 GLY A O 1
ATOM 2516 N N . GLY A 1 334 ? 1.638 0.901 -0.018 1.00 98.81 334 GLY A N 1
ATOM 2517 C CA . GLY A 1 334 ? 2.117 -0.193 0.832 1.00 98.81 334 GLY A CA 1
ATOM 2518 C C . GLY A 1 334 ? 3.004 0.303 1.981 1.00 98.81 334 GLY A C 1
ATOM 2519 O O . GLY A 1 334 ? 2.862 -0.151 3.118 1.00 98.81 334 GLY A O 1
ATOM 2520 N N . GLY A 1 335 ? 3.854 1.300 1.723 1.00 98.88 335 GLY A N 1
ATOM 2521 C CA . GLY A 1 335 ? 4.568 2.044 2.767 1.00 98.88 335 GLY A CA 1
ATOM 2522 C C . GLY A 1 335 ? 3.618 2.839 3.668 1.00 98.88 335 GLY A C 1
ATOM 2523 O O . GLY A 1 335 ? 3.681 2.734 4.895 1.00 98.88 335 GLY A O 1
ATOM 2524 N N . LEU A 1 336 ? 2.672 3.562 3.065 1.00 98.94 336 LEU A N 1
ATOM 2525 C CA . LEU A 1 336 ? 1.663 4.370 3.748 1.00 98.94 336 LEU A CA 1
ATOM 2526 C C . LEU A 1 336 ? 0.739 3.526 4.630 1.00 98.94 336 LEU A C 1
ATOM 2528 O O . LEU A 1 336 ? 0.372 3.961 5.718 1.00 98.94 336 LEU A O 1
ATOM 2532 N N . THR A 1 337 ? 0.415 2.301 4.216 1.00 98.94 337 THR A N 1
ATOM 2533 C CA . THR A 1 337 ? -0.309 1.301 5.016 1.00 98.94 337 THR A CA 1
ATOM 2534 C C . THR A 1 337 ? 0.403 1.062 6.349 1.00 98.94 337 THR A C 1
ATOM 2536 O O . THR A 1 337 ? -0.219 1.141 7.410 1.00 98.94 337 THR A O 1
ATOM 2539 N N . LEU A 1 338 ? 1.723 0.852 6.321 1.00 98.94 338 LEU A N 1
ATOM 2540 C CA . LEU A 1 338 ? 2.533 0.648 7.525 1.00 98.94 338 LEU A CA 1
ATOM 2541 C C . LEU A 1 338 ? 2.697 1.941 8.339 1.00 98.94 338 LEU A C 1
ATOM 2543 O O . LEU A 1 338 ? 2.478 1.920 9.550 1.00 98.94 338 LEU A O 1
ATOM 2547 N N . ALA A 1 339 ? 2.995 3.074 7.694 1.00 98.88 339 ALA A N 1
ATOM 2548 C CA . ALA A 1 339 ? 3.081 4.381 8.357 1.00 98.88 339 ALA A CA 1
ATOM 2549 C C . ALA A 1 339 ? 1.761 4.769 9.055 1.00 98.88 339 ALA A C 1
ATOM 2551 O O . ALA A 1 339 ? 1.773 5.325 10.151 1.00 98.88 339 ALA A O 1
ATOM 2552 N N . THR A 1 340 ? 0.617 4.403 8.470 1.00 98.94 340 THR A N 1
ATOM 2553 C CA . THR A 1 340 ? -0.713 4.606 9.062 1.00 98.94 340 THR A CA 1
ATOM 2554 C C . THR A 1 340 ? -0.889 3.760 10.323 1.00 98.94 340 THR A C 1
ATOM 2556 O O . THR A 1 340 ? -1.315 4.297 11.342 1.00 98.94 340 THR A O 1
ATOM 2559 N N . LEU A 1 341 ? -0.518 2.471 10.316 1.00 98.94 341 LEU A N 1
ATOM 2560 C CA . LEU A 1 341 ? -0.569 1.633 11.527 1.00 98.94 341 LEU A CA 1
ATOM 2561 C C . LEU A 1 341 ? 0.302 2.196 12.659 1.00 98.94 341 LEU A C 1
ATOM 2563 O O . LEU A 1 341 ? -0.145 2.240 13.805 1.00 98.94 341 LEU A O 1
ATOM 2567 N N . LEU A 1 342 ? 1.519 2.640 12.334 1.00 98.88 342 LEU A N 1
ATOM 2568 C CA . LEU A 1 342 ? 2.455 3.238 13.288 1.00 98.88 342 LEU A CA 1
ATOM 2569 C C . LEU A 1 342 ? 1.870 4.526 13.889 1.00 98.88 342 LEU A C 1
ATOM 2571 O O . LEU A 1 342 ? 1.704 4.621 15.103 1.00 98.88 342 LEU A O 1
ATOM 2575 N N . ALA A 1 343 ? 1.439 5.469 13.047 1.00 98.88 343 ALA A N 1
ATOM 2576 C CA . ALA A 1 343 ? 0.847 6.731 13.488 1.00 98.88 343 ALA A CA 1
ATOM 2577 C C . ALA A 1 343 ? -0.468 6.549 14.276 1.00 98.88 343 ALA A C 1
ATOM 2579 O O . ALA A 1 343 ? -0.733 7.305 15.212 1.00 98.88 343 ALA A O 1
ATOM 2580 N N . LEU A 1 344 ? -1.291 5.544 13.948 1.00 98.88 344 LEU A N 1
ATOM 2581 C CA . LEU A 1 344 ? -2.487 5.202 14.727 1.00 98.88 344 LEU A CA 1
ATOM 2582 C C . LEU A 1 344 ? -2.123 4.644 16.107 1.00 98.88 344 LEU A C 1
ATOM 2584 O O . LEU A 1 344 ? -2.687 5.104 17.103 1.00 98.88 344 LEU A O 1
ATOM 2588 N N . ARG A 1 345 ? -1.176 3.698 16.176 1.00 98.75 345 ARG A N 1
ATOM 2589 C CA . ARG A 1 345 ? -0.685 3.107 17.432 1.00 98.75 345 ARG A CA 1
ATOM 2590 C C . ARG A 1 345 ? -0.109 4.181 18.350 1.00 98.75 345 ARG A C 1
ATOM 2592 O O . ARG A 1 345 ? -0.485 4.252 19.518 1.00 98.75 345 ARG A O 1
ATOM 2599 N N . ASP A 1 346 ? 0.761 5.031 17.814 1.00 98.69 346 ASP A N 1
ATOM 2600 C CA . ASP A 1 346 ? 1.496 6.040 18.581 1.00 98.69 346 ASP A CA 1
ATOM 2601 C C . ASP A 1 346 ? 0.572 7.180 19.051 1.00 98.69 346 ASP A C 1
ATOM 2603 O O . ASP A 1 346 ? 0.774 7.752 20.122 1.00 98.69 346 ASP A O 1
ATOM 2607 N N . ALA A 1 347 ? -0.521 7.434 18.321 1.00 98.50 347 ALA A N 1
ATOM 2608 C CA . ALA A 1 347 ? -1.627 8.291 18.751 1.00 98.50 347 ALA A CA 1
ATOM 2609 C C . ALA A 1 347 ? -2.636 7.601 19.701 1.00 98.50 347 ALA A C 1
ATOM 2611 O O . ALA A 1 347 ? -3.659 8.199 20.039 1.00 98.50 347 ALA A O 1
ATOM 2612 N N . GLY A 1 348 ? -2.413 6.343 20.101 1.00 98.50 348 GLY A N 1
ATOM 2613 C CA . GLY A 1 348 ? -3.328 5.572 20.955 1.00 98.50 348 GLY A CA 1
ATOM 2614 C C . GLY A 1 348 ? -4.686 5.255 20.312 1.00 98.50 348 GLY A C 1
ATOM 2615 O O . GLY A 1 348 ? -5.654 4.972 21.020 1.00 98.50 348 GLY A O 1
ATOM 2616 N N . THR A 1 349 ? -4.787 5.329 18.983 1.00 98.69 349 THR A N 1
ATOM 2617 C CA . THR A 1 349 ? -6.011 5.027 18.230 1.00 98.69 349 THR A CA 1
ATOM 2618 C C . THR A 1 349 ? -6.159 3.515 18.048 1.00 98.69 349 THR A C 1
ATOM 2620 O O . THR A 1 349 ? -5.186 2.811 17.786 1.00 98.69 349 THR A O 1
ATOM 2623 N N . ALA A 1 350 ? -7.382 2.995 18.179 1.00 98.56 350 ALA A N 1
ATOM 2624 C CA . ALA A 1 350 ? -7.638 1.561 18.068 1.00 98.56 350 ALA A CA 1
ATOM 2625 C C . ALA A 1 350 ? -7.360 1.040 16.644 1.00 98.56 350 ALA A C 1
ATOM 2627 O O . ALA A 1 350 ? -7.944 1.524 15.673 1.00 98.56 350 ALA A O 1
ATOM 2628 N N . LEU A 1 351 ? -6.467 0.054 16.541 1.00 98.81 351 LEU A N 1
ATOM 2629 C CA . LEU A 1 351 ? -5.936 -0.479 15.284 1.00 98.81 351 LEU A CA 1
ATOM 2630 C C . LEU A 1 351 ? -6.907 -1.420 14.543 1.00 98.81 351 LEU A C 1
ATOM 2632 O O . LEU A 1 351 ? -7.763 -2.032 15.189 1.00 98.81 351 LEU A O 1
ATOM 2636 N N . PRO A 1 352 ? -6.749 -1.567 13.211 1.00 98.81 352 PRO A N 1
ATOM 2637 C CA . PRO A 1 352 ? -7.521 -2.514 12.410 1.00 98.81 352 PRO A CA 1
ATOM 2638 C C . PRO A 1 352 ? -7.210 -3.975 12.769 1.00 98.81 352 PRO A C 1
ATOM 2640 O O . PRO A 1 352 ? -6.187 -4.283 13.382 1.00 98.81 352 PRO A O 1
ATOM 2643 N N . ALA A 1 353 ? -8.074 -4.893 12.331 1.00 98.88 353 ALA A N 1
ATOM 2644 C CA . ALA A 1 353 ? -7.925 -6.333 12.539 1.00 98.88 353 ALA A CA 1
ATOM 2645 C C . ALA A 1 353 ? -6.686 -6.936 11.851 1.00 98.88 353 ALA A C 1
ATOM 2647 O O . ALA A 1 353 ? -6.115 -7.902 12.357 1.00 98.88 353 ALA A O 1
ATOM 2648 N N . ALA A 1 354 ? -6.298 -6.392 10.694 1.00 98.88 354 ALA A N 1
ATOM 2649 C CA . ALA A 1 354 ? -5.150 -6.812 9.892 1.00 98.88 354 ALA A CA 1
ATOM 2650 C C . ALA A 1 354 ? -4.774 -5.729 8.862 1.00 98.88 354 ALA A C 1
ATOM 2652 O O . ALA A 1 354 ? -5.546 -4.794 8.623 1.00 98.88 354 ALA A O 1
ATOM 2653 N N . ALA A 1 355 ? -3.617 -5.881 8.214 1.00 98.94 355 ALA A N 1
ATOM 2654 C CA . ALA A 1 355 ? -3.223 -5.061 7.074 1.00 98.94 355 ALA A CA 1
ATOM 2655 C C . ALA A 1 355 ? -2.532 -5.852 5.952 1.00 98.94 355 ALA A C 1
ATOM 2657 O O . ALA A 1 355 ? -1.932 -6.904 6.188 1.00 98.94 355 ALA A O 1
ATOM 2658 N N . VAL A 1 356 ? -2.610 -5.322 4.727 1.00 98.94 356 VAL A N 1
ATOM 2659 C CA . VAL A 1 356 ? -2.087 -5.957 3.506 1.00 98.94 356 VAL A CA 1
ATOM 2660 C C . VAL A 1 356 ? -1.271 -4.966 2.662 1.00 98.94 356 VAL A C 1
ATOM 2662 O O . VAL A 1 356 ? -1.830 -4.321 1.770 1.00 98.94 356 VAL A O 1
ATOM 2665 N N . PRO A 1 357 ? 0.039 -4.813 2.931 1.00 98.88 357 PRO A N 1
ATOM 2666 C CA . PRO A 1 357 ? 0.953 -4.073 2.066 1.00 98.88 357 PRO A CA 1
ATOM 2667 C C . PRO A 1 357 ? 1.300 -4.892 0.811 1.00 98.88 357 PRO A C 1
ATOM 2669 O O . PRO A 1 357 ? 1.820 -6.005 0.908 1.00 98.88 357 PRO A O 1
ATOM 2672 N N . ILE A 1 358 ? 1.044 -4.331 -0.367 1.00 98.94 358 ILE A N 1
ATOM 2673 C CA . ILE A 1 358 ? 1.366 -4.917 -1.674 1.00 98.94 358 ILE A CA 1
ATOM 2674 C C . ILE A 1 358 ? 2.624 -4.231 -2.213 1.00 98.94 358 ILE A C 1
ATOM 2676 O O . ILE A 1 358 ? 2.688 -3.004 -2.237 1.00 98.94 358 ILE A O 1
ATOM 2680 N N . SER A 1 359 ? 3.633 -5.001 -2.624 1.00 98.81 359 SER A N 1
ATOM 2681 C CA . SER A 1 359 ? 4.895 -4.499 -3.192 1.00 98.81 359 SER A CA 1
ATOM 2682 C C . SER A 1 359 ? 5.469 -3.269 -2.444 1.00 98.81 359 SER A C 1
ATOM 2684 O O . SER A 1 359 ? 5.770 -2.253 -3.075 1.00 98.81 359 SER A O 1
ATOM 2686 N N . PRO A 1 360 ? 5.514 -3.273 -1.093 1.00 98.81 360 PRO A N 1
ATOM 2687 C CA . PRO A 1 360 ? 5.560 -2.038 -0.314 1.00 98.81 360 PRO A CA 1
ATOM 2688 C C . PRO A 1 360 ? 6.909 -1.326 -0.415 1.00 98.81 360 PRO A C 1
ATOM 2690 O O . PRO A 1 360 ? 7.946 -1.903 -0.095 1.00 98.81 360 PRO A O 1
ATOM 2693 N N . TRP A 1 361 ? 6.881 -0.039 -0.763 1.00 98.81 361 TRP A N 1
ATOM 2694 C CA . TRP A 1 361 ? 8.055 0.828 -0.705 1.00 98.81 361 TRP A CA 1
ATOM 2695 C C . TRP A 1 361 ? 8.226 1.397 0.705 1.00 98.81 361 TRP A C 1
ATOM 2697 O O . TRP A 1 361 ? 7.349 2.097 1.212 1.00 98.81 361 TRP A O 1
ATOM 2707 N N . VAL A 1 362 ? 9.342 1.061 1.356 1.00 98.62 362 VAL A N 1
ATOM 2708 C CA . VAL A 1 362 ? 9.593 1.363 2.777 1.00 98.62 362 VAL A CA 1
ATOM 2709 C C . VAL A 1 362 ? 10.983 1.931 3.059 1.00 98.62 362 VAL A C 1
ATOM 2711 O O . VAL A 1 362 ? 11.265 2.256 4.211 1.00 98.62 362 VAL A O 1
ATOM 2714 N N . ASP A 1 363 ? 11.844 2.045 2.048 1.00 98.31 363 ASP A N 1
ATOM 2715 C CA . ASP A 1 363 ? 13.192 2.604 2.132 1.00 98.31 363 ASP A CA 1
ATOM 2716 C C . ASP A 1 363 ? 13.366 3.782 1.157 1.00 98.31 363 ASP A C 1
ATOM 2718 O O . ASP A 1 363 ? 13.524 3.610 -0.055 1.00 98.31 363 ASP A O 1
ATOM 2722 N N . MET A 1 364 ? 13.370 5.001 1.701 1.00 98.19 364 MET A N 1
ATOM 2723 C CA . MET A 1 364 ? 13.543 6.243 0.935 1.00 98.19 364 MET A CA 1
ATOM 2724 C C . MET A 1 364 ? 14.992 6.485 0.466 1.00 98.19 364 MET A C 1
ATOM 2726 O O . MET A 1 364 ? 15.231 7.410 -0.307 1.00 98.19 364 MET A O 1
ATOM 2730 N N . GLU A 1 365 ? 15.959 5.670 0.903 1.00 97.69 365 GLU A N 1
ATOM 2731 C CA . GLU A 1 365 ? 17.339 5.664 0.396 1.00 97.69 365 GLU A CA 1
ATOM 2732 C C . GLU A 1 365 ? 17.591 4.553 -0.645 1.00 97.69 365 GLU A C 1
ATOM 2734 O O . GLU A 1 365 ? 18.679 4.502 -1.218 1.00 97.69 365 GLU A O 1
ATOM 2739 N N . ALA A 1 366 ? 16.607 3.679 -0.906 1.00 96.75 366 ALA A N 1
ATOM 2740 C CA . ALA A 1 366 ? 16.684 2.562 -1.856 1.00 96.75 366 ALA A CA 1
ATOM 2741 C C . ALA A 1 366 ? 17.904 1.631 -1.635 1.00 96.75 366 ALA A C 1
ATOM 2743 O O . ALA A 1 366 ? 18.648 1.319 -2.565 1.00 96.75 366 ALA A O 1
ATOM 2744 N N . THR A 1 367 ? 18.119 1.166 -0.395 1.00 97.31 367 THR A N 1
ATOM 2745 C CA . THR A 1 367 ? 19.336 0.420 0.008 1.00 97.31 367 THR A CA 1
ATOM 2746 C C . THR A 1 367 ? 19.218 -1.114 -0.004 1.00 97.31 367 THR A C 1
ATOM 2748 O O . THR A 1 367 ? 20.100 -1.796 0.516 1.00 97.31 367 THR A O 1
ATOM 2751 N N . GLY A 1 368 ? 18.148 -1.684 -0.568 1.00 97.38 368 GLY A N 1
ATOM 2752 C CA . GLY A 1 368 ? 18.004 -3.141 -0.736 1.00 97.38 368 GLY A CA 1
ATOM 2753 C C . GLY A 1 368 ? 18.876 -3.702 -1.870 1.00 97.38 368 GLY A C 1
ATOM 2754 O O . GLY A 1 368 ? 18.996 -3.071 -2.919 1.00 97.38 368 GLY A O 1
ATOM 2755 N N . ASP A 1 369 ? 19.435 -4.907 -1.714 1.00 98.00 369 ASP A N 1
ATOM 2756 C CA . ASP A 1 369 ? 20.304 -5.530 -2.730 1.00 98.00 369 ASP A CA 1
ATOM 2757 C C . ASP A 1 369 ? 19.544 -5.804 -4.047 1.00 98.00 369 ASP A C 1
ATOM 2759 O O . ASP A 1 369 ? 20.133 -5.785 -5.135 1.00 98.00 369 ASP A O 1
ATOM 2763 N N . THR A 1 370 ? 18.221 -6.002 -3.994 1.00 98.44 370 THR A N 1
ATOM 2764 C CA . THR A 1 370 ? 17.348 -6.118 -5.180 1.00 98.44 370 THR A CA 1
ATOM 2765 C C . THR A 1 370 ? 17.267 -4.850 -6.028 1.00 98.44 370 THR A C 1
ATOM 2767 O O . THR A 1 370 ? 17.013 -4.970 -7.223 1.00 98.44 370 THR A O 1
ATOM 2770 N N . MET A 1 371 ? 17.603 -3.667 -5.496 1.00 98.00 371 MET A N 1
ATOM 2771 C CA . MET A 1 371 ? 17.729 -2.431 -6.292 1.00 98.00 371 MET A CA 1
ATOM 2772 C C . MET A 1 371 ? 18.846 -2.509 -7.341 1.00 98.00 371 MET A C 1
ATOM 2774 O O . MET A 1 371 ? 18.836 -1.753 -8.307 1.00 98.00 371 MET A O 1
ATOM 2778 N N . THR A 1 372 ? 19.809 -3.421 -7.161 1.00 97.69 372 THR A N 1
ATOM 2779 C CA . THR A 1 372 ? 20.824 -3.757 -8.174 1.00 97.69 372 THR A CA 1
ATOM 2780 C C . THR A 1 372 ? 20.565 -5.130 -8.794 1.00 97.69 372 THR A C 1
ATOM 2782 O O . THR A 1 372 ? 20.624 -5.279 -10.008 1.00 97.69 372 THR A O 1
ATOM 2785 N N . THR A 1 373 ? 20.265 -6.149 -7.983 1.00 98.06 373 THR A N 1
ATOM 2786 C CA . THR A 1 373 ? 20.205 -7.549 -8.452 1.00 98.06 373 THR A CA 1
ATOM 2787 C C . THR A 1 373 ? 18.932 -7.928 -9.213 1.00 98.06 373 THR A C 1
ATOM 2789 O O . THR A 1 373 ? 18.955 -8.928 -9.925 1.00 98.06 373 THR A O 1
ATOM 2792 N N . ASN A 1 374 ? 17.863 -7.127 -9.128 1.00 98.00 374 ASN A N 1
ATOM 2793 C CA . ASN A 1 374 ? 16.656 -7.257 -9.957 1.00 98.00 374 ASN A CA 1
ATOM 2794 C C . ASN A 1 374 ? 16.488 -6.107 -10.971 1.00 98.00 374 ASN A C 1
ATOM 2796 O O . ASN A 1 374 ? 15.465 -6.053 -11.646 1.00 98.00 374 ASN A O 1
ATOM 2800 N N . ALA A 1 375 ? 17.474 -5.212 -11.119 1.00 96.56 375 ALA A N 1
ATOM 2801 C CA . ALA A 1 375 ? 17.354 -4.030 -11.981 1.00 96.56 375 ALA A CA 1
ATOM 2802 C C . ALA A 1 375 ? 17.088 -4.369 -13.463 1.00 96.56 375 ALA A C 1
ATOM 2804 O O . ALA A 1 375 ? 16.306 -3.684 -14.105 1.00 96.56 375 ALA A O 1
ATOM 2805 N N . ASP A 1 376 ? 17.669 -5.455 -13.986 1.00 96.00 376 ASP A N 1
ATOM 2806 C CA . ASP A 1 376 ? 17.414 -5.923 -15.362 1.00 96.00 376 ASP A CA 1
ATOM 2807 C C . ASP A 1 376 ? 16.093 -6.727 -15.501 1.00 96.00 376 ASP A C 1
ATOM 2809 O O . ASP A 1 376 ? 15.705 -7.111 -16.606 1.00 96.00 376 ASP A O 1
ATOM 2813 N N . ASN A 1 377 ? 15.407 -7.024 -14.386 1.00 96.12 377 ASN A N 1
ATOM 2814 C CA . ASN A 1 377 ? 14.219 -7.888 -14.332 1.00 96.12 377 ASN A CA 1
ATOM 2815 C C . ASN A 1 377 ? 12.901 -7.121 -14.128 1.00 96.12 377 ASN A C 1
ATOM 2817 O O . ASN A 1 377 ? 11.861 -7.603 -14.597 1.00 96.12 377 ASN A O 1
ATOM 2821 N N . ASP A 1 378 ? 12.945 -5.982 -13.432 1.00 97.50 378 ASP A N 1
ATOM 2822 C CA . ASP A 1 378 ? 11.798 -5.124 -13.114 1.00 97.50 378 ASP A CA 1
ATOM 2823 C C . ASP A 1 378 ? 11.486 -4.187 -14.288 1.00 97.50 378 ASP A C 1
ATOM 2825 O O . ASP A 1 378 ? 12.295 -3.346 -14.667 1.00 97.50 378 ASP A O 1
ATOM 2829 N N . ALA A 1 379 ? 10.307 -4.323 -14.887 1.00 96.12 379 ALA A N 1
ATOM 2830 C CA . ALA A 1 379 ? 9.887 -3.493 -16.010 1.00 96.12 379 ALA A CA 1
ATOM 2831 C C . ALA A 1 379 ? 9.412 -2.087 -15.602 1.00 96.12 379 ALA A C 1
ATOM 2833 O O . ALA A 1 379 ? 9.216 -1.255 -16.485 1.00 96.12 379 ALA A O 1
ATOM 2834 N N . LEU A 1 380 ? 9.217 -1.811 -14.305 1.00 94.69 380 LEU A N 1
ATOM 2835 C CA . LEU A 1 380 ? 8.678 -0.538 -13.825 1.00 94.69 380 LEU A CA 1
ATOM 2836 C C . LEU A 1 380 ? 9.594 0.154 -12.812 1.00 94.69 380 LEU A C 1
ATOM 2838 O O . LEU A 1 380 ? 9.988 1.300 -13.022 1.00 94.69 380 LEU A O 1
ATOM 2842 N N . VAL A 1 381 ? 9.942 -0.484 -11.696 1.00 95.44 381 VAL A N 1
ATOM 2843 C CA . VAL A 1 381 ? 10.556 0.238 -10.575 1.00 95.44 381 VAL A CA 1
ATOM 2844 C C . VAL A 1 381 ? 12.075 0.215 -10.660 1.00 95.44 381 VAL A C 1
ATOM 2846 O O . VAL A 1 381 ? 12.710 -0.832 -10.626 1.00 95.44 381 VAL A O 1
ATOM 2849 N N . HIS A 1 382 ? 12.656 1.412 -10.749 1.00 93.06 382 HIS A N 1
ATOM 2850 C CA . HIS A 1 382 ? 14.096 1.634 -10.833 1.00 93.06 382 HIS A CA 1
ATOM 2851 C C . HIS A 1 382 ? 14.552 2.662 -9.789 1.00 93.06 382 HIS A C 1
ATOM 2853 O O . HIS A 1 382 ? 13.877 3.670 -9.557 1.00 93.06 382 HIS A O 1
ATOM 2859 N N . ALA A 1 383 ? 15.738 2.459 -9.206 1.00 94.56 383 ALA A N 1
ATOM 2860 C CA . ALA A 1 383 ? 16.273 3.321 -8.147 1.00 94.56 383 ALA A CA 1
ATOM 2861 C C . ALA A 1 383 ? 16.315 4.834 -8.489 1.00 94.56 383 ALA A C 1
ATOM 2863 O O . ALA A 1 383 ? 15.943 5.624 -7.621 1.00 94.56 383 ALA A O 1
ATOM 2864 N N . PRO A 1 384 ? 16.672 5.292 -9.713 1.00 93.06 384 PRO A N 1
ATOM 2865 C CA . PRO A 1 384 ? 16.620 6.719 -10.054 1.00 93.06 384 PRO A CA 1
ATOM 2866 C C . PRO A 1 384 ? 15.211 7.327 -9.963 1.00 93.06 384 PRO A C 1
ATOM 2868 O O . PRO A 1 384 ? 15.067 8.454 -9.493 1.00 93.06 384 PRO A O 1
ATOM 2871 N N . MET A 1 385 ? 14.174 6.575 -10.355 1.00 91.88 385 MET A N 1
ATOM 2872 C CA . MET A 1 385 ? 12.777 7.015 -10.261 1.00 91.88 385 MET A CA 1
ATOM 2873 C C . MET A 1 385 ? 12.332 7.108 -8.797 1.00 91.88 385 MET A C 1
ATOM 2875 O O . MET A 1 385 ? 11.784 8.132 -8.389 1.00 91.88 385 MET A O 1
ATOM 2879 N N . LEU A 1 386 ? 12.630 6.083 -7.987 1.00 95.50 386 LEU A N 1
ATOM 2880 C CA . LEU A 1 386 ? 12.320 6.094 -6.552 1.00 95.50 386 LEU A CA 1
ATOM 2881 C C . LEU A 1 386 ? 13.018 7.246 -5.822 1.00 95.50 386 LEU A C 1
ATOM 2883 O O . LEU A 1 386 ? 12.382 7.935 -5.033 1.00 95.50 386 LEU A O 1
ATOM 2887 N N . LEU A 1 387 ? 14.297 7.506 -6.106 1.00 96.12 387 LEU A N 1
ATOM 2888 C CA . LEU A 1 387 ? 15.047 8.594 -5.470 1.00 96.12 387 LEU A CA 1
ATOM 2889 C C . LEU A 1 387 ? 14.533 9.984 -5.889 1.00 96.12 387 LEU A C 1
ATOM 2891 O O . LEU A 1 387 ? 14.490 10.894 -5.059 1.00 96.12 387 LEU A O 1
ATOM 2895 N N . ALA A 1 388 ? 14.080 10.155 -7.137 1.00 94.31 388 ALA A N 1
ATOM 2896 C CA . ALA A 1 388 ? 13.425 11.387 -7.581 1.00 94.31 388 ALA A CA 1
ATOM 2897 C C . ALA A 1 388 ? 12.065 11.604 -6.886 1.00 94.31 388 ALA A C 1
ATOM 2899 O O . ALA A 1 388 ? 11.780 12.703 -6.404 1.00 94.31 388 ALA A O 1
ATOM 2900 N N . MET A 1 389 ? 11.251 10.548 -6.770 1.00 96.44 389 MET A N 1
ATOM 2901 C CA . MET A 1 389 ? 9.976 10.582 -6.044 1.00 96.44 389 MET A CA 1
ATOM 2902 C C . MET A 1 389 ? 10.178 10.815 -4.540 1.00 96.44 389 MET A C 1
ATOM 2904 O O . MET A 1 389 ? 9.476 11.639 -3.958 1.00 96.44 389 MET A O 1
ATOM 2908 N N . ALA A 1 390 ? 11.190 10.197 -3.923 1.00 97.75 390 ALA A N 1
ATOM 2909 C CA . ALA A 1 390 ? 11.562 10.426 -2.526 1.00 97.75 390 ALA A CA 1
ATOM 2910 C C . ALA A 1 390 ? 11.985 11.881 -2.289 1.00 97.75 390 ALA A C 1
ATOM 2912 O O . ALA A 1 390 ? 11.557 12.490 -1.313 1.00 97.75 390 ALA A O 1
ATOM 2913 N N . GLY A 1 391 ? 12.759 12.479 -3.202 1.00 96.94 391 GLY A N 1
ATOM 2914 C CA . GLY A 1 391 ? 13.129 13.895 -3.128 1.00 96.94 391 GLY A CA 1
ATOM 2915 C C . GLY A 1 391 ? 11.915 14.831 -3.069 1.00 96.94 391 GLY A C 1
ATOM 2916 O O . GLY A 1 391 ? 11.902 15.766 -2.266 1.00 96.94 391 GLY A O 1
ATOM 2917 N N . MET A 1 392 ? 10.873 14.549 -3.860 1.00 97.25 392 MET A N 1
ATOM 2918 C CA . MET A 1 392 ? 9.606 15.292 -3.826 1.00 97.25 392 MET A CA 1
ATOM 2919 C C . MET A 1 392 ? 8.784 14.993 -2.564 1.00 97.25 392 MET A C 1
ATOM 2921 O O . MET A 1 392 ? 8.326 15.925 -1.905 1.00 97.25 392 MET A O 1
ATOM 2925 N N . PHE A 1 393 ? 8.619 13.718 -2.200 1.00 98.38 393 PHE A N 1
ATOM 2926 C CA . PHE A 1 393 ? 7.813 13.292 -1.051 1.00 98.38 393 PHE A CA 1
ATOM 2927 C C . PHE A 1 393 ? 8.379 13.762 0.291 1.00 98.38 393 PHE A C 1
ATOM 2929 O O . PHE A 1 393 ? 7.632 14.252 1.137 1.00 98.38 393 PHE A O 1
ATOM 2936 N N . LEU A 1 394 ? 9.695 13.656 0.492 1.00 97.94 394 LEU A N 1
ATOM 2937 C CA . LEU A 1 394 ? 10.343 14.054 1.740 1.00 97.94 394 LEU A CA 1
ATOM 2938 C C . LEU A 1 394 ? 10.269 15.567 1.965 1.00 97.94 394 LEU A C 1
ATOM 2940 O O . LEU A 1 394 ? 10.187 15.999 3.111 1.00 97.94 394 LEU A O 1
ATOM 2944 N N . GLY A 1 395 ? 10.346 16.391 0.914 1.00 93.88 395 GLY A N 1
ATOM 2945 C CA . GLY A 1 395 ? 10.331 17.856 1.047 1.00 93.88 395 GLY A CA 1
ATOM 2946 C C . GLY A 1 395 ? 11.439 18.424 1.954 1.00 93.88 395 GLY A C 1
ATOM 2947 O O . GLY A 1 395 ? 11.280 19.506 2.514 1.00 93.88 395 GLY A O 1
ATOM 2948 N N . GLY A 1 396 ? 12.541 17.685 2.142 1.00 92.06 396 GLY A N 1
ATOM 2949 C CA . GLY A 1 396 ? 13.628 18.016 3.074 1.00 92.06 396 GLY A CA 1
ATOM 2950 C C . GLY A 1 396 ? 13.565 17.333 4.451 1.00 92.06 396 GLY A C 1
ATOM 2951 O O . GLY A 1 396 ? 14.463 17.552 5.263 1.00 92.06 396 GLY A O 1
ATOM 2952 N N . HIS A 1 397 ? 12.558 16.496 4.727 1.00 94.75 397 HIS A N 1
ATOM 2953 C CA . HIS A 1 397 ? 12.524 15.652 5.927 1.00 94.75 397 HIS A CA 1
ATOM 2954 C C . HIS A 1 397 ? 13.608 14.560 5.908 1.00 94.75 397 HIS A C 1
ATOM 2956 O O . HIS A 1 397 ? 14.169 14.208 4.870 1.00 94.75 397 HIS A O 1
ATOM 2962 N N . ASN A 1 398 ? 13.893 14.005 7.089 1.00 97.31 398 ASN A N 1
ATOM 2963 C CA . ASN A 1 398 ? 14.818 12.890 7.268 1.00 97.31 398 ASN A CA 1
ATOM 2964 C C . ASN A 1 398 ? 14.332 11.648 6.484 1.00 97.31 398 ASN A C 1
ATOM 2966 O O . ASN A 1 398 ? 13.261 11.143 6.818 1.00 97.31 398 ASN A O 1
ATOM 2970 N N . PRO A 1 399 ? 15.110 11.082 5.535 1.00 97.56 399 PRO A N 1
ATOM 2971 C CA . PRO A 1 399 ? 14.723 9.862 4.815 1.00 97.56 399 PRO A CA 1
ATOM 2972 C C . PRO A 1 399 ? 14.590 8.633 5.727 1.00 97.56 399 PRO A C 1
ATOM 2974 O O . PRO A 1 399 ? 14.071 7.610 5.296 1.00 97.56 399 PRO A O 1
ATOM 2977 N N . LYS A 1 400 ? 15.047 8.725 6.984 1.00 97.88 400 LYS A N 1
ATOM 2978 C CA . LYS A 1 400 ? 14.976 7.665 7.998 1.00 97.88 400 LYS A CA 1
ATOM 2979 C C . LYS A 1 400 ? 13.919 7.896 9.079 1.00 97.88 400 LYS A C 1
ATOM 2981 O O . LYS A 1 400 ? 14.008 7.298 10.150 1.00 97.88 400 LYS A O 1
ATOM 2986 N N . ASP A 1 401 ? 12.952 8.781 8.843 1.00 98.00 401 ASP A N 1
ATOM 2987 C CA . ASP A 1 401 ? 11.787 8.888 9.722 1.00 98.00 401 ASP A CA 1
ATOM 2988 C C . ASP A 1 401 ? 10.914 7.615 9.604 1.00 98.00 401 ASP A C 1
ATOM 2990 O O . ASP A 1 401 ? 10.604 7.207 8.481 1.00 98.00 401 ASP A O 1
ATOM 2994 N N . PRO A 1 402 ? 10.490 6.968 10.707 1.00 98.06 402 PRO A N 1
ATOM 2995 C CA . PRO A 1 402 ? 9.613 5.793 10.659 1.00 98.06 402 PRO A CA 1
ATOM 2996 C C . PRO A 1 402 ? 8.300 5.974 9.876 1.00 98.06 402 PRO A C 1
ATOM 2998 O O . PRO A 1 402 ? 7.706 4.977 9.467 1.00 98.06 402 PRO A O 1
ATOM 3001 N N . LEU A 1 403 ? 7.839 7.213 9.659 1.00 98.00 403 LEU A N 1
ATOM 3002 C CA . LEU A 1 403 ? 6.618 7.530 8.911 1.00 98.00 403 LEU A CA 1
ATOM 3003 C C . LEU A 1 403 ? 6.853 7.883 7.426 1.00 98.00 403 LEU A C 1
ATOM 3005 O O . LEU A 1 403 ? 5.877 8.068 6.699 1.00 98.00 403 LEU A O 1
ATOM 3009 N N . VAL A 1 404 ? 8.109 7.946 6.957 1.00 97.00 404 VAL A N 1
ATOM 3010 C CA . VAL A 1 404 ? 8.457 7.943 5.512 1.00 97.00 404 VAL A CA 1
ATOM 3011 C C . VAL A 1 404 ? 9.118 6.638 5.092 1.00 97.00 404 VAL A C 1
ATOM 3013 O O . VAL A 1 404 ? 8.853 6.139 4.004 1.00 97.00 404 VAL A O 1
ATOM 3016 N N . ALA A 1 405 ? 9.932 6.059 5.973 1.00 98.12 405 ALA A N 1
ATOM 3017 C CA . ALA A 1 405 ? 10.645 4.814 5.758 1.00 98.12 405 ALA A CA 1
ATOM 3018 C C . ALA A 1 405 ? 10.367 3.825 6.910 1.00 98.12 405 ALA A C 1
ATOM 3020 O O . ALA A 1 405 ? 11.196 3.674 7.818 1.00 98.12 405 ALA A O 1
ATOM 3021 N N . PRO A 1 406 ? 9.213 3.119 6.890 1.00 98.31 406 PRO A N 1
ATOM 3022 C CA . PRO A 1 406 ? 8.831 2.156 7.924 1.00 98.31 406 PRO A CA 1
ATOM 3023 C C . PRO A 1 406 ? 9.867 1.065 8.213 1.00 98.31 406 PRO A C 1
ATOM 3025 O O . PRO A 1 406 ? 9.821 0.465 9.282 1.00 98.31 406 PRO A O 1
ATOM 3028 N N . ILE A 1 407 ? 10.848 0.819 7.334 1.00 97.56 407 ILE A N 1
ATOM 3029 C CA . ILE A 1 407 ? 11.959 -0.100 7.630 1.00 97.56 407 ILE A CA 1
ATOM 3030 C C . ILE A 1 407 ? 12.762 0.283 8.892 1.00 97.56 407 ILE A C 1
ATOM 3032 O O . ILE A 1 407 ? 13.403 -0.573 9.507 1.00 97.56 407 ILE A O 1
ATOM 3036 N N . HIS A 1 408 ? 12.706 1.551 9.310 1.00 98.19 408 HIS A N 1
ATOM 3037 C CA . HIS A 1 408 ? 13.352 2.061 10.522 1.00 98.19 408 HIS A CA 1
ATOM 3038 C C . HIS A 1 408 ? 12.441 2.089 11.763 1.00 98.19 408 HIS A C 1
ATOM 3040 O O . HIS A 1 408 ? 12.876 2.542 12.822 1.00 98.19 408 HIS A O 1
ATOM 3046 N N . ALA A 1 409 ? 11.198 1.612 11.658 1.00 98.06 409 ALA A N 1
ATOM 3047 C CA . ALA A 1 409 ? 10.239 1.621 12.756 1.00 98.06 409 ALA A CA 1
ATOM 3048 C C . ALA A 1 409 ? 10.478 0.513 13.800 1.00 98.06 409 ALA A C 1
ATOM 3050 O O . ALA A 1 409 ? 10.999 -0.565 13.503 1.00 98.06 409 ALA A O 1
ATOM 3051 N N . ASP A 1 410 ? 10.002 0.776 15.019 1.00 98.50 410 ASP A N 1
ATOM 3052 C CA . ASP A 1 410 ? 9.558 -0.264 15.950 1.00 98.50 410 ASP A CA 1
ATOM 3053 C C . ASP A 1 410 ? 8.138 -0.685 15.550 1.00 98.50 410 ASP A C 1
ATOM 3055 O O . ASP A 1 410 ? 7.230 0.151 15.528 1.00 98.50 410 ASP A O 1
ATOM 3059 N N . PHE A 1 411 ? 7.933 -1.967 15.250 1.00 98.81 411 PHE A N 1
ATOM 3060 C CA . PHE A 1 411 ? 6.633 -2.531 14.876 1.00 98.81 411 PHE A CA 1
ATOM 3061 C C . PHE A 1 411 ? 5.850 -3.140 16.053 1.00 98.81 411 PHE A C 1
ATOM 3063 O O . PHE A 1 411 ? 4.759 -3.676 15.849 1.00 98.81 411 PHE A O 1
ATOM 3070 N N . THR A 1 412 ? 6.348 -3.042 17.288 1.00 98.75 412 THR A N 1
ATOM 3071 C CA . THR A 1 412 ? 5.692 -3.612 18.474 1.00 98.75 412 THR A CA 1
ATOM 3072 C C . THR A 1 412 ? 4.224 -3.182 18.549 1.00 98.75 412 THR A C 1
ATOM 3074 O O . THR A 1 412 ? 3.904 -1.992 18.565 1.00 98.75 412 THR A O 1
ATOM 3077 N N . GLY A 1 413 ? 3.315 -4.158 18.597 1.00 98.06 413 GLY A N 1
ATOM 3078 C CA . GLY A 1 413 ? 1.883 -3.928 18.803 1.00 98.06 413 GLY A CA 1
ATOM 3079 C C . GLY A 1 413 ? 1.083 -3.393 17.608 1.00 98.06 413 GLY A C 1
ATOM 3080 O O . GLY A 1 413 ? -0.062 -3.001 17.828 1.00 98.06 413 GLY A O 1
ATOM 3081 N N . ILE A 1 414 ? 1.618 -3.372 16.378 1.00 98.62 414 ILE A N 1
ATOM 3082 C CA . ILE A 1 414 ? 0.784 -3.117 15.185 1.00 98.62 414 ILE A CA 1
ATOM 3083 C C . ILE A 1 414 ? -0.095 -4.332 14.812 1.00 98.62 414 ILE A C 1
ATOM 3085 O O . ILE A 1 414 ? 0.055 -5.426 15.359 1.00 98.62 414 ILE A O 1
ATOM 3089 N N . ALA A 1 415 ? -1.026 -4.137 13.872 1.00 98.50 415 ALA A N 1
ATOM 3090 C CA . ALA A 1 415 ? -1.902 -5.194 13.362 1.00 98.50 415 ALA A CA 1
ATOM 3091 C C . ALA A 1 415 ? -1.128 -6.295 12.590 1.00 98.50 415 ALA A C 1
ATOM 3093 O O . ALA A 1 415 ? -0.083 -5.999 12.004 1.00 98.50 415 ALA A O 1
ATOM 3094 N N . PRO A 1 416 ? -1.640 -7.545 12.534 1.00 98.88 416 PRO A N 1
ATOM 3095 C CA . PRO A 1 416 ? -1.081 -8.617 11.708 1.00 98.88 416 PRO A CA 1
ATOM 3096 C C . PRO A 1 416 ? -0.947 -8.230 10.232 1.00 98.88 416 PRO A C 1
ATOM 3098 O O . PRO A 1 416 ? -1.827 -7.566 9.680 1.00 98.88 416 PRO A O 1
ATOM 3101 N N . LEU A 1 417 ? 0.125 -8.690 9.584 1.00 98.94 417 LEU A N 1
ATOM 3102 C CA . LEU A 1 417 ? 0.461 -8.333 8.204 1.00 98.94 417 LEU A CA 1
ATOM 3103 C C . LEU A 1 417 ? 0.383 -9.532 7.252 1.00 98.94 417 LEU A C 1
ATOM 3105 O O . LEU A 1 417 ? 0.913 -10.609 7.542 1.00 98.94 417 LEU A O 1
ATOM 3109 N N . TYR A 1 418 ? -0.161 -9.303 6.060 1.00 98.94 418 TYR A N 1
ATOM 3110 C CA . TYR A 1 418 ? 0.082 -10.139 4.885 1.00 98.94 418 TYR A CA 1
ATOM 3111 C C . TYR A 1 418 ? 0.725 -9.294 3.789 1.00 98.94 418 TYR A C 1
ATOM 3113 O O . TYR A 1 418 ? 0.087 -8.422 3.213 1.00 98.94 418 TYR A O 1
ATOM 3121 N N . ILE A 1 419 ? 2.011 -9.528 3.538 1.00 98.94 419 ILE A N 1
ATOM 3122 C CA . ILE A 1 419 ? 2.787 -8.793 2.540 1.00 98.94 419 ILE A CA 1
ATOM 3123 C C . ILE A 1 419 ? 2.882 -9.645 1.275 1.00 98.94 419 ILE A C 1
ATOM 3125 O O . ILE A 1 419 ? 3.377 -10.774 1.334 1.00 98.94 419 ILE A O 1
ATOM 3129 N N . GLN A 1 420 ? 2.445 -9.098 0.143 1.00 98.94 420 GLN A N 1
ATOM 3130 C CA . GLN A 1 420 ? 2.651 -9.683 -1.186 1.00 98.94 420 GLN A CA 1
ATOM 3131 C C . GLN A 1 420 ? 3.728 -8.901 -1.939 1.00 98.94 420 GLN A C 1
ATOM 3133 O O . GLN A 1 420 ? 3.787 -7.680 -1.817 1.00 98.94 420 GLN A O 1
ATOM 3138 N N . VAL A 1 421 ? 4.564 -9.581 -2.725 1.00 98.88 421 VAL A N 1
ATOM 3139 C CA . VAL A 1 421 ? 5.581 -8.945 -3.581 1.00 98.88 421 VAL A CA 1
ATOM 3140 C C . VAL A 1 421 ? 5.964 -9.862 -4.749 1.00 98.88 421 VAL A C 1
ATOM 3142 O O . VAL A 1 421 ? 5.934 -11.086 -4.614 1.00 98.88 421 VAL A O 1
ATOM 3145 N N . GLY A 1 422 ? 6.320 -9.291 -5.894 1.00 98.62 422 GLY A N 1
ATOM 3146 C CA . GLY A 1 422 ? 6.819 -10.010 -7.062 1.00 98.62 422 GLY A CA 1
ATOM 3147 C C . GLY A 1 422 ? 8.301 -10.387 -6.955 1.00 98.62 422 GLY A C 1
ATOM 3148 O O . GLY A 1 422 ? 9.124 -9.664 -6.391 1.00 98.62 422 GLY A O 1
ATOM 3149 N N . GLY A 1 423 ? 8.662 -11.549 -7.501 1.00 98.25 423 GLY A N 1
ATOM 3150 C CA . GLY A 1 423 ? 10.028 -12.079 -7.489 1.00 98.25 423 GLY A CA 1
ATOM 3151 C C . GLY A 1 423 ? 11.013 -11.310 -8.376 1.00 98.25 423 GLY A C 1
ATOM 3152 O O . GLY A 1 423 ? 12.218 -11.384 -8.137 1.00 98.25 423 GLY A O 1
ATOM 3153 N N . HIS A 1 424 ? 10.517 -10.553 -9.356 1.00 97.81 424 HIS 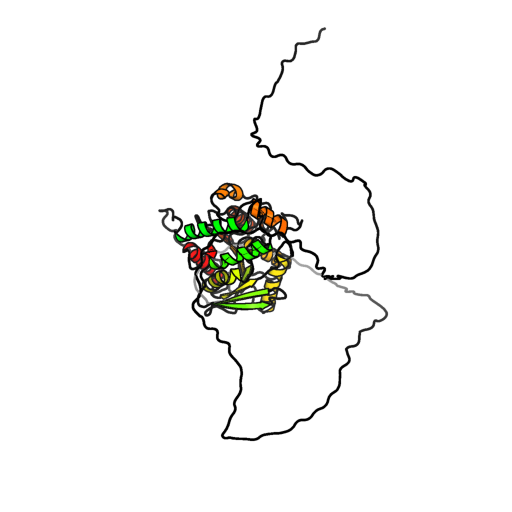A N 1
ATOM 3154 C CA . HIS A 1 424 ? 11.315 -9.725 -10.262 1.00 97.81 424 HIS A CA 1
ATOM 3155 C C . HIS A 1 424 ? 11.252 -8.224 -9.930 1.00 97.81 424 HIS A C 1
ATOM 3157 O O . HIS A 1 424 ? 11.662 -7.409 -10.745 1.00 97.81 424 HIS A O 1
ATOM 3163 N N . GLU A 1 425 ? 10.793 -7.846 -8.733 1.00 98.12 425 GLU A N 1
ATOM 3164 C CA . GLU A 1 425 ? 10.805 -6.450 -8.281 1.00 98.12 425 GLU A CA 1
ATOM 3165 C C . GLU A 1 425 ? 12.165 -6.001 -7.736 1.00 98.12 425 GLU A C 1
ATOM 3167 O O . GLU A 1 425 ? 12.830 -6.733 -6.995 1.00 98.12 425 GLU A O 1
ATOM 3172 N N . THR A 1 426 ? 12.523 -4.741 -7.968 1.00 98.44 426 THR A N 1
ATOM 3173 C CA . THR A 1 426 ? 13.604 -4.057 -7.237 1.00 98.44 426 THR A CA 1
ATOM 3174 C C . THR A 1 426 ? 13.243 -3.801 -5.768 1.00 98.44 426 THR A C 1
ATOM 3176 O O . THR A 1 426 ? 14.121 -3.843 -4.903 1.00 98.44 426 THR A O 1
ATOM 3179 N N . LEU A 1 427 ? 11.949 -3.655 -5.457 1.00 98.62 427 LEU A N 1
ATOM 3180 C CA . LEU A 1 427 ? 11.377 -3.538 -4.102 1.00 98.62 427 LEU A CA 1
ATOM 3181 C C . LEU A 1 427 ? 11.205 -4.878 -3.355 1.00 98.62 427 LEU A C 1
ATOM 3183 O O . LEU A 1 427 ? 10.727 -4.911 -2.219 1.00 98.62 427 LEU A O 1
ATOM 3187 N N . LEU A 1 428 ? 11.649 -5.993 -3.942 1.00 98.81 428 LEU A N 1
ATOM 3188 C CA . LEU A 1 428 ? 11.569 -7.315 -3.321 1.00 98.81 428 LEU A CA 1
ATOM 3189 C C . LEU A 1 428 ? 12.269 -7.380 -1.945 1.00 98.81 428 LEU A C 1
ATOM 3191 O O . LEU A 1 428 ? 11.745 -8.000 -1.015 1.00 98.81 428 LEU A O 1
ATOM 3195 N N . ASP A 1 429 ? 13.429 -6.743 -1.772 1.00 98.62 429 ASP A N 1
ATOM 3196 C CA . ASP A 1 429 ? 14.092 -6.690 -0.466 1.00 98.62 429 ASP A CA 1
ATOM 3197 C C . ASP A 1 429 ? 13.409 -5.749 0.520 1.00 98.62 429 ASP A C 1
ATOM 3199 O O . ASP A 1 429 ? 13.431 -6.048 1.708 1.00 98.62 429 ASP A O 1
ATOM 3203 N N . ASP A 1 430 ? 12.756 -4.676 0.083 1.00 98.81 430 ASP A N 1
ATOM 3204 C CA . ASP A 1 430 ? 11.979 -3.796 0.966 1.00 98.81 430 ASP A CA 1
ATOM 3205 C C . ASP A 1 430 ? 10.873 -4.590 1.681 1.00 98.81 430 ASP A C 1
ATOM 3207 O O . ASP A 1 430 ? 10.803 -4.608 2.917 1.00 98.81 430 ASP A O 1
ATOM 3211 N N . ALA A 1 431 ? 10.123 -5.393 0.920 1.00 98.88 431 ALA A N 1
ATOM 3212 C CA . ALA A 1 431 ? 9.141 -6.338 1.444 1.00 98.88 431 ALA A CA 1
ATOM 3213 C C . ALA A 1 431 ? 9.755 -7.392 2.394 1.00 98.88 431 ALA A C 1
ATOM 3215 O O . ALA A 1 431 ? 9.214 -7.647 3.475 1.00 98.88 431 ALA A O 1
ATOM 3216 N N . LYS A 1 432 ? 10.906 -7.998 2.045 1.00 98.88 432 LYS A N 1
ATOM 3217 C CA . LYS A 1 432 ? 11.604 -8.967 2.924 1.00 98.88 432 LYS A CA 1
ATOM 3218 C C . LYS A 1 432 ? 12.095 -8.325 4.223 1.00 98.88 432 LYS A C 1
ATOM 3220 O O . LYS A 1 432 ? 11.918 -8.903 5.297 1.00 98.88 432 LYS A O 1
ATOM 3225 N N . ARG A 1 433 ? 12.743 -7.162 4.125 1.00 98.75 433 ARG A N 1
ATOM 3226 C CA . ARG A 1 433 ? 13.398 -6.437 5.223 1.00 98.75 433 ARG A CA 1
ATOM 3227 C C . ARG A 1 433 ? 12.355 -5.967 6.232 1.00 98.75 433 ARG A C 1
ATOM 3229 O O . ARG A 1 433 ? 12.534 -6.198 7.428 1.00 98.75 433 ARG A O 1
ATOM 3236 N N . VAL A 1 434 ? 11.228 -5.415 5.772 1.00 98.56 434 VAL A N 1
ATOM 3237 C CA . VAL A 1 434 ? 10.148 -4.974 6.670 1.00 98.56 434 VAL A CA 1
ATOM 3238 C C . VAL A 1 434 ? 9.393 -6.149 7.290 1.00 98.56 434 VAL A C 1
ATOM 3240 O O . VAL A 1 434 ? 9.114 -6.130 8.487 1.00 98.56 434 VAL A O 1
ATOM 3243 N N . ALA A 1 435 ? 9.181 -7.241 6.545 1.00 98.88 435 ALA A N 1
ATOM 3244 C CA . ALA A 1 435 ? 8.635 -8.475 7.108 1.00 98.88 435 ALA A CA 1
ATOM 3245 C C . ALA A 1 435 ? 9.558 -9.097 8.175 1.00 98.88 435 ALA A C 1
ATOM 3247 O O . ALA A 1 435 ? 9.077 -9.692 9.139 1.00 98.88 435 ALA A O 1
ATOM 3248 N N . ALA A 1 436 ? 10.881 -8.980 8.025 1.00 98.75 436 ALA A N 1
ATOM 3249 C CA . ALA A 1 436 ? 11.845 -9.424 9.030 1.00 98.75 436 ALA A CA 1
ATOM 3250 C C . ALA A 1 436 ? 11.852 -8.513 10.273 1.00 98.75 436 ALA A C 1
ATOM 3252 O O . ALA A 1 436 ? 11.894 -9.026 11.392 1.00 98.75 436 ALA A O 1
ATOM 3253 N N . ALA A 1 437 ? 11.755 -7.191 10.090 1.00 98.62 437 ALA A N 1
ATOM 3254 C CA . ALA A 1 437 ? 11.642 -6.222 11.180 1.00 98.62 437 ALA A CA 1
ATOM 3255 C C . ALA A 1 437 ? 10.359 -6.434 12.004 1.00 98.62 437 ALA A C 1
ATOM 3257 O O . ALA A 1 437 ? 10.432 -6.655 13.209 1.00 98.62 437 ALA A O 1
ATOM 3258 N N . ALA A 1 438 ? 9.196 -6.497 11.352 1.00 98.75 438 ALA A N 1
ATOM 3259 C CA . ALA A 1 438 ? 7.919 -6.698 12.032 1.00 98.75 438 ALA A CA 1
ATOM 3260 C C . ALA A 1 438 ? 7.847 -8.042 12.792 1.00 98.75 438 ALA A C 1
ATOM 3262 O O . ALA A 1 438 ? 7.362 -8.084 13.922 1.00 98.75 438 ALA A O 1
ATOM 3263 N N . ARG A 1 439 ? 8.412 -9.131 12.244 1.00 98.81 439 ARG A N 1
ATOM 3264 C CA . ARG A 1 439 ? 8.516 -10.425 12.957 1.00 98.81 439 ARG A CA 1
ATOM 3265 C C . ARG A 1 439 ? 9.436 -10.373 14.177 1.00 98.81 439 ARG A C 1
ATOM 3267 O O . ARG A 1 439 ? 9.135 -11.007 15.185 1.00 98.81 439 ARG A O 1
ATOM 3274 N N . ARG A 1 440 ? 10.559 -9.651 14.090 1.00 98.62 440 ARG A N 1
ATOM 3275 C CA . ARG A 1 440 ? 11.490 -9.427 15.213 1.00 98.62 440 ARG A CA 1
ATOM 3276 C C . ARG A 1 440 ? 10.789 -8.690 16.361 1.00 98.62 440 ARG A C 1
ATOM 3278 O O . ARG A 1 440 ? 11.018 -9.040 17.515 1.00 98.62 440 ARG A O 1
ATOM 3285 N N . ASP A 1 441 ? 9.900 -7.757 16.032 1.00 98.75 441 ASP A N 1
ATOM 3286 C CA . ASP A 1 441 ? 9.142 -6.942 16.992 1.00 98.75 441 ASP A CA 1
ATOM 3287 C C . ASP A 1 441 ? 7.811 -7.607 17.426 1.00 98.75 441 ASP A C 1
ATOM 3289 O O . ASP A 1 441 ? 6.968 -6.995 18.082 1.00 98.75 441 ASP A O 1
ATOM 3293 N N . GLY A 1 442 ? 7.618 -8.889 17.089 1.00 98.69 442 GLY A N 1
ATOM 3294 C CA . GLY A 1 442 ? 6.534 -9.732 17.604 1.00 98.69 442 GLY A CA 1
ATOM 3295 C C . GLY A 1 442 ? 5.217 -9.707 16.821 1.00 98.69 442 GLY A C 1
ATOM 3296 O O . GLY A 1 442 ? 4.242 -10.299 17.284 1.00 98.69 442 GLY A O 1
ATOM 3297 N N . VAL A 1 443 ? 5.167 -9.065 15.652 1.00 98.81 443 VAL A N 1
ATOM 3298 C CA . VAL A 1 443 ? 3.982 -9.051 14.776 1.00 98.81 443 VAL A CA 1
ATOM 3299 C C . VAL A 1 443 ? 3.821 -10.407 14.076 1.00 98.81 443 VAL A C 1
ATOM 3301 O O . VAL A 1 443 ? 4.807 -11.008 13.638 1.00 98.81 443 VAL A O 1
ATOM 3304 N N . ASP A 1 444 ? 2.582 -10.891 13.925 1.00 98.75 444 ASP A N 1
ATOM 3305 C CA . ASP A 1 444 ? 2.307 -12.025 13.033 1.00 98.75 444 ASP A CA 1
ATOM 3306 C C . ASP A 1 444 ? 2.327 -11.544 11.578 1.00 98.75 444 ASP A C 1
ATOM 3308 O O . ASP A 1 444 ? 1.571 -10.652 11.190 1.00 98.75 444 ASP A O 1
ATOM 3312 N N . VAL A 1 445 ? 3.238 -12.105 10.783 1.00 98.94 445 VAL A N 1
ATOM 3313 C CA . VAL A 1 445 ? 3.518 -11.651 9.418 1.00 98.94 445 VAL A CA 1
ATOM 3314 C C . VAL A 1 445 ? 3.588 -12.846 8.486 1.00 98.94 445 VAL A C 1
ATOM 3316 O O . VAL A 1 445 ? 4.531 -13.647 8.542 1.00 98.94 445 VAL A O 1
ATOM 3319 N N . THR A 1 446 ? 2.657 -12.898 7.542 1.00 98.88 446 THR A N 1
ATOM 3320 C CA . THR A 1 446 ? 2.792 -13.698 6.325 1.00 98.88 446 THR A CA 1
ATOM 3321 C C . THR A 1 446 ? 3.483 -12.838 5.264 1.00 98.88 446 THR A C 1
ATOM 3323 O O . THR A 1 446 ? 3.142 -11.676 5.083 1.00 98.88 446 THR A O 1
ATOM 3326 N N . LEU A 1 447 ? 4.496 -13.393 4.596 1.00 98.88 447 LEU A N 1
ATOM 3327 C CA . LEU A 1 447 ? 5.151 -12.783 3.433 1.00 98.88 447 LEU A CA 1
ATOM 3328 C C . LEU A 1 447 ? 5.067 -13.807 2.310 1.00 98.88 447 LEU A C 1
ATOM 3330 O O . LEU A 1 447 ? 5.505 -14.941 2.512 1.00 98.88 447 LEU A O 1
ATOM 3334 N N . GLU A 1 448 ? 4.547 -13.402 1.161 1.00 98.75 448 GLU A N 1
ATOM 3335 C CA . GLU A 1 448 ? 4.448 -14.240 -0.026 1.00 98.75 448 GLU A CA 1
ATOM 3336 C C . GLU A 1 448 ? 5.134 -13.550 -1.204 1.00 98.75 448 GLU A C 1
ATOM 3338 O O . GLU A 1 448 ? 4.770 -12.443 -1.601 1.00 98.75 448 GLU A O 1
ATOM 3343 N N . VAL A 1 449 ? 6.168 -14.213 -1.724 1.00 98.75 449 VAL A N 1
ATOM 3344 C CA . VAL A 1 449 ? 6.893 -13.789 -2.922 1.00 98.75 449 VAL A CA 1
ATOM 3345 C C . VAL A 1 449 ? 6.339 -14.592 -4.090 1.00 98.75 449 VAL A C 1
ATOM 3347 O O . VAL A 1 449 ? 6.494 -15.813 -4.116 1.00 98.75 449 VAL A O 1
ATOM 3350 N N . PHE A 1 450 ? 5.700 -13.916 -5.038 1.00 98.44 450 PHE A N 1
ATOM 3351 C CA . PHE A 1 450 ? 5.155 -14.531 -6.243 1.00 98.44 450 PHE A CA 1
ATOM 3352 C C . PHE A 1 450 ? 6.285 -14.664 -7.275 1.00 98.44 450 PHE A C 1
ATOM 3354 O O . PHE A 1 450 ? 6.843 -13.638 -7.672 1.00 98.44 450 PHE A O 1
ATOM 3361 N N . PRO A 1 451 ? 6.684 -15.885 -7.687 1.00 97.12 451 PRO A N 1
ATOM 3362 C CA . PRO A 1 451 ? 7.783 -16.072 -8.632 1.00 97.12 451 PRO A CA 1
ATOM 3363 C C . PRO A 1 451 ? 7.560 -15.299 -9.932 1.00 97.12 451 PRO A C 1
ATOM 3365 O O . PRO A 1 451 ? 6.436 -15.203 -10.410 1.00 97.12 451 PRO A O 1
ATOM 3368 N N . GLU A 1 452 ? 8.643 -14.747 -10.475 1.00 95.88 452 GLU A N 1
ATOM 3369 C CA . GLU A 1 452 ? 8.727 -14.062 -11.778 1.00 95.88 452 GLU A CA 1
ATOM 3370 C C . GLU A 1 452 ? 7.859 -12.785 -11.964 1.00 95.88 452 GLU A C 1
ATOM 3372 O O . GLU A 1 452 ? 8.119 -11.981 -12.865 1.00 95.88 452 GLU A O 1
ATOM 3377 N N . MET A 1 453 ? 6.906 -12.530 -11.060 1.00 98.31 453 MET A N 1
ATOM 3378 C CA . MET A 1 453 ? 5.997 -11.380 -11.080 1.00 98.31 453 MET A CA 1
ATOM 3379 C C . MET A 1 453 ? 6.692 -10.021 -10.910 1.00 98.31 453 MET A C 1
ATOM 3381 O O . MET A 1 453 ? 7.737 -9.896 -10.267 1.00 98.31 453 MET A O 1
ATOM 3385 N N . GLN A 1 454 ? 6.043 -9.004 -11.482 1.00 98.00 454 GLN A N 1
ATOM 3386 C CA . GLN A 1 454 ? 6.467 -7.603 -11.572 1.00 98.00 454 GLN A CA 1
ATOM 3387 C C . GLN A 1 454 ? 5.836 -6.725 -10.471 1.00 98.00 454 GLN A C 1
ATOM 3389 O O . GLN A 1 454 ? 4.978 -7.186 -9.716 1.00 98.00 454 GLN A O 1
ATOM 3394 N N . HIS A 1 455 ? 6.234 -5.449 -10.399 1.00 98.44 455 HIS A N 1
ATOM 3395 C CA . HIS A 1 455 ? 5.726 -4.501 -9.402 1.00 98.44 455 HIS A CA 1
ATOM 3396 C C . HIS A 1 455 ? 4.208 -4.298 -9.490 1.00 98.44 455 HIS A C 1
ATOM 3398 O O . HIS A 1 455 ? 3.686 -3.966 -10.553 1.00 98.44 455 HIS A O 1
ATOM 3404 N N . VAL A 1 456 ? 3.512 -4.505 -8.363 1.00 97.81 456 VAL A N 1
ATOM 3405 C CA . VAL A 1 456 ? 2.041 -4.460 -8.236 1.00 97.81 456 VAL A CA 1
ATOM 3406 C C . VAL A 1 456 ? 1.334 -5.234 -9.358 1.00 97.81 456 VAL A C 1
ATOM 3408 O O . VAL A 1 456 ? 0.347 -4.776 -9.932 1.00 97.81 456 VAL A O 1
ATOM 3411 N N . PHE A 1 457 ? 1.819 -6.434 -9.693 1.00 98.25 457 PHE A N 1
ATOM 3412 C CA . PHE A 1 457 ? 1.218 -7.283 -10.731 1.00 98.25 457 PHE A CA 1
ATOM 3413 C C . PHE A 1 457 ? -0.298 -7.510 -10.543 1.00 98.25 457 PHE A C 1
ATOM 3415 O O . PHE A 1 457 ? -1.004 -7.756 -11.518 1.00 98.25 457 PHE A O 1
ATOM 3422 N N . GLN A 1 458 ? -0.828 -7.343 -9.325 1.00 98.44 458 GLN A N 1
ATOM 3423 C CA . GLN A 1 458 ? -2.256 -7.307 -8.992 1.00 98.44 458 GLN A CA 1
ATOM 3424 C C . GLN A 1 458 ? -3.085 -6.359 -9.888 1.00 98.44 458 GLN A C 1
ATOM 3426 O O . GLN A 1 458 ? -4.267 -6.630 -10.092 1.00 98.44 458 GLN A O 1
ATOM 3431 N N . ILE A 1 459 ? -2.501 -5.309 -10.492 1.00 96.62 459 ILE A N 1
ATOM 3432 C CA . ILE A 1 459 ? -3.206 -4.461 -11.479 1.00 96.62 459 ILE A CA 1
ATOM 3433 C C . ILE A 1 459 ? -3.695 -5.241 -12.711 1.00 96.62 459 ILE A C 1
ATOM 3435 O O . ILE A 1 459 ? -4.579 -4.762 -13.411 1.00 96.62 459 ILE A O 1
ATOM 3439 N N . GLY A 1 460 ? -3.158 -6.437 -12.971 1.00 97.19 460 GLY A N 1
ATOM 3440 C CA . GLY A 1 460 ? -3.609 -7.353 -14.021 1.00 97.19 460 GLY A CA 1
ATOM 3441 C C . GLY A 1 460 ? -4.892 -8.135 -13.703 1.00 97.19 460 GLY A C 1
ATOM 3442 O O . GLY A 1 460 ? -5.253 -9.012 -14.484 1.00 97.19 460 GLY A O 1
ATOM 3443 N N . ALA A 1 461 ? -5.568 -7.873 -12.578 1.00 97.81 461 ALA A N 1
ATOM 3444 C CA . ALA A 1 461 ? -6.763 -8.616 -12.166 1.00 97.81 461 ALA A CA 1
ATOM 3445 C C . ALA A 1 461 ? -7.867 -8.640 -13.248 1.00 97.81 461 ALA A C 1
ATOM 3447 O O . ALA A 1 461 ? -8.130 -7.644 -13.931 1.00 97.81 461 ALA A O 1
ATOM 3448 N N . GLY A 1 462 ? -8.482 -9.812 -13.413 1.00 97.19 462 GLY A N 1
ATOM 3449 C CA . GLY A 1 462 ? -9.415 -10.192 -14.476 1.00 97.19 462 GLY A CA 1
ATOM 3450 C C . GLY A 1 462 ? -8.777 -10.434 -15.852 1.00 97.19 462 GLY A C 1
ATOM 3451 O O . GLY A 1 462 ? -9.493 -10.744 -16.808 1.00 97.19 462 GLY A O 1
ATOM 3452 N N . HIS A 1 463 ? -7.454 -10.285 -15.984 1.00 96.69 463 HIS A N 1
ATOM 3453 C CA . HIS A 1 463 ? -6.700 -10.491 -17.229 1.00 96.69 463 HIS A CA 1
ATOM 3454 C C . HIS A 1 463 ? -5.443 -11.363 -17.065 1.00 96.69 463 HIS A C 1
ATOM 3456 O O . HIS A 1 463 ? -4.989 -11.938 -18.051 1.00 96.69 463 HIS A O 1
ATOM 3462 N N . VAL A 1 464 ? -4.886 -11.472 -15.856 1.00 97.88 464 VAL A N 1
ATOM 3463 C CA . VAL A 1 464 ? -3.641 -12.192 -15.550 1.00 97.88 464 VAL A CA 1
ATOM 3464 C C . VAL A 1 464 ? -3.903 -13.196 -14.413 1.00 97.88 464 VAL A C 1
ATOM 3466 O O . VAL A 1 464 ? -4.239 -12.768 -13.305 1.00 97.88 464 VAL A O 1
ATOM 3469 N N . PRO A 1 465 ? -3.745 -14.518 -14.636 1.00 97.88 465 PRO A N 1
ATOM 3470 C CA . PRO A 1 465 ? -4.115 -15.542 -13.652 1.00 97.88 465 PRO A CA 1
ATOM 3471 C C . PRO A 1 465 ? -3.402 -15.424 -12.297 1.00 97.88 465 PRO A C 1
ATOM 3473 O O . PRO A 1 465 ? -4.002 -15.683 -11.255 1.00 97.88 465 PRO A O 1
ATOM 3476 N N . GLU A 1 466 ? -2.131 -15.021 -12.291 1.00 98.38 466 GLU A N 1
ATOM 3477 C CA . GLU A 1 466 ? -1.355 -14.810 -11.068 1.00 98.38 466 GLU A CA 1
ATOM 3478 C C . GLU A 1 466 ? -1.887 -13.630 -10.245 1.00 98.38 466 GLU A C 1
ATOM 3480 O O . GLU A 1 466 ? -1.912 -13.693 -9.015 1.00 98.38 466 GLU A O 1
ATOM 3485 N N . SER A 1 467 ? -2.363 -12.573 -10.908 1.00 98.50 467 SER A N 1
ATOM 3486 C CA . SER A 1 467 ? -2.987 -11.409 -10.272 1.00 98.50 467 SER A CA 1
ATOM 3487 C C . SER A 1 467 ? -4.310 -11.783 -9.606 1.00 98.50 467 SER A C 1
ATOM 3489 O O . SER A 1 467 ? -4.575 -11.346 -8.486 1.00 98.50 467 SER A O 1
ATOM 3491 N N . ASP A 1 468 ? -5.102 -12.646 -10.247 1.00 98.50 468 ASP A N 1
ATOM 3492 C CA . ASP A 1 468 ? -6.354 -13.165 -9.688 1.00 98.50 468 ASP A CA 1
ATOM 3493 C C . ASP A 1 468 ? -6.110 -14.094 -8.486 1.00 98.50 468 ASP A C 1
ATOM 3495 O O . ASP A 1 468 ? -6.799 -13.979 -7.471 1.00 98.50 468 ASP A O 1
ATOM 3499 N N . ASP A 1 469 ? -5.092 -14.961 -8.541 1.00 98.62 469 ASP A N 1
ATOM 3500 C CA . ASP A 1 469 ? -4.645 -15.771 -7.396 1.00 98.62 469 ASP A CA 1
ATOM 3501 C C . ASP A 1 469 ? -4.156 -14.890 -6.231 1.00 98.62 469 ASP A C 1
ATOM 3503 O O . ASP A 1 469 ? -4.537 -15.106 -5.076 1.00 98.62 469 ASP A O 1
ATOM 3507 N N . ALA A 1 470 ? -3.380 -13.841 -6.515 1.00 98.81 470 ALA A N 1
ATOM 3508 C CA . ALA A 1 470 ? -2.935 -12.884 -5.508 1.00 98.81 470 ALA A CA 1
ATOM 3509 C C . ALA A 1 470 ? -4.112 -12.156 -4.838 1.00 98.81 470 ALA A C 1
ATOM 3511 O O . ALA A 1 470 ? -4.180 -12.110 -3.607 1.00 98.81 470 ALA A O 1
ATOM 3512 N N . ILE A 1 471 ? -5.076 -11.656 -5.614 1.00 98.88 471 ILE A N 1
ATOM 3513 C CA . ILE A 1 471 ? -6.302 -11.023 -5.105 1.00 98.88 471 ILE A CA 1
ATOM 3514 C C . ILE A 1 471 ? -7.142 -12.015 -4.283 1.00 98.88 471 ILE A C 1
ATOM 3516 O O . ILE A 1 471 ? -7.582 -11.689 -3.175 1.00 98.88 471 ILE A O 1
ATOM 3520 N N . ALA A 1 472 ? -7.308 -13.254 -4.755 1.00 98.81 472 ALA A N 1
ATOM 3521 C CA . ALA A 1 472 ? -8.022 -14.301 -4.026 1.00 98.81 472 ALA A CA 1
ATOM 3522 C C . ALA A 1 472 ? -7.357 -14.627 -2.676 1.00 98.81 472 ALA A C 1
ATOM 3524 O O . ALA A 1 472 ? -8.052 -14.839 -1.678 1.00 98.81 472 ALA A O 1
ATOM 3525 N N . LYS A 1 473 ? -6.020 -14.601 -2.604 1.00 98.88 473 LYS A N 1
ATOM 3526 C CA . LYS A 1 473 ? -5.263 -14.784 -1.355 1.00 98.88 473 LYS A CA 1
ATOM 3527 C C . LYS A 1 473 ? -5.388 -13.601 -0.391 1.00 98.88 473 LYS A C 1
ATOM 3529 O O . LYS A 1 473 ? -5.478 -13.833 0.814 1.00 98.88 473 LYS A O 1
ATOM 3534 N N . ILE A 1 474 ? -5.478 -12.359 -0.884 1.00 98.88 474 ILE A N 1
ATOM 3535 C CA . ILE A 1 474 ? -5.833 -11.191 -0.049 1.00 98.88 474 ILE A CA 1
ATOM 3536 C C . ILE A 1 474 ? -7.205 -11.415 0.600 1.00 98.88 474 ILE A C 1
ATOM 3538 O O . ILE A 1 474 ? -7.347 -11.245 1.812 1.00 98.88 474 ILE A O 1
ATOM 3542 N N . GLY A 1 475 ? -8.187 -11.884 -0.180 1.00 98.75 475 GLY A N 1
ATOM 3543 C CA . GLY A 1 475 ? -9.491 -12.313 0.328 1.00 98.75 475 GLY A CA 1
ATOM 3544 C C . GLY A 1 475 ? -9.378 -13.401 1.400 1.00 98.75 475 GLY A C 1
ATOM 3545 O O . GLY A 1 475 ? -9.880 -13.237 2.512 1.00 98.75 475 GLY A O 1
ATOM 3546 N N . ALA A 1 476 ? -8.661 -14.488 1.107 1.00 98.81 476 ALA A N 1
ATOM 3547 C CA . ALA A 1 476 ? -8.479 -15.618 2.019 1.00 98.81 476 ALA A CA 1
ATOM 3548 C C . ALA A 1 476 ? -7.788 -15.245 3.348 1.00 98.81 476 ALA A C 1
ATOM 3550 O O . ALA A 1 476 ? -8.079 -15.863 4.373 1.00 98.81 476 ALA A O 1
ATOM 3551 N N . PHE A 1 477 ? -6.908 -14.238 3.350 1.00 98.88 477 PHE A N 1
ATOM 3552 C CA . PHE A 1 477 ? -6.294 -13.694 4.563 1.00 98.88 477 PHE A CA 1
ATOM 3553 C C . PHE A 1 477 ? -7.237 -12.755 5.331 1.00 98.88 477 PHE A C 1
ATOM 3555 O O . PHE A 1 477 ? -7.444 -12.940 6.530 1.00 98.88 477 PHE A O 1
ATOM 3562 N N . LEU A 1 478 ? -7.835 -11.761 4.663 1.00 98.81 478 LEU A N 1
ATOM 3563 C CA . LEU A 1 478 ? -8.619 -10.724 5.342 1.00 98.81 478 LEU A CA 1
ATOM 3564 C C . LEU A 1 478 ? -9.968 -11.218 5.870 1.00 98.81 478 LEU A C 1
ATOM 3566 O O . LEU A 1 478 ? -10.393 -10.768 6.933 1.00 98.81 478 LEU A O 1
ATOM 3570 N N . ARG A 1 479 ? -10.629 -12.158 5.184 1.00 98.69 479 ARG A N 1
ATOM 3571 C CA . ARG A 1 479 ? -11.934 -12.695 5.605 1.00 98.69 479 ARG A CA 1
ATOM 3572 C C . ARG A 1 479 ? -11.960 -13.207 7.052 1.00 98.69 479 ARG A C 1
ATOM 3574 O O . ARG A 1 479 ? -12.726 -12.652 7.838 1.00 98.69 479 ARG A O 1
ATOM 3581 N N . PRO A 1 480 ? -11.118 -14.173 7.473 1.00 98.50 480 PRO A N 1
ATOM 3582 C CA . PRO A 1 480 ? -11.127 -14.653 8.854 1.00 98.50 480 PRO A CA 1
ATOM 3583 C C . PRO A 1 480 ? -10.698 -13.586 9.873 1.00 98.50 480 PRO A C 1
ATOM 3585 O O . PRO A 1 480 ? -11.170 -13.629 11.008 1.00 98.50 480 PRO A O 1
ATOM 3588 N N . CYS A 1 481 ? -9.857 -12.617 9.491 1.00 98.50 481 CYS A N 1
ATOM 3589 C CA . CYS A 1 481 ? -9.493 -11.482 10.349 1.00 98.50 481 CYS A CA 1
ATOM 3590 C C . CYS A 1 481 ? -10.681 -10.536 10.597 1.00 98.50 481 CYS A C 1
ATOM 3592 O O . CYS A 1 481 ? -10.850 -10.053 11.713 1.00 98.50 481 CYS A O 1
ATOM 3594 N N . LEU A 1 482 ? -11.523 -10.321 9.582 1.00 98.56 482 LEU A N 1
ATOM 3595 C CA . LEU A 1 482 ? -12.751 -9.523 9.654 1.00 98.56 482 LEU A CA 1
ATOM 3596 C C . LEU A 1 482 ? -13.968 -10.325 10.163 1.00 98.56 482 LEU A C 1
ATOM 3598 O O . LEU A 1 482 ? -15.006 -9.742 10.470 1.00 98.56 482 LEU A O 1
ATOM 3602 N N . GLY A 1 483 ? -13.874 -11.653 10.269 1.00 97.69 483 GLY A N 1
ATOM 3603 C CA . GLY A 1 483 ? -14.993 -12.523 10.648 1.00 97.69 483 GLY A CA 1
ATOM 3604 C C . GLY A 1 483 ? -16.034 -12.715 9.536 1.00 97.69 483 GLY A C 1
ATOM 3605 O O . GLY A 1 483 ? -17.232 -12.660 9.820 1.00 97.69 483 GLY A O 1
ATOM 3606 N N . LEU A 1 484 ? -15.559 -12.912 8.300 1.00 96.50 484 LEU A N 1
ATOM 3607 C CA . LEU A 1 484 ? -16.304 -13.215 7.066 1.00 96.50 484 LEU A CA 1
ATOM 3608 C C . LEU A 1 484 ? -16.024 -14.641 6.551 1.00 96.50 484 LEU A C 1
ATOM 3610 O O . LEU A 1 484 ? -15.015 -15.246 6.972 1.00 96.50 484 LEU A O 1
#

=== Feature glossary ===
The record interleaves many kinds of information about one protein. Here is each kind framed as the question it answers.

Q: Are the domains correctly placed relative to each other?
A: Predicted aligned error is AlphaFold's pairwise confidence. Unlike pLDDT (per-residue), PAE is per-residue-pair and captures whether two parts of the structure are correctly placed relative to each other. Units are ångströms of expected positional error.

Q: Which residues are in helices, strands, or loops?
A: Eight-state secondary structure (DSSP): H is the canonical α-helix, G the tighter 3₁₀-helix, I the wider π-helix; E/B are β-structure, T and S are turns and bends, and '-' is everything else. DSSP derives these from the pattern of main-chain N–H···O=C hydrogen bonds, not from the sequence.

Q: What if only a Cα trace is available?
A: P-SEA three-state annotation labels each residue as helix, strand, or coil based purely on the geometry of the Cα trace. It serves as a fallback when the full backbone (and thus DSSP) is unavailable.

Q: What are the backbone torsion angles?
A: φ (phi) and ψ (psi) are the two rotatable backbone dihedrals per residue: φ is the C(i-1)–N–Cα–C torsion, ψ is the N–Cα–C–N(i+1) torsion, both in degrees on (−180°, 180°]. α-helical residues cluster near (−60°, −45°); β-strand residues near (−120°, +130°). A Ramachandran plot is simply a scatter of (φ, ψ) for every residue.

Q: What known structures does this most resemble?
A: Structural nearest neighbors (via Foldseek easy-search vs the PDB). Reported per hit: target PDB id, E-value, and alignment TM-score. A TM-score above ~0.5 is the conventional threshold for 'same fold'.

Q: What family and function is it annotated with?
A: Database cross-references. InterPro integrates a dozen domain/family signature databases into unified entries with residue-range hits. GO terms attach function/process/location labels with evidence codes. CATH codes position the fold in a four-level structural taxonomy. Organism is the NCBI-taxonomy species name.

Q: Which residues are buried vs exposed?
A: Solvent accessibility: the surface area of each residue that a 1.4 Å water probe can touch, in Å². When only backbone atoms are present the absolute values are lower than full-atom SASA (side chains contribute most of the area) and are flagged as backbone-only.

Q: What do the diagnostic plots show?
A: Three diagnostic plots accompany the record. The Cα contact map visualizes the tertiary structure as a 2D adjacency matrix (8 Å cutoff, sequence-local contacts suppressed). The Ramachandran plot shows the distribution of backbone (φ, ψ) torsions, with points in the α and β basins reflecting secondary structure content. The PAE plot shows AlphaFold's inter-residue confidence as a color matrix.

Q: What is the amino-acid chain?
A: The amino-acid sequence is the protein's primary structure: the linear order of residues from the N-terminus to the C-terminus, written in one-letter code. Everything else here — the 3D coordinates, the secondary structure, the domain annotations — is ultimately a consequence of this string.

Q: What do the rendered images show?
A: The six renders are orthographic views along the three Cartesian axes in both directions. Representation (cartoon, sticks, or surface) and color scheme (sequence-rainbow or by-chain) vary across proteins so the training set covers all the common visualization conventions.

Q: Where is each backbone atom in 3D?
A: The mmCIF table is the protein's shape written out atom by atom. For each backbone N, Cα, C, and carbonyl O, it records an (x, y, z) coordinate triple in Å plus the residue type, chain letter, and residue number.

Q: How mobile is each atom in the crystal?
A: For experimental (PDB) structures, the B-factor (temperature factor) quantifies the positional spread of each atom in the crystal — a combination of thermal vibration and static disorder — in units of Å². High B-factors mark flexible loops or poorly resolved regions; low B-factors mark the rigid, well-ordered core.

Q: How big and how compact is the whole molecule?
A: Three whole-structure scalars: the radius of gyration (RMS distance of Cα from centroid, in Å), the count of Cα–Cα contacts (pairs closer than 8 Å and separated by more than four residues in sequence — i.e. tertiary, not local, contacts), and the bounding-box dimensions. Together they distinguish compact globular folds from extended fibres or disordered chains.

Q: What does the local fold look like, residue by residue?
A: A 3Di character summarizes, for each residue, the relative orientation of the Cα frame of its nearest spatial neighbor. Because it encodes fold topology rather than chemistry, 3Di alignments detect remote structural similarity that sequence alignment misses.

Q: How confident is the AlphaFold model at each residue?
A: For AlphaFold models, the B-factor field carries pLDDT — the model's own estimate of local accuracy on a 0–100 scale. Regions with pLDDT<50 should be treated as essentially unmodeled; they often correspond to intrinsically disordered segments.